Protein 6YLD (pdb70)

B-factor: mean 24.39, std 14.41, range [8.88, 92.52]

Secondary structure (DSSP, 8-state):
-HHHHHHHHHHHHHHHHHHHTT--SS--------HHHHHHHHHHHHHHHHHHHHTHHHHHHHHHHTT--TTTHHHHHHHHHHHHHHT---HHHHHHHHHHHHHHHHHHHHTT-GGGHHHHHHHHHHHIIIIIHHHHHHTTHHHHHHHHT-/--HHHHHHHHHHHHHHHHHHHHH-/----HHHHHHHHHHHHHHHHHHTT--SS--------HHHHHHHHHHHHHHHHHHHHTHHHHHHHHHHT---TTTHHHHHHHHHHHHHHT---HHHHHHHHHHHHHHHHHHHHTT-GGGHHHHHHHHHHHIIIIIHHHHHHTTHHHHHHHHT-/-HHHHHHHHHHHHHHHHHTT-

Solvent-accessible surface area: 15601 Å² total; per-residue (Å²): 122,60,68,103,46,3,72,66,1,0,57,4,5,0,18,19,27,2,106,110,49,68,40,42,133,39,108,62,130,46,68,18,177,84,98,91,20,71,101,2,1,74,66,2,31,100,0,0,102,60,0,5,50,109,45,90,121,39,0,55,78,5,4,109,121,12,106,18,62,74,118,55,1,77,83,15,1,39,23,0,0,57,44,0,16,62,22,0,28,5,4,0,3,1,0,0,0,2,0,0,0,1,20,0,0,3,22,0,58,121,78,63,10,65,110,52,10,162,41,0,17,22,33,0,0,134,14,2,78,75,114,1,18,112,24,0,87,80,35,138,30,21,67,6,0,49,71,32,2,129,140,49,63,34,20,80,8,0,100,76,0,7,33,7,0,1,21,0,2,38,126,32,79,117,213,64,79,51,57,118,42,1,46,62,2,0,60,2,6,0,29,30,37,2,115,115,48,67,41,42,135,41,85,56,171,40,78,16,176,81,126,106,19,91,130,2,1,69,66,1,29,98,1,0,102,76,0,13,47,109,46,140,119,30,1,56,91,2,6,125,103,11,106,18,57,25,20,37,0,14,7,4,1,18,25,0,0,58,45,0,20,77,77,32,47,46,14,0,13,0,0,0,0,1,0,0,0,0,26,0,0,3,20,0,56,125,77,65,8,67,63,0,8,131,7,0,13,16,2,0,0,84,12,1,68,80,110,1,26,114,52,0,97,81,54,148,26,21,53,8,0,27,67,70,2,138,106,48,36,52,88,10,0,95,70,0,0,91,8,0,38,42,0,27,117,109,74

Sequence (347 aa):
SQFLVYKNIIKDYIQSRLFNEGLLDDGPYRCDIKDVKTKKVSERLKEVGNNELEGKFKDSFSNMCERLTITDTTAYPTFVGVVNELFSTGINWGRIVAFIVFSSRLAIHFKRNGMPEYVKSVYGWVARYMHTKLSTWIEANRSWDGFLDHFDSSPTSEIGRHLAQQLGDSYSVRFQNLGSQFLVYKNIIKDYIQSRLFNNEGLLDGPYRCDIKDVKTKKVSERLKEVGNNELEGKFKDSFSNNMCERLTITDTTAYPTFVGVVNELFSTGINWGRIVAFIVFSSRLAIHFKRNGMPEYVKSVYGWVARYMHTKLSTWIEANRSWDGFLDHFDSPTSEIGRHLAQLGDSYSVRF

Structure (mmCIF, N/CA/C/O backbone):
data_6YLD
#
_entry.id   6YLD
#
_cell.length_a   34.297
_cell.length_b   40.859
_cell.length_c   56.721
_cell.angle_alpha   97.300
_cell.angle_beta   90.085
_cell.angle_gamma   101.088
#
_symmetry.space_group_name_H-M   'P 1'
#
loop_
_entity.id
_entity.type
_entity.pdbx_description
1 polymer 'Bcl-2-like protein 1'
2 polymer 'Bcl-2 homologous antagonist/killer'
3 non-polymer 1,2-ETHANEDIOL
4 non-polymer 'D(-)-TARTARIC ACID'
5 water water
#
loop_
_atom_site.group_PDB
_atom_site.id
_atom_site.type_symbol
_atom_site.label_atom_id
_atom_site.label_alt_id
_atom_site.label_comp_id
_atom_site.label_asym_id
_atom_site.label_entity_id
_atom_site.label_seq_id
_atom_site.pdbx_PDB_ins_code
_atom_site.Cartn_x
_atom_site.Cartn_y
_atom_site.Cartn_z
_atom_site.occupancy
_atom_site.B_iso_or_equiv
_atom_site.auth_seq_id
_atom_site.auth_comp_id
_atom_site.auth_asym_id
_atom_site.auth_atom_id
_atom_site.pdbx_PDB_model_num
ATOM 1 N N . SER A 1 5 ? -10.41170 47.54510 21.98548 1.000 75.67036 5 SER A N 1
ATO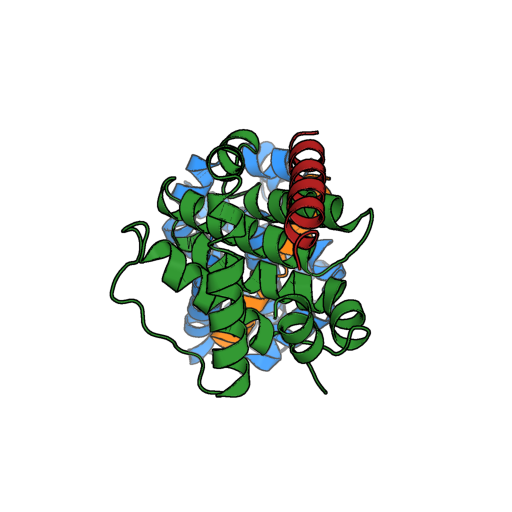M 2 C CA . SER A 1 5 ? -9.05560 47.19743 21.57687 1.000 60.23644 5 SER A CA 1
ATOM 3 C C . SER A 1 5 ? -8.48491 46.12551 22.49994 1.000 51.50604 5 SER A C 1
ATOM 4 O O . SER A 1 5 ? -7.27364 45.97242 22.61383 1.000 43.30374 5 SER A O 1
ATOM 11 N N . GLN A 1 6 ? -9.37396 45.36655 23.13686 1.000 39.29873 6 GLN A N 1
ATOM 12 C CA . GLN A 1 6 ? -8.97174 44.48595 24.22749 1.000 30.62038 6 GLN A CA 1
ATOM 13 C C . GLN A 1 6 ? -8.26628 43.23147 23.72957 1.000 24.84247 6 GLN A C 1
ATOM 14 O O . GLN A 1 6 ? -7.27840 42.79423 24.33109 1.000 24.32451 6 GLN A O 1
ATOM 28 N N . PHE A 1 7 ? -8.77689 42.62009 22.66093 1.000 24.18094 7 PHE A N 1
ATOM 29 C CA . PHE A 1 7 ? -8.09597 41.47961 22.05975 1.000 21.36502 7 PHE A CA 1
ATOM 30 C C . PHE A 1 7 ? -6.65576 41.83199 21.71984 1.000 20.63104 7 PHE A C 1
ATOM 31 O O . PHE A 1 7 ? -5.74032 41.02955 21.93599 1.000 19.05220 7 PHE A O 1
ATOM 48 N N . LEU A 1 8 ? -6.43466 43.04362 21.20922 1.000 22.54741 8 LEU A N 1
ATOM 49 C CA . LEU A 1 8 ? -5.09426 43.43976 20.79403 1.000 22.16221 8 LEU A CA 1
ATOM 50 C C . LEU A 1 8 ? -4.17800 43.67038 21.99065 1.000 22.75898 8 LEU A C 1
ATOM 51 O O . LEU A 1 8 ? -2.98513 43.35383 21.92506 1.000 21.78199 8 LEU A O 1
ATOM 67 N N . VAL A 1 9 ? -4.70494 44.22286 23.08797 1.000 26.71754 9 VAL A N 1
ATOM 68 C CA . VAL A 1 9 ? -3.89407 44.36156 24.29652 1.000 22.41618 9 VAL A CA 1
ATOM 69 C C . VAL A 1 9 ? -3.38190 42.99746 24.73977 1.000 17.65295 9 VAL A C 1
ATOM 70 O O . VAL A 1 9 ? -2.19242 42.81800 25.02342 1.000 18.91052 9 VAL A O 1
ATOM 83 N N . TYR A 1 10 ? -4.28282 42.01804 24.82258 1.000 20.74566 10 TYR A N 1
ATOM 84 C CA . TYR A 1 10 ? -3.87256 40.67502 25.20514 1.000 16.38530 10 TYR A CA 1
ATOM 85 C C . TYR A 1 10 ? -2.85062 40.11285 24.22336 1.000 17.22131 10 TYR A C 1
ATOM 86 O O . TYR A 1 10 ? -1.84339 39.52083 24.63319 1.000 15.51968 10 TYR A O 1
ATOM 104 N N . LYS A 1 11 ? -3.09276 40.28587 22.92287 1.000 15.58120 11 LYS A N 1
ATOM 105 C CA . LYS A 1 11 ? -2.16656 39.76411 21.92615 1.000 15.19543 11 LYS A CA 1
ATOM 106 C C . LYS A 1 11 ? -0.77782 40.37021 22.09255 1.000 15.23649 11 LYS A C 1
ATOM 107 O O . LYS A 1 11 ? 0.23406 39.67466 21.95101 1.000 17.05689 11 LYS A O 1
ATOM 126 N N . ASN A 1 12 ? -0.70284 41.66894 22.38353 1.000 16.16477 12 ASN A N 1
ATOM 127 C CA . ASN A 1 12 ? 0.60740 42.29401 22.52738 1.000 20.97825 12 ASN A CA 1
ATOM 128 C C . ASN A 1 12 ? 1.30696 41.84297 23.80230 1.000 15.88787 12 ASN A C 1
ATOM 129 O O . ASN A 1 12 ? 2.53699 41.73863 23.82753 1.000 16.33411 12 ASN A O 1
ATOM 140 N N . ILE A 1 13 ? 0.54640 41.56328 24.85974 1.000 16.01919 13 ILE A N 1
ATOM 141 C CA . ILE A 1 13 ? 1.13939 41.07479 26.10026 1.000 16.98141 13 ILE A CA 1
ATOM 142 C C . ILE A 1 13 ? 1.73018 39.68412 25.89999 1.000 14.16074 13 ILE A C 1
ATOM 143 O O . ILE A 1 13 ? 2.87720 39.42360 26.27902 1.000 14.46951 13 ILE A O 1
ATOM 159 N N . ILE A 1 14 ? 0.96967 38.77045 25.29319 1.000 13.75258 14 ILE A N 1
ATOM 160 C CA . ILE A 1 14 ? 1.48388 37.41510 25.10827 1.000 12.83744 14 ILE A CA 1
ATOM 161 C C . ILE A 1 14 ? 2.60857 37.40196 24.08125 1.000 13.32747 14 ILE A C 1
ATOM 162 O O . ILE A 1 14 ? 3.58080 36.64380 24.21338 1.000 13.33815 14 ILE A O 1
ATOM 178 N N . LYS A 1 15 ? 2.49958 38.23495 23.04461 1.000 13.50566 15 LYS A N 1
ATOM 179 C CA . LYS A 1 15 ? 3.57197 38.33644 22.06129 1.000 16.37045 15 LYS A CA 1
ATOM 180 C C . LYS A 1 15 ? 4.86488 38.76382 22.73484 1.000 16.00182 15 LYS A C 1
ATOM 181 O O . LYS A 1 15 ? 5.92974 38.18217 22.49630 1.000 15.38567 15 LYS A O 1
ATOM 200 N N . ASP A 1 16 ? 4.78638 39.77503 23.59734 1.000 14.64893 16 ASP A N 1
ATOM 201 C CA . ASP A 1 16 ? 5.98095 40.22653 24.29353 1.000 15.19506 16 ASP A CA 1
ATOM 202 C C . ASP A 1 16 ? 6.52962 39.12748 25.19325 1.000 14.97257 16 ASP A C 1
ATOM 203 O O . ASP A 1 16 ? 7.74293 38.87763 25.21412 1.000 15.07766 16 ASP A O 1
ATOM 212 N N . TYR A 1 17 ? 5.64752 38.45422 25.93737 1.000 15.46685 17 TYR A N 1
ATOM 213 C CA . TYR A 1 17 ? 6.08132 37.38537 26.82931 1.000 15.95217 17 TYR A CA 1
ATOM 214 C C . TYR A 1 17 ? 6.82901 36.30521 26.05723 1.000 13.25337 17 TYR A C 1
ATOM 215 O O . TYR A 1 17 ? 7.93133 35.89026 26.44297 1.000 13.53967 17 TYR A O 1
ATOM 233 N N . ILE A 1 18 ? 6.23276 35.83630 24.95980 1.000 12.87750 18 ILE A N 1
ATOM 234 C CA . ILE A 1 18 ? 6.79602 34.72348 24.20065 1.000 12.80783 18 ILE A CA 1
ATOM 235 C C . ILE A 1 18 ? 8.05935 35.14410 23.46111 1.000 13.38160 18 ILE A C 1
ATOM 236 O O . ILE A 1 18 ? 9.04004 34.39389 23.41966 1.000 16.16876 18 ILE A O 1
ATOM 252 N N . GLN A 1 19 ? 8.07382 36.34164 22.87525 1.000 13.86673 19 GLN A N 1
ATOM 253 C CA . GLN A 1 19 ? 9.29413 36.79861 22.21872 1.000 14.87712 19 GLN A CA 1
ATOM 254 C C . GLN A 1 19 ? 10.45831 36.84390 23.20039 1.000 15.44911 19 GLN A C 1
ATOM 255 O O . GLN A 1 19 ? 11.57504 36.42769 22.87431 1.000 15.74251 19 GLN A O 1
ATOM 269 N N . SER A 1 20 ? 10.21524 37.33718 24.41354 1.000 15.01705 20 SER A N 1
ATOM 270 C CA . SER A 1 20 ? 11.27864 37.38593 25.40823 1.000 15.85654 20 SER A CA 1
ATOM 271 C C . SER A 1 20 ? 11.71035 35.98367 25.81630 1.000 16.08831 20 SER A C 1
ATOM 272 O O . SER A 1 20 ? 12.90709 35.71747 25.97257 1.000 17.36758 20 SER A O 1
ATOM 280 N N . ARG A 1 21 ? 10.74857 35.07268 25.97724 1.000 15.25758 21 ARG A N 1
ATOM 281 C CA . ARG A 1 21 ? 11.06085 33.70579 26.38312 1.000 14.47546 21 ARG A CA 1
ATOM 282 C C . ARG A 1 21 ? 11.82123 32.96454 25.28849 1.000 14.71123 21 ARG A C 1
ATOM 283 O O . ARG A 1 21 ? 12.79584 32.25537 25.57241 1.000 16.11397 21 ARG A O 1
ATOM 304 N N . LEU A 1 22 ? 11.41147 33.13379 24.02884 1.000 14.50955 22 LEU A N 1
ATOM 305 C CA . LEU A 1 22 ? 12.15082 32.52917 22.92609 1.000 15.06271 22 LEU A CA 1
ATOM 306 C C . LEU A 1 22 ? 13.55176 33.11459 22.81721 1.000 18.19586 22 LEU A C 1
ATOM 307 O O . LEU A 1 22 ? 14.51622 32.38847 22.55049 1.000 19.49872 22 LEU A O 1
ATOM 323 N N . PHE A 1 23 ? 13.68476 34.43076 23.00402 1.000 16.64336 23 PHE A N 1
ATOM 324 C CA . PHE A 1 23 ? 15.00992 35.04152 22.97530 1.000 18.55744 23 PHE A CA 1
ATOM 325 C C . PHE A 1 23 ? 15.92761 34.38258 23.99981 1.000 17.72817 23 PHE A C 1
ATOM 326 O O . PHE A 1 23 ? 17.03388 33.94664 23.66806 1.000 18.59570 23 PHE A O 1
ATOM 343 N N . ASN A 1 24 ? 15.46551 34.28237 25.25255 1.000 17.33096 24 ASN A N 1
ATOM 344 C CA . ASN A 1 24 ? 16.27661 33.69682 26.31733 1.000 19.88908 24 ASN A CA 1
ATOM 345 C C . ASN A 1 24 ? 16.63026 32.24282 26.02263 1.000 27.69083 24 ASN A C 1
ATOM 346 O O . ASN A 1 24 ? 17.67135 31.74946 26.47262 1.000 25.54517 24 ASN A O 1
ATOM 357 N N . GLU A 1 25 ? 15.77787 31.54610 25.27835 1.000 19.97155 25 GLU A N 1
ATOM 358 C CA . GLU A 1 25 ? 15.97236 30.13829 24.95989 1.000 20.01914 25 GLU A CA 1
ATOM 359 C C . GLU A 1 25 ? 16.88549 29.92463 23.76166 1.000 20.82683 25 GLU A C 1
ATOM 360 O O . GLU A 1 25 ? 17.19707 28.77239 23.44027 1.000 24.92992 25 GLU A O 1
ATOM 372 N N . GLY A 1 26 ? 17.34706 30.99491 23.12161 1.000 20.66808 26 GLY A N 1
ATOM 373 C CA . GLY A 1 26 ? 18.14968 30.85710 21.92659 1.000 21.09237 26 GLY A CA 1
ATOM 374 C C . GLY A 1 26 ? 17.36005 30.49284 20.69751 1.000 23.48922 26 GLY A C 1
ATOM 375 O O . GLY A 1 26 ? 17.93547 29.99862 19.72187 1.000 23.31728 26 GLY A O 1
ATOM 379 N N . LEU A 1 27 ? 16.05572 30.73226 20.70741 1.000 20.82712 27 LEU A N 1
ATOM 380 C CA . LEU A 1 27 ? 15.18716 30.32557 19.61911 1.000 21.27262 27 LEU A CA 1
ATOM 381 C C . LEU A 1 27 ? 14.61229 31.49591 18.84123 1.000 21.93683 27 LEU A C 1
ATOM 382 O O . LEU A 1 27 ? 13.93277 31.27359 17.83804 1.000 24.69790 27 LEU A O 1
ATOM 398 N N . LEU A 1 28 ? 14.84942 32.73252 19.26375 1.000 21.69099 28 LEU A N 1
ATOM 399 C CA . LEU A 1 28 ? 14.19902 33.85689 18.60636 1.000 27.44122 28 LEU A CA 1
ATOM 400 C C . LEU A 1 28 ? 14.94873 34.21554 17.32705 1.000 29.97580 28 LEU A C 1
ATOM 401 O O . LEU A 1 28 ? 16.15729 34.48008 17.35285 1.000 28.66504 28 LEU A O 1
ATOM 417 N N A ASP A 1 29 ? 14.23676 34.23149 16.20517 0.500 24.90384 29 ASP A N 1
ATOM 418 N N B ASP A 1 29 ? 14.21695 34.20598 16.21378 0.500 26.28808 29 ASP A N 1
ATOM 419 C CA A ASP A 1 29 ? 14.83182 34.63760 14.93541 0.500 26.95347 29 ASP A CA 1
ATOM 420 C CA B ASP A 1 29 ? 14.65702 34.71807 14.92890 0.500 30.30913 29 ASP A CA 1
ATOM 421 C C A ASP A 1 29 ? 14.90070 36.15999 14.91724 0.500 25.62250 29 ASP A C 1
ATOM 422 C C B ASP A 1 29 ? 14.85348 36.22381 14.97266 0.500 25.61743 29 ASP A C 1
ATOM 423 O O A ASP A 1 29 ? 13.90999 36.83878 14.63513 0.500 39.60862 29 ASP A O 1
ATOM 424 O O B ASP A 1 29 ? 13.89107 36.97023 14.76976 0.500 40.08658 29 ASP A O 1
ATOM 441 N N . GLY A 1 30 ? 16.07162 36.69703 15.24233 1.000 37.93132 30 GLY A N 1
ATOM 442 C CA . GLY A 1 30 ? 16.30085 38.11567 15.27350 1.000 55.01388 30 GLY A CA 1
ATOM 443 C C . GLY A 1 30 ? 16.28092 38.62990 16.69662 1.000 43.68224 30 GLY A C 1
ATOM 444 O O . GLY A 1 30 ? 16.17936 37.86143 17.65940 1.000 38.40600 30 GLY A O 1
ATOM 448 N N . PRO A 1 31 ? 16.36551 39.94576 16.85789 1.000 54.72727 31 PRO A N 1
ATOM 449 C CA . PRO A 1 31 ? 16.51605 40.51242 18.19963 1.000 45.70586 31 PRO A CA 1
ATOM 450 C C . PRO A 1 31 ? 15.19033 40.62398 18.92832 1.000 28.19040 31 PRO A C 1
ATOM 451 O O . PRO A 1 31 ? 14.12564 40.78998 18.32579 1.000 26.64280 31 PRO A O 1
ATOM 462 N N . TYR A 1 32 ? 15.27056 40.53237 20.25250 1.000 37.61928 32 TYR A N 1
ATOM 463 C CA . TYR A 1 32 ? 14.12900 40.88080 21.07785 1.000 32.10514 32 TYR A CA 1
ATOM 464 C C . TYR A 1 32 ? 14.03723 42.39985 21.17405 1.000 31.39351 32 TYR A C 1
ATOM 465 O O . TYR A 1 32 ? 15.02687 43.07274 21.47981 1.000 33.06052 32 TYR A O 1
ATOM 483 N N . ARG A 1 33 ? 12.85430 42.94121 20.90637 1.000 29.89911 33 ARG A N 1
ATOM 484 C CA . ARG A 1 33 ? 12.58538 44.34980 21.16073 1.000 36.24190 33 ARG A CA 1
ATOM 485 C C . ARG A 1 33 ? 11.12013 44.48620 21.54073 1.000 32.67602 33 ARG A C 1
ATOM 486 O O . ARG A 1 33 ? 10.24728 43.90918 20.88430 1.000 38.57740 33 ARG A O 1
ATOM 507 N N . CYS A 1 34 ? 10.86300 45.22449 22.61559 1.000 34.70031 34 CYS A N 1
ATOM 508 C CA . CYS A 1 34 ? 9.50125 45.44998 23.07107 1.000 45.18053 34 CYS A CA 1
ATOM 509 C C . CYS A 1 34 ? 8.88240 46.59334 22.27947 1.000 55.90603 34 CYS A C 1
ATOM 510 O O . CYS A 1 34 ? 9.45899 47.68183 22.18754 1.000 57.17310 34 CYS A O 1
ATOM 518 N N . ASP A 1 35 ? 7.70384 46.34527 21.71293 1.000 48.96344 35 ASP A N 1
ATOM 519 C CA . ASP A 1 35 ? 7.01286 47.31701 20.87922 1.000 59.71282 35 ASP A CA 1
ATOM 520 C C . ASP A 1 35 ? 5.82932 47.96525 21.58662 1.000 48.28429 35 ASP A C 1
ATOM 521 O O . ASP A 1 35 ? 5.03198 48.64809 20.93765 1.000 48.15293 35 ASP A O 1
ATOM 530 N N . ILE A 1 36 ? 5.70370 47.78070 22.89549 1.000 38.87814 36 ILE A N 1
ATOM 531 C CA . ILE A 1 36 ? 4.54565 48.25474 23.64524 1.000 36.90205 36 ILE A CA 1
ATOM 532 C C . ILE A 1 36 ? 4.78753 49.70258 24.05238 1.000 33.81734 36 ILE A C 1
ATOM 533 O O . ILE A 1 36 ? 5.71684 49.99711 24.81251 1.000 49.99648 36 ILE A O 1
ATOM 549 N N . LYS A 1 37 ? 3.94137 50.60625 23.55235 1.000 39.55480 37 LYS A N 1
ATOM 550 C CA . LYS A 1 37 ? 4.09527 52.02883 23.82114 1.000 37.39623 37 LYS A CA 1
ATOM 551 C C . LYS A 1 37 ? 3.33646 52.48122 25.05685 1.000 42.69592 37 LYS A C 1
ATOM 552 O O . LYS A 1 37 ? 3.78079 53.41100 25.74241 1.000 34.13073 37 LYS A O 1
ATOM 571 N N . ASP A 1 38 ? 2.20060 51.86148 25.34928 1.000 27.98721 38 ASP A N 1
ATOM 572 C CA . ASP A 1 38 ? 1.46675 52.19578 26.55877 1.000 27.05168 38 ASP A CA 1
ATOM 573 C C . ASP A 1 38 ? 2.33140 51.88111 27.77058 1.000 30.48582 38 ASP A C 1
ATOM 574 O O . ASP A 1 38 ? 2.69974 50.72511 27.99843 1.000 26.09755 38 ASP A O 1
ATOM 583 N N . VAL A 1 39 ? 2.66598 52.91848 28.54042 1.000 25.09312 39 VAL A N 1
ATOM 584 C CA . VAL A 1 39 ? 3.52286 52.73273 29.70898 1.000 24.58606 39 VAL A CA 1
ATOM 585 C C . VAL A 1 39 ? 2.93711 51.67587 30.62805 1.000 32.31035 39 VAL A C 1
ATOM 586 O O . VAL A 1 39 ? 3.65311 50.80542 31.13417 1.000 28.06943 39 VAL A O 1
ATOM 599 N N . LYS A 1 40 ? 1.62217 51.71979 30.84479 1.000 24.31932 40 LYS A N 1
ATOM 600 C CA . LYS A 1 40 ? 1.02567 50.78650 31.79104 1.000 25.27843 40 LYS A CA 1
ATOM 601 C C . LYS A 1 40 ? 1.04731 49.35956 31.25501 1.000 21.59592 40 LYS A C 1
ATOM 602 O O . LYS A 1 40 ? 1.28534 48.41121 32.01130 1.000 24.87392 40 LYS A O 1
ATOM 621 N N . THR A 1 41 ? 0.77229 49.17608 29.96301 1.000 23.66189 41 THR A N 1
ATOM 622 C CA . THR A 1 41 ? 0.83448 47.83067 29.40308 1.000 21.42345 41 THR A CA 1
ATOM 623 C C . THR A 1 41 ? 2.25139 47.27977 29.48643 1.000 21.08253 41 THR A C 1
ATOM 624 O O . THR A 1 41 ? 2.44997 46.08656 29.74255 1.000 22.73584 41 THR A O 1
ATOM 635 N N . LYS A 1 42 ? 3.25055 48.14142 29.29188 1.000 21.96481 42 LYS A N 1
ATOM 636 C CA . LYS A 1 42 ? 4.63569 47.70086 29.41316 1.000 18.97270 42 LYS A CA 1
ATOM 637 C C . LYS A 1 42 ? 4.94024 47.24960 30.83623 1.000 23.34482 42 LYS A C 1
ATOM 638 O O . LYS A 1 42 ? 5.57649 46.20923 31.04014 1.000 20.23919 42 LYS A O 1
ATOM 657 N N . LYS A 1 43 ? 4.47839 48.00932 31.83530 1.000 21.39177 43 LYS A N 1
ATOM 658 C CA . LYS A 1 43 ? 4.67952 47.60336 33.22391 1.000 19.45649 43 LYS A CA 1
ATOM 659 C C . LYS A 1 43 ? 4.00781 46.26478 33.50045 1.000 18.93462 43 LYS A C 1
ATOM 660 O O . LYS A 1 43 ? 4.57914 45.39960 34.17608 1.000 18.37081 43 LYS A O 1
ATOM 679 N N . VAL A 1 44 ? 2.78544 46.08246 32.99147 1.000 16.88712 44 VAL A N 1
ATOM 680 C CA . VAL A 1 44 ? 2.10360 44.79782 33.11774 1.000 18.43861 44 VAL A CA 1
ATOM 681 C C . VAL A 1 44 ? 2.94517 43.69247 32.49709 1.000 16.58641 44 VAL A C 1
ATOM 682 O O . VAL A 1 44 ? 3.17501 42.64069 33.10652 1.000 14.22676 44 VAL A O 1
ATOM 695 N N . SER A 1 45 ? 3.41892 43.91334 31.27091 1.000 17.86582 45 SER A N 1
ATOM 696 C CA . SER A 1 45 ? 4.19296 42.87901 30.59849 1.000 14.76817 45 SER A CA 1
ATOM 697 C C . SER A 1 45 ? 5.46484 42.55603 31.37240 1.000 16.40058 45 SER A C 1
ATOM 698 O O . SER A 1 45 ? 5.81786 41.38369 31.54068 1.000 15.28920 45 SER A O 1
ATOM 706 N N . GLU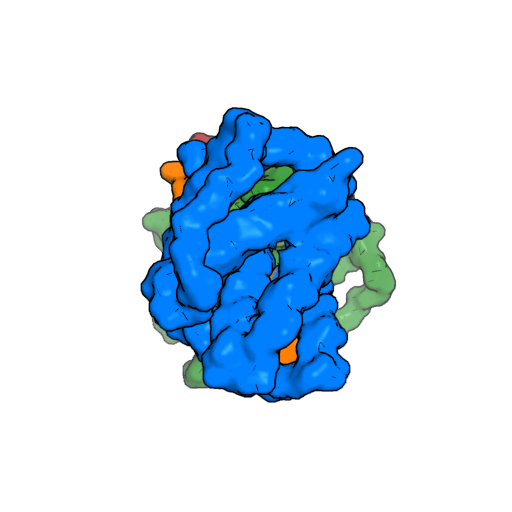 A 1 46 ? 6.16078 43.58128 31.86596 1.000 16.93503 46 GLU A N 1
ATOM 707 C CA . GLU A 1 46 ? 7.40386 43.33095 32.58782 1.000 15.27937 46 GLU A CA 1
ATOM 708 C C . GLU A 1 46 ? 7.15037 42.51939 33.85262 1.000 20.19767 46 GLU A C 1
ATOM 709 O O . GLU A 1 46 ? 7.92002 41.60715 34.17687 1.000 19.15307 46 GLU A O 1
ATOM 721 N N . ARG A 1 47 ? 6.08004 42.83486 34.58634 1.000 14.52093 47 ARG A N 1
ATOM 722 C CA . ARG A 1 47 ? 5.76628 42.05313 35.77711 1.000 14.46421 47 ARG A CA 1
ATOM 723 C C . ARG A 1 47 ? 5.36600 40.62958 35.40443 1.000 14.37434 47 ARG A C 1
ATOM 724 O O . ARG A 1 47 ? 5.74696 39.67049 36.08628 1.000 13.41285 47 ARG A O 1
ATOM 745 N N . LEU A 1 48 ? 4.59804 40.46863 34.32429 1.000 12.98229 48 LEU A N 1
ATOM 746 C CA . LEU A 1 48 ? 4.16944 39.13028 33.92876 1.000 12.28763 48 LEU A CA 1
ATOM 747 C C . LEU A 1 48 ? 5.36742 38.26883 33.54869 1.000 12.06072 48 LEU A C 1
ATOM 748 O O . LEU A 1 48 ? 5.42228 37.07795 33.88489 1.000 14.38388 48 LEU A O 1
ATOM 764 N N . LYS A 1 49 ? 6.34230 38.85564 32.85250 1.000 14.90363 49 LYS A N 1
ATOM 765 C CA . LYS A 1 49 ? 7.56519 38.12228 32.54621 1.000 15.79977 49 LYS A CA 1
ATOM 766 C C . LYS A 1 49 ? 8.28846 37.71201 33.81968 1.000 15.50779 49 LYS A C 1
ATOM 767 O O . LYS A 1 49 ? 8.80600 36.59390 33.91632 1.000 15.96620 49 LYS A O 1
ATOM 786 N N . GLU A 1 50 ? 8.31434 38.59422 34.81735 1.000 12.57340 50 GLU A N 1
ATOM 787 C CA . GLU A 1 50 ? 8.99085 38.27274 36.06569 1.000 12.93971 50 GLU A CA 1
ATOM 788 C C . GLU A 1 50 ? 8.29141 37.13173 36.79130 1.000 12.48434 50 GLU A C 1
ATOM 789 O O . GLU A 1 50 ? 8.93685 36.16524 37.21004 1.000 13.20173 50 GLU A O 1
ATOM 801 N N . VAL A 1 51 ? 6.96948 37.21534 36.94526 1.000 13.15746 51 VAL A N 1
ATOM 802 C CA . VAL A 1 51 ? 6.28643 36.17325 37.70488 1.000 11.96782 51 VAL A CA 1
ATOM 803 C C . VAL A 1 51 ? 6.17698 34.88692 36.89349 1.000 11.24863 51 VAL A C 1
ATOM 804 O O . VAL A 1 51 ? 6.21926 33.78618 37.45712 1.000 11.64134 51 VAL A O 1
ATOM 817 N N . GLY A 1 52 ? 6.03410 34.98666 35.57372 1.000 11.63756 52 GLY A N 1
ATOM 818 C CA . GLY A 1 52 ? 6.02617 33.78156 34.76222 1.000 11.44354 52 GLY A CA 1
ATOM 819 C C . GLY A 1 52 ? 7.35820 33.04713 34.81502 1.000 12.16715 52 GLY A C 1
ATOM 820 O O . GLY A 1 52 ? 7.39700 31.81972 34.93169 1.000 13.94002 52 GLY A O 1
ATOM 824 N N A ASN A 1 53 ? 8.45868 33.79656 34.73759 0.500 11.88110 53 ASN A N 1
ATOM 825 N N B ASN A 1 53 ? 8.45999 33.79533 34.72725 0.500 11.03275 53 ASN A N 1
ATOM 826 C CA A ASN A 1 53 ? 9.77940 33.18766 34.88313 0.500 14.37753 53 ASN A CA 1
ATOM 827 C CA B ASN A 1 53 ? 9.77449 33.17853 34.87842 0.500 14.21458 53 ASN A CA 1
ATOM 828 C C A ASN A 1 53 ? 9.92565 32.51601 36.24334 0.500 12.70207 53 ASN A C 1
ATOM 829 C C B ASN A 1 53 ? 9.90900 32.50493 36.23910 0.500 12.30396 53 ASN A C 1
ATOM 830 O O A ASN A 1 53 ? 10.49974 31.42474 36.35042 0.500 13.20356 53 ASN A O 1
ATOM 831 O O B ASN A 1 53 ? 10.46057 31.40292 36.34373 0.500 14.52414 53 ASN A O 1
ATOM 851 N N . GLU A 1 54 ? 9.39431 33.14335 37.29323 1.000 14.07164 54 GLU A N 1
ATOM 852 C CA . GLU A 1 54 ? 9.50826 32.56747 38.62720 1.000 12.65223 54 GLU A CA 1
ATOM 853 C C . GLU A 1 54 ? 8.68671 31.28913 38.73415 1.000 15.59515 54 GLU A C 1
ATOM 854 O O . GLU A 1 54 ? 9.15864 30.27416 39.25857 1.000 15.40159 54 GLU A O 1
ATOM 866 N N . LEU A 1 55 ? 7.44884 31.32140 38.23634 1.000 11.24719 55 LEU A N 1
ATOM 867 C CA . LEU A 1 55 ? 6.61171 30.12881 38.24390 1.000 11.32961 55 LEU A CA 1
ATOM 868 C C . LEU A 1 55 ? 7.26267 29.00886 37.44724 1.000 11.08646 55 LEU A C 1
ATOM 869 O O . LEU A 1 55 ? 7.33796 27.86240 37.90488 1.000 11.73227 55 LEU A O 1
ATOM 885 N N . GLU A 1 56 ? 7.72653 29.31919 36.23644 1.000 11.69777 56 GLU A N 1
ATOM 886 C CA . GLU A 1 56 ? 8.35343 28.28591 35.42391 1.000 13.59651 56 GLU A CA 1
ATOM 887 C C . GLU A 1 56 ? 9.56315 27.68713 36.13889 1.000 11.89324 56 GLU A C 1
ATOM 888 O O . GLU A 1 56 ? 9.75101 26.46643 36.13485 1.000 12.53025 56 GLU A O 1
ATOM 900 N N . GLY A 1 57 ? 10.39652 28.52758 36.75590 1.000 12.55402 57 GLY A N 1
ATOM 901 C CA . GLY A 1 57 ? 11.57511 28.00832 37.43100 1.000 12.12925 57 GLY A CA 1
ATOM 902 C C . GLY A 1 57 ? 11.22975 27.12377 38.61210 1.000 12.36998 57 GLY A C 1
ATOM 903 O O . GLY A 1 57 ? 11.91279 26.12764 38.87709 1.000 14.28373 57 GLY A O 1
ATOM 907 N N . LYS A 1 58 ? 10.16534 27.47324 39.33637 1.000 12.25844 58 LYS A N 1
ATOM 908 C CA . LYS A 1 58 ? 9.74216 26.68055 40.47997 1.000 17.49993 58 LYS A CA 1
ATOM 909 C C . LYS A 1 58 ? 9.29063 25.28802 40.06461 1.000 16.10415 58 LYS A C 1
ATOM 910 O O . LYS A 1 58 ? 9.39085 24.34240 40.85370 1.000 18.34842 58 LYS A O 1
ATOM 929 N N . PHE A 1 59 ? 8.77319 25.14495 38.84858 1.000 12.78015 59 PHE A N 1
ATOM 930 C CA . PHE A 1 59 ? 8.25189 23.88552 38.32479 1.000 12.18630 59 PHE A CA 1
ATOM 931 C C . PHE A 1 59 ? 8.89442 23.57539 36.98360 1.000 13.68590 59 PHE A C 1
ATOM 932 O O . PHE A 1 59 ? 8.23409 23.14505 36.03574 1.000 12.95536 59 PHE A O 1
ATOM 949 N N . LYS A 1 60 ? 10.21219 23.77369 36.90540 1.000 14.78137 60 LYS A N 1
ATOM 950 C CA . LYS A 1 60 ? 10.91019 23.70557 35.62636 1.000 14.70381 60 LYS A CA 1
ATOM 951 C C . LYS A 1 60 ? 10.68632 22.36579 34.94048 1.000 16.79182 60 LYS A C 1
ATOM 952 O O . LYS A 1 60 ? 10.32813 22.31414 33.75775 1.000 18.66726 60 LYS A O 1
ATOM 971 N N . ASP A 1 61 ? 10.89719 21.26674 35.66713 1.000 15.90199 61 ASP A N 1
ATOM 972 C CA . ASP A 1 61 ? 10.77859 19.95009 35.05134 1.000 19.31264 61 ASP A CA 1
ATOM 973 C C . ASP A 1 61 ? 9.37378 19.70477 34.51762 1.000 21.20220 61 ASP A C 1
ATOM 974 O O . ASP A 1 61 ? 9.20919 19.18076 33.41004 1.000 21.12899 61 ASP A O 1
ATOM 983 N N . SER A 1 62 ? 8.34849 20.05402 35.29528 1.000 16.64688 62 SER A N 1
ATOM 984 C CA . SER A 1 62 ? 6.98084 19.86679 34.82422 1.000 17.77393 62 SER A CA 1
ATOM 985 C C . SER A 1 62 ? 6.73573 20.64603 33.53865 1.000 17.80956 62 SER A C 1
ATOM 986 O O . SER A 1 62 ? 6.18585 20.11296 32.56831 1.000 19.59759 62 SER A O 1
ATOM 994 N N . PHE A 1 63 ? 7.14586 21.91339 33.50871 1.000 17.49930 63 PHE A N 1
ATOM 995 C CA . PHE A 1 63 ? 6.90357 22.72341 32.32094 1.000 15.16390 63 PHE A CA 1
ATOM 996 C C . PHE A 1 63 ? 7.76177 22.28583 31.14275 1.000 30.96704 63 PHE A C 1
ATOM 997 O O . PHE A 1 63 ? 7.35864 22.46754 29.98931 1.000 21.53129 63 PHE A O 1
ATOM 1014 N N . SER A 1 64 ? 8.94433 21.72336 31.40365 1.000 21.94750 64 SER A N 1
ATOM 1015 C CA . SER A 1 64 ? 9.82943 21.33621 30.31102 1.000 18.88585 64 SER A CA 1
ATOM 1016 C C . SER A 1 64 ? 9.22499 20.22151 29.46490 1.000 22.54367 64 SER A C 1
ATOM 1017 O O . SER A 1 64 ? 9.28685 20.26772 28.23099 1.000 24.59928 64 SER A O 1
ATOM 1025 N N . ASN A 1 65 ? 8.64937 19.20685 30.10324 1.000 19.75360 65 ASN A N 1
ATOM 1026 C CA . ASN A 1 65 ? 8.18059 18.01203 29.40999 1.000 19.94302 65 ASN A CA 1
ATOM 1027 C C . ASN A 1 65 ? 6.68656 18.03683 29.11979 1.000 19.82626 65 ASN A C 1
ATOM 1028 O O . ASN A 1 65 ? 6.16692 17.08519 28.53025 1.000 19.53225 65 ASN A O 1
ATOM 1039 N N . MET A 1 66 ? 5.99508 19.11064 29.49746 1.000 19.85093 66 MET A N 1
ATOM 1040 C CA . MET A 1 66 ? 4.54179 19.15241 29.39108 1.000 18.39979 66 MET A CA 1
ATOM 1041 C C . MET A 1 66 ? 4.07392 18.91153 27.96561 1.000 18.30437 66 MET A C 1
ATOM 1042 O O . MET A 1 66 ? 3.17501 18.09674 27.72296 1.000 17.41514 66 MET A O 1
ATOM 1056 N N . CYS A 1 67 ? 4.66352 19.61676 27.00531 1.000 18.56432 67 CYS A N 1
ATOM 1057 C CA . CYS A 1 67 ? 4.18812 19.49949 25.63415 1.000 17.25859 67 CYS A CA 1
ATOM 1058 C C . CYS A 1 67 ? 4.53487 18.14848 25.02646 1.000 17.39860 67 CYS A C 1
ATOM 1059 O O . CYS A 1 67 ? 3.77142 17.63358 24.20554 1.000 17.20304 67 CYS A O 1
ATOM 1067 N N . GLU A 1 68 ? 5.66395 17.55309 25.41444 1.000 16.99979 68 GLU A N 1
ATOM 1068 C CA . GLU A 1 68 ? 5.98446 16.21252 24.93109 1.000 19.43193 68 GLU A CA 1
ATOM 1069 C C . GLU A 1 68 ? 4.91525 15.20986 25.35675 1.000 22.40692 68 GLU A C 1
ATOM 1070 O O . GLU A 1 68 ? 4.55606 14.31184 24.58546 1.000 25.33965 68 GLU A O 1
ATOM 1082 N N . ARG A 1 69 ? 4.37173 15.36432 26.57017 1.000 20.27432 69 ARG A N 1
ATOM 1083 C CA . ARG A 1 69 ? 3.33572 14.45254 27.03822 1.000 20.13272 69 ARG A CA 1
ATOM 1084 C C . ARG A 1 69 ? 2.06367 14.54769 26.20285 1.000 22.00178 69 ARG A C 1
ATOM 1085 O O . ARG A 1 69 ? 1.24394 13.62171 26.21729 1.000 24.19285 69 ARG A O 1
ATOM 1106 N N . LEU A 1 70 ? 1.86593 15.65116 25.49737 1.000 17.43658 70 LEU A N 1
ATOM 1107 C CA . LEU A 1 70 ? 0.61616 15.90018 24.80138 1.000 17.96187 70 LEU A CA 1
ATOM 1108 C C . LEU A 1 70 ? 0.61810 15.43431 23.35359 1.000 18.66856 70 LEU A C 1
ATOM 1109 O O . LEU A 1 70 ? -0.41772 15.53762 22.69414 1.000 20.89000 70 LEU A O 1
ATOM 1125 N N . THR A 1 71 ? 1.73428 14.93496 22.83542 1.000 21.33893 71 THR A N 1
ATOM 1126 C CA . THR A 1 71 ? 1.76290 14.34821 21.49850 1.000 22.51795 71 THR A CA 1
ATOM 1127 C C . THR A 1 71 ? 1.16720 15.31774 20.47757 1.000 26.42905 71 THR A C 1
ATOM 1128 O O . THR A 1 71 ? 0.20902 15.01826 19.76691 1.000 27.84085 71 THR A O 1
ATOM 1139 N N . ILE A 1 72 ? 1.75901 16.49562 20.41608 1.000 20.51821 72 ILE A N 1
ATOM 1140 C CA . ILE A 1 72 ? 1.21605 17.57576 19.60445 1.000 15.28029 72 ILE A CA 1
ATOM 1141 C C . ILE A 1 72 ? 1.58631 17.36296 18.14573 1.000 17.79508 72 ILE A C 1
ATOM 1142 O O . ILE A 1 72 ? 2.71559 16.97957 17.81379 1.000 18.56331 72 ILE A O 1
ATOM 1158 N N . THR A 1 73 ? 0.61910 17.59584 17.26830 1.000 16.60235 73 THR A N 1
ATOM 1159 C CA . THR A 1 73 ? 0.83064 17.62691 15.83032 1.000 15.89346 73 THR A CA 1
ATOM 1160 C C . THR A 1 73 ? 0.12123 18.86494 15.30866 1.000 12.78608 73 THR A C 1
ATOM 1161 O O . THR A 1 73 ? -0.57660 19.56449 16.05334 1.000 13.12711 73 THR A O 1
ATOM 1172 N N . ASP A 1 74 ? 0.28160 19.13183 14.01378 1.000 14.18090 74 ASP A N 1
ATOM 1173 C CA . ASP A 1 74 ? -0.33434 20.32268 13.44662 1.000 13.80674 74 ASP A CA 1
ATOM 1174 C C . ASP A 1 74 ? -1.84278 20.29797 13.64630 1.000 13.09918 74 ASP A C 1
ATOM 1175 O O . ASP A 1 74 ? -2.46456 21.33732 13.89909 1.000 15.66112 74 ASP A O 1
ATOM 1184 N N . THR A 1 75 ? -2.44907 19.11625 13.52253 1.000 14.52521 75 THR A N 1
ATOM 1185 C CA . THR A 1 75 ? -3.89765 19.00009 13.56454 1.000 13.39567 75 THR A CA 1
ATOM 1186 C C . THR A 1 75 ? -4.45139 18.95948 14.98159 1.000 17.58104 75 THR A C 1
ATOM 1187 O O . THR A 1 75 ? -5.61994 19.31351 15.17729 1.000 16.91450 75 THR A O 1
ATOM 1198 N N . THR A 1 76 ? -3.66168 18.54490 15.97335 1.000 14.43787 76 THR A N 1
ATOM 1199 C CA . THR A 1 76 ? -4.16116 18.49609 17.34074 1.000 13.21223 76 THR A CA 1
ATOM 1200 C C . THR A 1 76 ? -3.72622 19.69147 18.17953 1.000 15.95839 76 THR A C 1
ATOM 1201 O O . THR A 1 76 ? -4.13452 19.79372 19.33785 1.000 12.35114 76 THR A O 1
ATOM 1212 N N . ALA A 1 77 ? -2.91101 20.59419 17.63124 1.000 12.50779 77 ALA A N 1
ATOM 1213 C CA . ALA A 1 77 ? -2.31129 21.64470 18.44864 1.000 14.40552 77 ALA A CA 1
ATOM 1214 C C . ALA A 1 77 ? -3.37055 22.55025 19.07142 1.000 14.51983 77 ALA A C 1
ATOM 1215 O O . ALA A 1 77 ? -3.39475 22.75092 20.29193 1.000 14.28056 77 ALA A O 1
ATOM 1222 N N . TYR A 1 78 ? -4.23109 23.14272 18.25355 1.000 10.65913 78 TYR A N 1
ATOM 1223 C CA . TYR A 1 78 ? -5.24442 24.01373 18.83661 1.000 10.41102 78 TYR A CA 1
ATOM 1224 C C . TYR A 1 78 ? -6.22250 23.25216 19.71851 1.000 11.15534 78 TYR A C 1
ATOM 1225 O O . TYR A 1 78 ? -6.50263 23.71969 20.83688 1.000 11.04035 78 TYR A O 1
ATOM 1243 N N . PRO A 1 79 ? -6.78249 22.11006 19.29887 1.000 12.63616 79 PRO A N 1
ATOM 1244 C CA . PRO A 1 79 ? -7.69109 21.38799 20.21149 1.000 15.12531 79 PRO A CA 1
ATOM 1245 C C . PRO A 1 79 ? -7.03291 21.02241 21.52946 1.000 12.03688 79 PRO A C 1
ATOM 1246 O O . PRO A 1 79 ? -7.69314 21.05536 22.57652 1.000 12.27442 79 PRO A O 1
ATOM 1257 N N . THR A 1 80 ? -5.73879 20.68761 21.50902 1.000 11.70570 80 THR A N 1
ATOM 1258 C CA . THR A 1 80 ? -5.03013 20.39470 22.75396 1.000 11.67601 80 THR A CA 1
ATOM 1259 C C . THR A 1 80 ? -4.88436 21.64178 23.61284 1.000 12.67217 80 THR A C 1
ATOM 1260 O O . THR A 1 80 ? -5.09940 21.59456 24.82785 1.000 12.87699 80 THR A O 1
ATOM 1271 N N . PHE A 1 81 ? -4.52087 22.76604 22.99953 1.000 10.64263 81 PHE A N 1
ATOM 1272 C CA . PHE A 1 81 ? -4.48202 24.03460 23.71650 1.000 11.23256 81 PHE A CA 1
ATOM 1273 C C . PHE A 1 81 ? -5.80686 24.30941 24.41757 1.000 12.74142 81 PHE A C 1
ATOM 1274 O O . PHE A 1 81 ? -5.83927 24.55481 25.62854 1.000 12.75271 81 PHE A O 1
ATOM 1291 N N . VAL A 1 82 ? -6.91622 24.26906 23.67049 1.000 10.38942 82 VAL A N 1
ATOM 1292 C CA . VAL A 1 82 ? -8.21747 24.55359 24.26958 1.000 10.79654 82 VAL A CA 1
ATOM 1293 C C . VAL A 1 82 ? -8.53418 23.54461 25.36539 1.000 11.62043 82 VAL A C 1
ATOM 1294 O O . VAL A 1 82 ? -9.04501 23.90651 26.43459 1.000 13.27637 82 VAL A O 1
ATOM 1307 N N . GLY A 1 83 ? -8.24805 22.26632 25.11953 1.000 11.36189 83 GLY A N 1
ATOM 1308 C CA . GLY A 1 83 ? -8.58518 21.24601 26.09860 1.000 15.94461 83 GLY A CA 1
ATOM 1309 C C . GLY A 1 83 ? -7.82889 21.42427 27.39817 1.000 10.68775 83 GLY A C 1
ATOM 1310 O O . GLY A 1 83 ? -8.40503 21.32520 28.48282 1.000 11.48095 83 GLY A O 1
ATOM 1314 N N . VAL A 1 84 ? -6.52182 21.67631 27.30115 1.000 11.71618 84 VAL A N 1
ATOM 1315 C CA . VAL A 1 84 ? -5.70652 21.88043 28.49780 1.000 10.14512 84 VAL A CA 1
ATOM 1316 C C . VAL A 1 84 ? -6.17436 23.11435 29.25182 1.000 10.69140 84 VAL A C 1
ATOM 1317 O O . VAL A 1 84 ? -6.33387 23.09400 30.47910 1.000 12.48841 84 VAL A O 1
ATOM 1330 N N . VAL A 1 85 ? -6.39217 24.21252 28.52716 1.000 11.68553 85 VAL A N 1
ATOM 1331 C CA . VAL A 1 85 ? -6.68641 25.47824 29.18605 1.000 10.58604 85 VAL A CA 1
ATOM 1332 C C . VAL A 1 85 ? -8.10260 25.47846 29.74705 1.000 10.07917 85 VAL A C 1
ATOM 1333 O O . VAL A 1 85 ? -8.34549 25.99961 30.84412 1.000 11.32307 85 VAL A O 1
ATOM 1346 N N . ASN A 1 86 ? -9.05725 24.88580 29.02106 1.000 9.89216 86 ASN A N 1
ATOM 1347 C CA . ASN A 1 86 ? -10.38524 24.70605 29.59921 1.000 11.13415 86 ASN A CA 1
ATOM 1348 C C . ASN A 1 86 ? -10.32026 23.91576 30.90355 1.000 11.78592 86 ASN A C 1
ATOM 1349 O O . ASN A 1 86 ? -11.00493 24.25441 31.87631 1.000 12.14821 86 ASN A O 1
ATOM 1360 N N . GLU A 1 87 ? -9.54193 22.83244 30.93665 1.000 12.18221 87 GLU A N 1
ATOM 1361 C CA . GLU A 1 87 ? -9.44547 22.05015 32.16567 1.000 14.58203 87 GLU A CA 1
ATOM 1362 C C . GLU A 1 87 ? -8.86680 22.89192 33.29428 1.000 14.35414 87 GLU A C 1
ATOM 1363 O O . GLU A 1 87 ? -9.38513 22.89171 34.41684 1.000 13.16854 87 GLU A O 1
ATOM 1375 N N . LEU A 1 88 ? -7.79542 23.62952 33.00175 1.000 11.60635 88 LEU A N 1
ATOM 1376 C CA . LEU A 1 88 ? -7.16068 24.49758 33.98612 1.000 9.88811 88 LEU A CA 1
ATOM 1377 C C . LEU A 1 88 ? -8.16317 25.41268 34.67383 1.000 10.41551 88 LEU A C 1
ATOM 1378 O O . LEU A 1 88 ? -8.19090 25.50326 35.90784 1.000 11.76444 88 LEU A O 1
ATOM 1394 N N . PHE A 1 89 ? -8.99724 26.10237 33.89897 1.000 10.47894 89 PHE A N 1
ATOM 1395 C CA . PHE A 1 89 ? -9.90625 27.08302 34.47765 1.000 13.61661 89 PHE A CA 1
ATOM 1396 C C . PHE A 1 89 ? -11.25204 26.49785 34.87852 1.000 10.56664 89 PHE A C 1
ATOM 1397 O O . PHE A 1 89 ? -12.07209 27.21653 35.45589 1.000 11.71891 89 PHE A O 1
ATOM 1414 N N . SER A 1 90 ? -11.48278 25.20909 34.61694 1.000 11.12647 90 SER A N 1
ATOM 1415 C CA . SER A 1 90 ? -12.78247 24.61458 34.90135 1.000 11.57271 90 SER A CA 1
ATOM 1416 C C . SER A 1 90 ? -13.10954 24.61794 36.38924 1.000 12.09347 90 SER A C 1
ATOM 1417 O O . SER A 1 90 ? -14.28861 24.66294 36.75879 1.000 12.92258 90 SER A O 1
ATOM 1425 N N . THR A 1 91 ? -12.09857 24.54298 37.25677 1.000 11.36753 91 THR A N 1
ATOM 1426 C CA . THR A 1 91 ? -12.31021 24.57474 38.69646 1.000 11.67006 91 THR A CA 1
ATOM 1427 C C . THR A 1 91 ? -11.97719 25.93554 39.29462 1.000 11.50394 91 THR A C 1
ATOM 1428 O O . THR A 1 91 ? -11.80847 26.05029 40.51480 1.000 12.31842 91 THR A O 1
ATOM 1439 N N . GLY A 1 92 ? -11.86667 26.95594 38.46495 1.000 11.22324 92 GLY A N 1
ATOM 1440 C CA . GLY A 1 92 ? -11.70948 28.31689 38.93503 1.000 11.18100 92 GLY A CA 1
ATOM 1441 C C . GLY A 1 92 ? -10.67109 29.09819 38.15972 1.000 13.25013 92 GLY A C 1
ATOM 1442 O O . GLY A 1 92 ? -9.74343 28.54955 37.56375 1.000 11.32845 92 GLY A O 1
ATOM 1446 N N . ILE A 1 93 ? -10.82629 30.41608 38.18612 1.000 11.84129 93 ILE A N 1
ATOM 1447 C CA . ILE A 1 93 ? -9.84858 31.34963 37.65593 1.000 12.03062 93 ILE A CA 1
ATOM 1448 C C . ILE A 1 93 ? -9.23734 32.10676 38.82495 1.000 13.33990 93 ILE A C 1
ATOM 1449 O O . ILE A 1 93 ? -9.94112 32.50470 39.75920 1.000 11.79030 93 ILE A O 1
ATOM 1465 N N . ASN A 1 94 ? -7.92540 32.29231 38.78233 1.000 10.32944 94 ASN A N 1
ATOM 1466 C CA . ASN A 1 94 ? -7.24993 33.22931 39.67031 1.000 11.56716 94 ASN A CA 1
ATOM 1467 C C . ASN A 1 94 ? -5.98283 33.67126 38.95491 1.000 10.30167 94 ASN A C 1
ATOM 1468 O O . ASN A 1 94 ? -5.68036 33.20815 37.84931 1.000 10.48425 94 ASN A O 1
ATOM 1479 N N . TRP A 1 95 ? -5.24876 34.59470 39.57161 1.000 12.89518 95 TRP A N 1
ATOM 1480 C CA . TRP A 1 95 ? -4.09777 35.15673 38.87361 1.000 12.09601 95 TRP A CA 1
ATOM 1481 C C . TRP A 1 95 ? -2.97043 34.14395 38.74853 1.000 10.38070 95 TRP A C 1
ATOM 1482 O O . TRP A 1 95 ? -2.26092 34.13350 37.74064 1.000 11.41661 95 TRP A O 1
ATOM 1503 N N . GLY A 1 96 ? -2.76129 33.30504 39.76309 1.000 10.74986 96 GLY A N 1
ATOM 1504 C CA . GLY A 1 96 ? -1.74194 32.27409 39.63745 1.000 11.14286 96 GLY A CA 1
ATOM 1505 C C . GLY A 1 96 ? -2.00362 31.35344 38.46166 1.000 9.51706 96 GLY A C 1
ATOM 1506 O O . GLY A 1 96 ? -1.08681 31.01681 37.70190 1.000 9.39943 96 GLY A O 1
ATOM 1510 N N . ARG A 1 97 ? -3.26368 30.94457 38.29417 1.000 9.53155 97 ARG A N 1
ATOM 1511 C CA . ARG A 1 97 ? -3.64287 30.07813 37.18437 1.000 11.06136 97 ARG A CA 1
ATOM 1512 C C . ARG A 1 97 ? -3.49192 30.79128 35.84857 1.000 9.61572 97 ARG A C 1
ATOM 1513 O O . ARG A 1 97 ? -3.09601 30.17513 34.85145 1.000 10.28977 97 ARG A O 1
ATOM 1534 N N . ILE A 1 98 ? -3.78371 32.09164 35.80987 1.000 9.93082 98 ILE A N 1
ATOM 1535 C CA . ILE A 1 98 ? -3.56286 32.85440 34.58633 1.000 12.52955 98 ILE A CA 1
ATOM 1536 C C . ILE A 1 98 ? -2.08612 32.87416 34.23679 1.000 9.10745 98 ILE A C 1
ATOM 1537 O O . ILE A 1 98 ? -1.70804 32.73229 33.06900 1.000 9.37860 98 ILE A O 1
ATOM 1553 N N . VAL A 1 99 ? -1.22477 33.03402 35.23729 1.000 9.20060 99 VAL A N 1
ATOM 1554 C CA . VAL A 1 99 ? 0.20628 32.97832 34.95895 1.000 9.21287 99 VAL A CA 1
ATOM 1555 C C . VAL A 1 99 ? 0.59703 31.59830 34.44930 1.000 10.77858 99 VAL A C 1
ATOM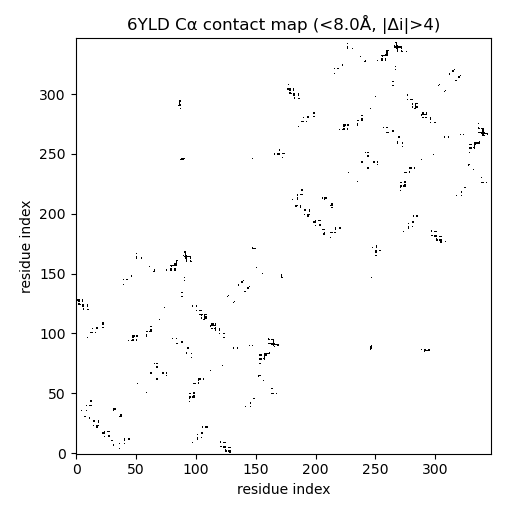 1556 O O . VAL A 1 99 ? 1.37588 31.47301 33.49642 1.000 11.89734 99 VAL A O 1
ATOM 1569 N N . ALA A 1 100 ? 0.07816 30.53995 35.07744 1.000 10.29563 100 ALA A N 1
ATOM 1570 C CA . ALA A 1 100 ? 0.39165 29.18902 34.61550 1.000 9.93156 100 ALA A CA 1
ATOM 1571 C C . ALA A 1 100 ? -0.06790 28.98308 33.17487 1.000 9.84451 100 ALA A C 1
ATOM 1572 O O . ALA A 1 100 ? 0.62742 28.34731 32.37148 1.000 9.09725 100 ALA A O 1
ATOM 1579 N N . PHE A 1 101 ? -1.24101 29.51999 32.83476 1.000 11.84314 101 PHE A N 1
ATOM 1580 C CA . PHE A 1 101 ? -1.73596 29.51725 31.45752 1.000 9.73945 101 PHE A CA 1
ATOM 1581 C C . PHE A 1 101 ? -0.74719 30.19202 30.51759 1.000 8.87850 101 PHE A C 1
ATOM 1582 O O . PHE A 1 101 ? -0.41865 29.64871 29.45384 1.000 9.70585 101 PHE A O 1
ATOM 1599 N N . ILE A 1 102 ? -0.23087 31.36252 30.90731 1.000 9.55216 102 ILE A N 1
ATOM 1600 C CA . ILE A 1 102 ? 0.74081 32.07147 30.07210 1.000 11.14174 102 ILE A CA 1
ATOM 1601 C C . ILE A 1 102 ? 2.02691 31.25705 29.93172 1.000 9.10243 102 ILE A C 1
ATOM 1602 O O . ILE A 1 102 ? 2.59011 31.13192 28.83641 1.000 10.33245 102 ILE A O 1
ATOM 1618 N N . VAL A 1 103 ? 2.52490 30.70885 31.04065 1.000 9.17250 103 VAL A N 1
ATOM 1619 C CA . VAL A 1 103 ? 3.74534 29.90285 30.97357 1.000 9.38155 103 VAL A CA 1
ATOM 1620 C C . VAL A 1 103 ? 3.53871 28.70253 30.05639 1.000 9.91774 103 VAL A C 1
ATOM 1621 O O . VAL A 1 103 ? 4.38511 28.40282 29.20456 1.000 10.89356 103 VAL A O 1
ATOM 1634 N N . PHE A 1 104 ? 2.42479 27.98103 30.23455 1.000 10.88549 104 PHE A N 1
ATOM 1635 C CA . PHE A 1 104 ? 2.12302 26.85127 29.35905 1.000 10.05916 104 PHE A CA 1
ATOM 1636 C C . PHE A 1 104 ? 2.13183 27.28641 27.90092 1.000 12.03157 104 PHE A C 1
ATOM 1637 O O . PHE A 1 104 ? 2.72685 26.62483 27.04315 1.000 11.17056 104 PHE A O 1
ATOM 1654 N N . SER A 1 105 ? 1.48823 28.41365 27.60800 1.000 11.19659 105 SER A N 1
ATOM 1655 C CA . SER A 1 105 ? 1.43189 28.89988 26.23499 1.000 10.88406 105 SER A CA 1
ATOM 1656 C C . SER A 1 105 ? 2.82857 29.18232 25.69928 1.000 9.67693 105 SER A C 1
ATOM 1657 O O . SER A 1 105 ? 3.12314 28.88934 24.53286 1.000 10.58381 105 SER A O 1
ATOM 1665 N N . SER A 1 106 ? 3.71351 29.72947 26.54030 1.000 10.78170 106 SER A N 1
ATOM 1666 C CA . SER A 1 106 ? 5.08588 29.96778 26.10058 1.000 11.32684 106 SER A CA 1
ATOM 1667 C C . SER A 1 106 ? 5.82233 28.65435 25.85854 1.000 12.12399 106 SER A C 1
ATOM 1668 O O . SER A 1 106 ? 6.62832 28.55201 24.92303 1.000 12.82513 106 SER A O 1
ATOM 1676 N N . ARG A 1 107 ? 5.56113 27.63456 26.68554 1.000 13.79026 107 ARG A N 1
ATOM 1677 C CA . ARG A 1 107 ? 6.18080 26.33407 26.45127 1.000 16.15544 107 ARG A CA 1
ATOM 1678 C C . ARG A 1 107 ? 5.68990 25.71991 25.14415 1.000 11.41567 107 ARG A C 1
ATOM 1679 O O . ARG A 1 107 ? 6.45666 25.05285 24.43473 1.000 13.25529 107 ARG A O 1
ATOM 1700 N N . LEU A 1 108 ? 4.40806 25.91377 24.82658 1.000 11.94186 108 LEU A N 1
ATOM 1701 C CA . LEU A 1 108 ? 3.894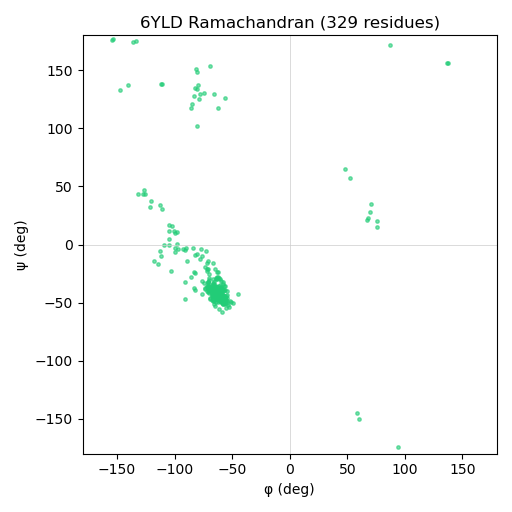72 25.48766 23.53098 1.000 10.77919 108 LEU A CA 1
ATOM 1702 C C . LEU A 1 108 ? 4.68912 26.12632 22.40416 1.000 11.12915 108 LEU A C 1
ATOM 1703 O O . LEU A 1 108 ? 5.10131 25.45043 21.45328 1.000 14.03641 108 LEU A O 1
ATOM 1719 N N . ALA A 1 109 ? 4.91405 27.43977 22.49935 1.000 11.69220 109 ALA A N 1
ATOM 1720 C CA . ALA A 1 109 ? 5.66876 28.14466 21.47269 1.000 13.54428 109 ALA A CA 1
ATOM 1721 C C . ALA A 1 109 ? 7.09121 27.60932 21.37011 1.000 12.18015 109 ALA A C 1
ATOM 1722 O O . ALA A 1 109 ? 7.61074 27.42437 20.26338 1.000 15.78970 109 ALA A O 1
ATOM 1729 N N . ILE A 1 110 ? 7.73035 27.33762 22.51063 1.000 12.15966 110 ILE A N 1
ATOM 1730 C CA . ILE A 1 110 ? 9.06064 26.73243 22.48337 1.000 13.99356 110 ILE A CA 1
ATOM 1731 C C . ILE A 1 110 ? 9.01042 25.37481 21.79956 1.000 12.40093 110 ILE A C 1
ATOM 1732 O O . ILE A 1 110 ? 9.86542 25.04117 20.96998 1.000 15.61895 110 ILE A O 1
ATOM 1748 N N . HIS A 1 111 ? 8.02921 24.55348 22.17041 1.000 15.09924 111 HIS A N 1
ATOM 1749 C CA . HIS A 1 111 ? 7.88370 23.24879 21.53989 1.000 15.94121 111 HIS A CA 1
ATOM 1750 C C . HIS A 1 111 ? 7.76475 23.39316 20.03089 1.000 15.55931 111 HIS A C 1
ATOM 1751 O O . HIS A 1 111 ? 8.43067 22.67363 19.27538 1.000 16.70847 111 HIS A O 1
ATOM 1765 N N . PHE A 1 112 ? 6.95778 24.35256 19.58394 1.000 14.85709 112 PHE A N 1
ATOM 1766 C CA . PHE A 1 112 ? 6.73250 24.55186 18.16134 1.000 15.86681 112 PHE A CA 1
ATOM 1767 C C . PHE A 1 112 ? 8.01625 24.94913 17.44561 1.000 14.25922 112 PHE A C 1
ATOM 1768 O O . PHE A 1 112 ? 8.29893 24.45852 16.34498 1.000 17.54113 112 PHE A O 1
ATOM 1785 N N . LYS A 1 113 ? 8.79408 25.85547 18.04264 1.000 15.23218 113 LYS A N 1
ATOM 1786 C CA . LYS A 1 113 ? 10.04566 26.27772 17.42883 1.000 19.95633 113 LYS A CA 1
ATOM 1787 C C . LYS A 1 113 ? 11.03405 25.12405 17.35452 1.000 22.16912 113 LYS A C 1
ATOM 1788 O O . LYS A 1 113 ? 11.79493 25.00797 16.38773 1.000 20.81879 113 LYS A O 1
ATOM 1807 N N . ARG A 1 114 ? 11.05416 24.27059 18.38049 1.000 18.77526 114 ARG A N 1
ATOM 1808 C CA . ARG A 1 114 ? 12.09187 23.25715 18.47215 1.000 20.63119 114 ARG A CA 1
ATOM 1809 C C . ARG A 1 114 ? 11.75016 21.98920 17.70790 1.000 24.07361 114 ARG A C 1
ATOM 1810 O O . ARG A 1 114 ? 12.65632 21.27171 17.27258 1.000 31.67738 114 ARG A O 1
ATOM 1831 N N . ASN A 1 115 ? 10.46277 21.68845 17.55425 1.000 20.48251 115 ASN A N 1
ATOM 1832 C CA . ASN A 1 115 ? 10.00043 20.40747 17.03898 1.000 22.59784 115 ASN A CA 1
ATOM 1833 C C . ASN A 1 115 ? 9.33339 20.55412 15.67938 1.000 19.61942 115 ASN A C 1
ATOM 1834 O O . ASN A 1 115 ? 8.37884 19.83777 15.35883 1.000 22.64730 115 ASN A O 1
ATOM 1845 N N . GLY A 1 116 ? 9.82779 21.49657 14.88702 1.000 19.88670 116 GLY A N 1
ATOM 1846 C CA . GLY A 1 116 ? 9.44019 21.60905 13.50391 1.000 17.11121 116 GLY A CA 1
ATOM 1847 C C . GLY A 1 116 ? 8.03300 22.08404 13.25669 1.000 17.53774 116 GLY A C 1
ATOM 1848 O O . GLY A 1 116 ? 7.40685 21.61166 12.31947 1.000 19.95031 116 GLY A O 1
ATOM 1852 N N . MET A 1 117 ? 7.50658 22.98120 14.09539 1.000 17.61865 117 MET A N 1
ATOM 1853 C CA . MET A 1 117 ? 6.22802 23.63173 13.84046 1.000 14.97250 117 MET A CA 1
ATOM 1854 C C . MET A 1 117 ? 6.39860 25.13434 14.04929 1.000 15.22151 117 MET A C 1
ATOM 1855 O O . MET A 1 117 ? 5.54646 25.77628 14.67658 1.000 13.22506 117 MET A O 1
ATOM 1869 N N . PRO A 1 118 ? 7.48519 25.73302 13.55802 1.000 15.45418 118 PRO A N 1
ATOM 1870 C CA . PRO A 1 118 ? 7.77419 27.12302 13.95235 1.000 15.79031 118 PRO A CA 1
ATOM 1871 C C . PRO A 1 118 ? 6.71941 28.11442 13.50470 1.000 15.09731 118 PRO A C 1
ATOM 1872 O O . PRO A 1 118 ? 6.54678 29.15940 14.14738 1.000 14.33782 118 PRO A O 1
ATOM 1883 N N . GLU A 1 119 ? 6.02426 27.82643 12.40485 1.000 14.95566 119 GLU A N 1
ATOM 1884 C CA . GLU A 1 119 ? 4.98849 28.72295 11.91349 1.000 14.71756 119 GLU A CA 1
ATOM 1885 C C . GLU A 1 119 ? 3.84356 28.85610 12.90659 1.000 16.63459 119 GLU A C 1
ATOM 1886 O O . GLU A 1 119 ? 3.14263 29.87275 12.89703 1.000 16.12241 119 GLU A O 1
ATOM 1898 N N . TYR A 1 120 ? 3.65674 27.86914 13.78109 1.000 13.69807 120 TYR A N 1
ATOM 1899 C CA . TYR A 1 120 ? 2.57615 27.91624 14.75781 1.000 11.32060 120 TYR A CA 1
ATOM 1900 C C . TYR A 1 120 ? 2.85188 28.84833 15.93105 1.000 12.82260 120 TYR A C 1
ATOM 1901 O O . TYR A 1 120 ? 1.92260 29.13963 16.69314 1.000 14.12560 120 TYR A O 1
ATOM 1919 N N . VAL A 1 121 ? 4.07751 29.35545 16.07844 1.000 12.68572 121 VAL A N 1
ATOM 1920 C CA . VAL A 1 121 ? 4.35313 30.29447 17.16412 1.000 14.20427 121 VAL A CA 1
ATOM 1921 C C . VAL A 1 121 ? 3.40940 31.49010 17.09010 1.000 12.42340 121 VAL A C 1
ATOM 1922 O O . VAL A 1 121 ? 2.79095 31.87355 18.09089 1.000 13.46422 121 VAL A O 1
ATOM 1935 N N . LYS A 1 122 ? 3.27910 32.10042 15.90536 1.000 12.64460 122 LYS A N 1
ATOM 1936 C CA . LYS A 1 122 ? 2.37733 33.24089 15.77882 1.000 13.42481 122 LYS A CA 1
ATOM 1937 C C . LYS A 1 122 ? 0.93625 32.84435 16.06438 1.000 13.16993 122 LYS A C 1
ATOM 1938 O O . LYS A 1 122 ? 0.13519 33.68107 16.49061 1.000 17.17032 122 LYS A O 1
ATOM 1957 N N . SER A 1 123 ? 0.57975 31.58034 15.82642 1.000 11.78856 123 SER A N 1
ATOM 1958 C CA . SER A 1 123 ? -0.77886 31.15656 16.15017 1.000 10.42549 123 SER A CA 1
ATOM 1959 C C . SER A 1 123 ? -1.02535 31.19679 17.64800 1.000 10.81283 123 SER A C 1
ATOM 1960 O O . SER A 1 123 ? -2.14157 31.49771 18.08386 1.000 11.14903 123 SER A O 1
ATOM 1968 N N . VAL A 1 124 ? -0.00422 30.90313 18.45299 1.000 10.94313 124 VAL A N 1
ATOM 1969 C CA . VAL A 1 124 ? -0.19145 30.93819 19.89808 1.000 9.72753 124 VAL A CA 1
ATOM 1970 C C . VAL A 1 124 ? -0.66287 32.31476 20.33982 1.000 9.66343 124 VAL A C 1
ATOM 1971 O O . VAL A 1 124 ? -1.50518 32.43611 21.23876 1.000 11.15206 124 VAL A O 1
ATOM 1984 N N . TYR A 1 125 ? -0.12357 33.37626 19.73120 1.000 12.03392 125 TYR A N 1
ATOM 1985 C CA . TYR A 1 125 ? -0.51354 34.71753 20.14831 1.000 11.26374 125 TYR A CA 1
ATOM 1986 C C . TYR A 1 125 ? -2.01693 34.90255 19.98674 1.000 12.09930 125 TYR A C 1
ATOM 1987 O O . TYR A 1 125 ? -2.70117 35.41909 20.87932 1.000 13.63286 125 TYR A O 1
ATOM 2005 N N . GLY A 1 126 ? -2.54580 34.49470 18.83435 1.000 11.17120 126 GLY A N 1
ATOM 2006 C CA . GLY A 1 126 ? -3.97084 34.64227 18.60329 1.000 12.02339 126 GLY A CA 1
ATOM 2007 C C . GLY A 1 126 ? -4.80705 33.71364 19.46246 1.000 10.77524 126 GLY A C 1
ATOM 2008 O O . GLY A 1 126 ? -5.91615 34.06584 19.87359 1.000 13.11987 126 GLY A O 1
ATOM 2012 N N . TRP A 1 127 ? -4.31545 32.49811 19.70363 1.000 10.97914 127 TRP A N 1
ATOM 2013 C CA . TRP A 1 127 ? -5.06570 31.57054 20.53522 1.000 11.41018 127 TRP A CA 1
ATOM 2014 C C . TRP A 1 127 ? -5.20928 32.11264 21.94527 1.000 9.90232 127 TRP A C 1
ATOM 2015 O O . TRP A 1 127 ? -6.29040 32.04526 22.54553 1.000 9.48689 127 TRP A O 1
ATOM 2036 N N . VAL A 1 128 ? -4.12018 32.64485 22.49173 1.000 10.95027 128 VAL A N 1
ATOM 2037 C CA . VAL A 1 128 ? -4.15044 33.16726 23.84923 1.000 11.40883 128 VAL A CA 1
ATOM 2038 C C . VAL A 1 128 ? -5.00006 34.42625 23.91793 1.000 13.07683 128 VAL A C 1
ATOM 2039 O O . VAL A 1 128 ? -5.83684 34.58006 24.81443 1.000 12.03088 128 VAL A O 1
ATOM 2052 N N . ALA A 1 129 ? -4.80640 35.34490 22.97290 1.000 12.48295 129 ALA A N 1
ATOM 2053 C CA . ALA A 1 129 ? -5.60418 36.56458 22.97587 1.000 13.13076 129 ALA A CA 1
ATOM 2054 C C . ALA A 1 129 ? -7.09287 36.24281 22.88639 1.000 14.00336 129 ALA A C 1
ATOM 2055 O O . ALA A 1 129 ? -7.90498 36.82407 23.61475 1.000 13.71358 129 ALA A O 1
ATOM 2062 N N . ARG A 1 130 ? -7.46810 35.30268 22.01019 1.000 11.01542 130 ARG A N 1
ATOM 2063 C CA . ARG A 1 130 ? -8.87199 34.92083 21.88544 1.000 12.73348 130 ARG A CA 1
ATOM 2064 C C . ARG A 1 130 ? -9.38752 34.27411 23.16576 1.000 12.35381 130 ARG A C 1
ATOM 2065 O O . ARG A 1 130 ? -10.52147 34.53401 23.58648 1.000 12.49477 130 ARG A O 1
ATOM 2086 N N . TYR A 1 131 ? -8.58719 33.40128 23.77580 1.000 12.73249 131 TYR A N 1
ATOM 2087 C CA . TYR A 1 131 ? -9.01119 32.76453 25.01436 1.000 15.40300 131 TYR A CA 1
ATOM 2088 C C . TYR A 1 131 ? -9.22412 33.81040 26.10113 1.000 12.93991 131 TYR A C 1
ATOM 2089 O O . TYR A 1 131 ? -10.22255 33.78440 26.83074 1.000 12.34023 131 TYR A O 1
ATOM 2107 N N . MET A 1 132 ? -8.28028 34.73910 26.23538 1.000 12.84971 132 MET A N 1
ATOM 2108 C CA . MET A 1 132 ? -8.42862 35.77808 27.24822 1.000 11.96593 132 MET A CA 1
ATOM 2109 C C . MET A 1 132 ? -9.63740 36.65442 26.95275 1.000 14.12753 132 MET A C 1
ATOM 2110 O O . MET A 1 132 ? -10.39145 37.02066 27.85971 1.000 12.80518 132 MET A O 1
ATOM 2124 N N . HIS A 1 133 ? -9.86052 36.96299 25.67970 1.000 12.00376 133 HIS A N 1
ATOM 2125 C CA . HIS A 1 133 ? -10.92273 37.88349 25.28689 1.000 16.56651 133 HIS A CA 1
ATOM 2126 C C . HIS A 1 133 ? -12.29709 37.26728 25.48793 1.000 14.73907 133 HIS A C 1
ATOM 2127 O O . HIS A 1 133 ? -13.23775 37.96019 25.89903 1.000 20.21897 133 HIS A O 1
ATOM 2141 N N . THR A 1 134 ? -12.43278 35.97176 25.21372 1.000 13.21916 134 THR A N 1
ATOM 2142 C CA . THR A 1 134 ? -13.73181 35.32373 25.29601 1.000 14.44906 134 THR A CA 1
ATOM 2143 C C . THR A 1 134 ? -14.00545 34.73931 26.67788 1.000 15.94028 134 THR A C 1
ATOM 2144 O O . THR A 1 134 ? -15.09048 34.93376 27.23044 1.000 16.99127 134 THR A O 1
ATOM 2155 N N . LYS A 1 135 ? -13.04099 34.02510 27.25462 1.000 17.05088 135 LYS A N 1
ATOM 2156 C CA . LYS A 1 135 ? -13.31769 33.25522 28.45913 1.000 16.06520 135 LYS A CA 1
ATOM 2157 C C . LYS A 1 135 ? -12.81378 33.88557 29.74893 1.000 22.42059 135 LYS A C 1
ATOM 2158 O O . LYS A 1 135 ? -13.34972 33.56733 30.81144 1.000 22.41975 135 LYS A O 1
ATOM 2177 N N . LEU A 1 136 ? -11.82379 34.77005 29.69486 1.000 15.56866 136 LEU A N 1
ATOM 2178 C CA . LEU A 1 136 ? -11.26320 35.34053 30.91268 1.000 15.10954 136 LEU A CA 1
ATOM 2179 C C . LEU A 1 136 ? -11.55347 36.82397 31.07755 1.000 16.86128 136 LEU A C 1
ATOM 2180 O O . LEU A 1 136 ? -11.29383 37.37053 32.15526 1.000 18.69672 136 LEU A O 1
ATOM 2196 N N . SER A 1 137 ? -12.09387 37.47837 30.04852 1.000 21.46692 137 SER A N 1
ATOM 2197 C CA . SER A 1 137 ? -12.26281 38.92676 30.07817 1.000 27.91371 137 SER A CA 1
ATOM 2198 C C . SER A 1 137 ? -13.20128 39.35745 31.19924 1.000 22.58100 137 SER A C 1
ATOM 2199 O O . SER A 1 137 ? -12.92267 40.32268 31.91917 1.000 23.64866 137 SER A O 1
ATOM 2207 N N . THR A 1 138 ? -14.33538 38.67225 31.34569 1.000 18.06778 138 THR A N 1
ATOM 2208 C CA . THR A 1 138 ? -15.28021 39.03726 32.39693 1.000 20.66426 138 THR A CA 1
ATOM 2209 C C . THR A 1 138 ? -14.62514 38.91510 33.76222 1.000 18.66864 138 THR A C 1
ATOM 2210 O O . THR A 1 138 ? -14.69921 39.83339 34.58820 1.000 19.87666 138 THR A O 1
ATOM 2221 N N . TRP A 1 139 ? -13.95794 37.78441 34.00333 1.000 16.72554 139 TRP A N 1
ATOM 2222 C CA . TRP A 1 139 ? -13.24411 37.59438 35.25925 1.000 15.99032 139 TRP A CA 1
ATOM 2223 C C . TRP A 1 139 ? -12.19698 38.68392 35.46370 1.000 16.75664 139 TRP A C 1
ATOM 2224 O O . TRP A 1 139 ? -12.09027 39.26422 36.55208 1.000 16.68837 139 TRP A O 1
ATOM 2245 N N . ILE A 1 140 ? -11.39379 38.95955 34.43252 1.000 16.36059 140 ILE A N 1
ATOM 2246 C CA . ILE A 1 140 ? -10.30157 39.92039 34.57989 1.000 18.34540 140 ILE A CA 1
ATOM 2247 C C . ILE A 1 140 ? -10.84372 41.27944 34.99319 1.000 18.29928 140 ILE A C 1
ATOM 2248 O O . ILE A 1 140 ? -10.33455 41.91704 35.92323 1.000 22.07801 140 ILE A O 1
ATOM 2264 N N . GLU A 1 141 ? -11.88931 41.74227 34.30735 1.000 21.29597 141 GLU A N 1
ATOM 2265 C CA . GLU A 1 141 ? -12.45872 43.04657 34.62392 1.000 20.47217 141 GLU A CA 1
ATOM 2266 C C . GLU A 1 141 ? -13.18240 43.03771 35.96220 1.000 21.47386 141 GLU A C 1
ATOM 2267 O O . GLU A 1 141 ? -13.23338 44.06971 36.64038 1.000 26.05867 141 GLU A O 1
ATOM 2279 N N . ALA A 1 142 ? -13.75455 41.89720 36.35786 1.000 21.45705 142 ALA A N 1
ATOM 2280 C CA . ALA A 1 142 ? -14.38970 41.81773 37.66638 1.000 24.26999 142 ALA A CA 1
ATOM 2281 C C . ALA A 1 142 ? -13.36708 41.80170 38.79306 1.000 20.59286 142 ALA A C 1
ATOM 2282 O O . ALA A 1 142 ? -13.73047 42.02539 39.95285 1.000 22.34481 142 ALA A O 1
ATOM 2289 N N . ASN A 1 143 ? -12.10313 41.53180 38.47789 1.000 21.09140 143 ASN A N 1
ATOM 2290 C CA . ASN A 1 143 ? -11.02917 41.48269 39.45935 1.000 22.96496 143 ASN A CA 1
ATOM 2291 C C . ASN A 1 143 ? -10.06094 42.64400 39.29338 1.000 27.71193 143 ASN A C 1
ATOM 2292 O O . ASN A 1 143 ? -8.87226 42.52995 39.60863 1.000 23.22361 143 ASN A O 1
ATOM 2303 N N . ARG A 1 144 ? -10.58645 43.77572 38.81716 1.000 33.89962 144 ARG A N 1
ATOM 2304 C CA . ARG A 1 144 ? -9.87852 45.04657 38.69647 1.000 26.14062 144 ARG A CA 1
ATOM 2305 C C . ARG A 1 144 ? -8.78117 45.01434 37.65123 1.000 32.58137 144 ARG A C 1
ATOM 2306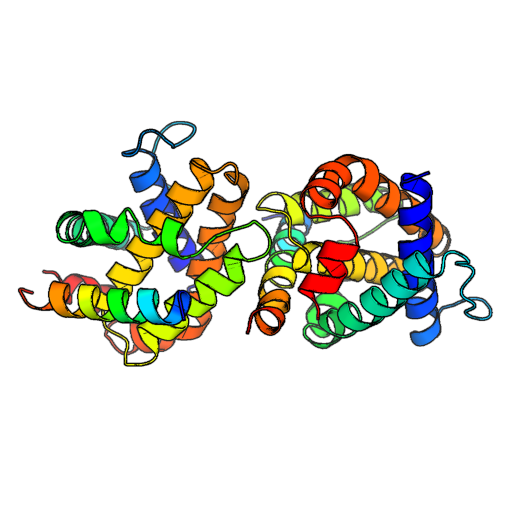 O O . ARG A 1 144 ? -7.84968 45.82324 37.69848 1.000 28.04625 144 ARG A O 1
ATOM 2327 N N . SER A 1 145 ? -8.89212 44.09158 36.70701 1.000 23.72618 145 SER A N 1
ATOM 2328 C CA . SER A 1 145 ? -8.07948 44.09145 35.48948 1.000 21.89195 145 SER A CA 1
ATOM 2329 C C . SER A 1 145 ? -6.60795 44.03402 35.89538 1.000 22.31867 145 SER A C 1
ATOM 2330 O O . SER A 1 145 ? -6.26547 43.37991 36.89074 1.000 23.16595 145 SER A O 1
ATOM 2338 N N . TRP A 1 146 ? -5.72362 44.69178 35.14942 1.000 20.64484 146 TRP A N 1
ATOM 2339 C CA . TRP A 1 146 ? -4.29316 44.53222 35.38072 1.000 19.14829 146 TRP A CA 1
ATOM 2340 C C . TRP A 1 146 ? -3.83937 45.20236 36.66533 1.000 20.09494 146 TRP A C 1
ATOM 2341 O O . TRP A 1 146 ? -2.82084 44.79566 37.22798 1.000 19.07283 146 TRP A O 1
ATOM 2362 N N . ASP A 1 147 ? -4.57641 46.19365 37.16092 1.000 24.43489 147 ASP A N 1
ATOM 2363 C CA . ASP A 1 147 ? -4.24962 46.74058 38.47417 1.000 23.23240 147 ASP A CA 1
ATOM 2364 C C . ASP A 1 147 ? -4.44139 45.68910 39.55789 1.000 20.57500 147 ASP A C 1
ATOM 2365 O O . ASP A 1 147 ? -3.65529 45.61905 40.51108 1.000 24.71933 147 ASP A O 1
ATOM 2374 N N . GLY A 1 148 ? -5.46488 44.84615 39.41309 1.000 19.51379 148 GLY A N 1
ATOM 2375 C CA . GLY A 1 148 ? -5.63099 43.73738 40.33523 1.000 22.90433 148 GLY A CA 1
ATOM 2376 C C . GLY A 1 148 ? -4.51921 42.71275 40.21567 1.000 24.34098 148 GLY A C 1
ATOM 2377 O O . GLY A 1 148 ? -4.05795 42.16972 41.22091 1.000 17.51882 148 GLY A O 1
ATOM 2381 N N . PHE A 1 149 ? -4.07968 42.43169 38.98648 1.000 18.66303 149 PHE A N 1
ATOM 2382 C CA . PHE A 1 149 ? -2.93304 41.54862 38.77274 1.000 17.29374 149 PHE A CA 1
ATOM 2383 C C . PHE A 1 149 ? -1.69248 42.09104 39.47224 1.000 16.61709 149 PHE A C 1
ATOM 2384 O O . PHE A 1 149 ? -1.02118 41.36856 40.21953 1.000 17.02662 149 PHE A O 1
ATOM 2401 N N . LEU A 1 150 ? -1.38275 43.37237 39.25463 1.000 17.80919 150 LEU A N 1
ATOM 2402 C CA . LEU A 1 150 ? -0.18188 43.95054 39.84869 1.000 20.03283 150 LEU A CA 1
ATOM 2403 C C . LEU A 1 150 ? -0.27685 43.97166 41.36833 1.000 24.76802 150 LEU A C 1
ATOM 2404 O O . LEU A 1 150 ? 0.70373 43.66963 42.05772 1.000 18.44659 150 LEU A O 1
ATOM 2420 N N . ASP A 1 151 ? -1.44936 44.32164 41.90452 1.000 21.81414 151 ASP A N 1
ATOM 2421 C CA . ASP A 1 151 ? -1.65374 44.24843 43.34586 1.000 20.55618 151 ASP A CA 1
ATOM 2422 C C . ASP A 1 151 ? -1.40378 42.83939 43.86389 1.000 18.43361 151 ASP A C 1
ATOM 2423 O O . ASP A 1 151 ? -0.75032 42.65468 44.89538 1.000 20.95207 151 ASP A O 1
ATOM 2432 N N . HIS A 1 152 ? -1.92146 41.83269 43.16579 1.000 18.81664 152 HIS A N 1
ATOM 2433 C CA . HIS A 1 152 ? -1.83606 40.46892 43.67126 1.000 16.56515 152 HIS A CA 1
ATOM 2434 C C . HIS A 1 152 ? -0.39081 40.03900 43.86509 1.000 17.77557 152 HIS A C 1
ATOM 2435 O O . HIS A 1 152 ? -0.06435 39.34925 44.83911 1.000 18.32933 152 HIS A O 1
ATOM 2449 N N . PHE A 1 153 ? 0.49199 40.45630 42.96618 1.000 18.16860 153 PHE A N 1
ATOM 2450 C CA . PHE A 1 153 ? 1.87560 40.01049 42.96794 1.000 16.28624 153 PHE A CA 1
ATOM 2451 C C . PHE A 1 153 ? 2.82545 41.01304 43.60825 1.000 17.72687 153 PHE A C 1
ATOM 2452 O O . PHE A 1 153 ? 4.04304 40.82824 43.53223 1.000 18.75385 153 PHE A O 1
ATOM 2469 N N . ASP A 1 154 ? 2.30060 42.05017 44.25672 1.000 19.39533 154 ASP A N 1
ATOM 2470 C CA . ASP A 1 154 ? 3.14302 42.99785 44.97966 1.000 22.03430 154 ASP A CA 1
ATOM 2471 C C . ASP A 1 154 ? 3.74534 42.31564 46.20459 1.000 31.10821 154 ASP A C 1
ATOM 2472 O O . ASP A 1 154 ? 3.32883 41.21945 46.58021 1.000 26.71679 154 ASP A O 1
ATOM 2481 N N . SER B 2 2 ? -8.66381 11.83535 33.14468 1.000 64.56007 2 SER B N 1
ATOM 2482 C CA . SER B 2 2 ? -7.80265 10.69093 32.86639 1.000 63.28237 2 SER B CA 1
ATOM 2483 C C . SER B 2 2 ? -6.94389 10.94465 31.62868 1.000 62.67402 2 SER B C 1
ATOM 2484 O O . SER B 2 2 ? -5.89258 10.32927 31.45505 1.000 67.27038 2 SER B O 1
ATOM 2491 N N . SER B 2 3 ? -7.40289 11.85757 30.77726 1.000 58.67707 3 SER B N 1
ATOM 2492 C CA . SER B 2 3 ? -6.66052 12.19808 29.57574 1.000 38.48344 3 SER B CA 1
ATOM 2493 C C . SER B 2 3 ? -5.37812 12.94403 29.94057 1.000 33.88443 3 SER B C 1
ATOM 2494 O O . SER B 2 3 ? -5.31066 13.60193 30.98125 1.000 33.60594 3 SER B O 1
ATOM 2502 N N . PRO B 2 4 ? -4.34739 12.87003 29.09432 1.000 32.00384 4 PRO B N 1
ATOM 2503 C CA . PRO B 2 4 ? -3.18344 13.74902 29.30990 1.000 30.83646 4 PRO B CA 1
ATOM 2504 C C . PRO B 2 4 ? -3.55320 15.22349 29.25122 1.000 23.77416 4 PRO B C 1
ATOM 2505 O O . PRO B 2 4 ? -2.98662 16.02856 30.00117 1.000 25.75382 4 PRO B O 1
ATOM 2516 N N . THR B 2 5 ? -4.51457 15.59245 28.40053 1.000 22.68313 5 THR B N 1
ATOM 2517 C CA . THR B 2 5 ? -5.00219 16.96776 28.37036 1.000 22.27137 5 THR B CA 1
ATOM 2518 C C . THR B 2 5 ? -5.60691 17.36936 29.71043 1.000 21.12260 5 THR B C 1
ATOM 2519 O O . THR B 2 5 ? -5.31249 18.44624 30.24095 1.000 21.62917 5 THR B O 1
ATOM 2530 N N . SER B 2 6 ? -6.48640 16.52840 30.25914 1.000 19.78385 6 SER B N 1
ATOM 2531 C CA . SER B 2 6 ? -7.09727 16.85191 31.54326 1.000 22.93808 6 SER B CA 1
ATOM 2532 C C . SER B 2 6 ? -6.09078 16.73012 32.67489 1.000 18.19879 6 SER B C 1
ATOM 2533 O O . SER B 2 6 ? -6.14324 17.51146 33.63091 1.000 18.77834 6 SER B O 1
ATOM 2541 N N . GLU B 2 7 ? -5.16095 15.78066 32.56563 1.000 22.77118 7 GLU B N 1
ATOM 2542 C CA . GLU B 2 7 ? -4.11081 15.63705 33.56635 1.000 20.35534 7 GLU B CA 1
ATOM 2543 C C . GLU B 2 7 ? -3.26520 16.90121 33.63949 1.000 19.20410 7 GLU B C 1
ATOM 2544 O O . GLU B 2 7 ? -2.97031 17.40759 34.72941 1.000 17.91605 7 GLU B O 1
ATOM 2556 N N . ILE B 2 8 ? -2.87437 17.43194 32.47458 1.000 17.28014 8 ILE B N 1
ATOM 2557 C CA . ILE B 2 8 ? -1.97881 18.58601 32.42994 1.000 13.09408 8 ILE B CA 1
ATOM 2558 C C . ILE B 2 8 ? -2.70863 19.85945 32.84299 1.000 12.88966 8 ILE B C 1
ATOM 2559 O O . ILE B 2 8 ? -2.14419 20.71230 33.53982 1.000 12.95703 8 ILE B O 1
ATOM 2575 N N . GLY B 2 9 ? -3.97412 20.00187 32.45313 1.000 15.92979 9 GLY B N 1
ATOM 2576 C CA . GLY B 2 9 ? -4.73560 21.15624 32.90590 1.000 12.82582 9 GLY B CA 1
ATOM 2577 C C . GLY B 2 9 ? -4.91200 21.18970 34.41418 1.000 13.82152 9 GLY B C 1
ATOM 2578 O O . GLY B 2 9 ? -4.78598 22.24404 35.04437 1.000 12.78389 9 GLY B O 1
ATOM 2582 N N . ARG B 2 10 ? -5.24297 20.04184 35.00886 1.000 11.80240 10 ARG B N 1
ATOM 2583 C CA . ARG B 2 10 ? -5.37713 19.96260 36.45838 1.000 13.11932 10 ARG B CA 1
ATOM 2584 C C . ARG B 2 10 ? -4.04924 20.26998 37.13635 1.000 15.72246 10 ARG B C 1
ATOM 2585 O O . ARG B 2 10 ? -4.00547 20.97120 38.15363 1.000 12.51431 10 ARG B O 1
ATOM 2606 N N . HIS B 2 11 ? -2.95380 19.76565 36.56937 1.000 14.02613 11 HIS B N 1
ATOM 2607 C CA . HIS B 2 11 ? -1.62325 20.05204 37.08813 1.000 12.19010 11 HIS B CA 1
ATOM 2608 C C . HIS B 2 11 ? -1.33677 21.54532 37.05998 1.000 13.33950 11 HIS B C 1
ATOM 2609 O O . HIS B 2 11 ? -0.86816 22.11500 38.05046 1.000 11.76410 11 HIS B O 1
ATOM 2623 N N . LEU B 2 12 ? -1.61774 22.19620 35.93084 1.000 12.48939 12 LEU B N 1
ATOM 2624 C CA . LEU B 2 12 ? -1.39241 23.63268 35.82182 1.000 8.97038 12 LEU B CA 1
ATOM 2625 C C . LEU B 2 12 ? -2.20726 24.40638 36.84908 1.000 11.02766 12 LEU B C 1
ATOM 2626 O O . LEU B 2 12 ? -1.74148 25.41893 37.38504 1.000 11.16854 12 LEU B O 1
ATOM 2642 N N . ALA B 2 13 ? -3.43949 23.96612 37.11358 1.000 11.47998 13 ALA B N 1
ATOM 2643 C CA . ALA B 2 13 ? -4.25591 24.63128 38.12245 1.000 11.30232 13 ALA B CA 1
ATOM 2644 C C . ALA B 2 13 ? -3.57186 24.57708 39.48150 1.000 12.43526 13 ALA B C 1
ATOM 2645 O O . ALA B 2 13 ? -3.52195 25.57468 40.20598 1.000 11.17663 13 ALA B O 1
ATOM 2652 N N . GLN B 2 14 ? -3.03052 23.41177 39.84902 1.000 8.98633 14 GLN B N 1
ATOM 2653 C CA A GLN B 2 14 ? -2.35390 23.32312 41.13921 0.500 11.82204 14 GLN B CA 1
ATOM 2654 C CA B GLN B 2 14 ? -2.34925 23.31068 41.13483 0.500 9.30312 14 GLN B CA 1
ATOM 2655 C C . GLN B 2 14 ? -1.06728 24.13981 41.13451 1.000 13.92940 14 GLN B C 1
ATOM 2656 O O . GLN B 2 14 ? -0.74287 24.79463 42.12833 1.000 10.34250 14 GLN B O 1
ATOM 2681 N N . LEU B 2 15 ? -0.33055 24.14754 40.01983 1.000 13.08929 15 LEU B N 1
ATOM 2682 C CA . LEU B 2 15 ? 0.86775 24.98185 39.97117 1.000 11.02513 15 LEU B CA 1
ATOM 2683 C C . LEU B 2 15 ? 0.52538 26.44829 40.19750 1.000 10.30194 15 LEU B C 1
ATOM 2684 O O . LEU B 2 15 ? 1.24560 27.16687 40.89958 1.000 11.82976 15 LEU B O 1
ATOM 2700 N N . GLY B 2 16 ? -0.55529 26.92319 39.57980 1.000 9.96384 16 GLY B N 1
ATOM 2701 C CA . GLY B 2 16 ? -0.90555 28.32252 39.72470 1.000 9.26067 16 GLY B CA 1
ATOM 2702 C C . GLY B 2 16 ? -1.39406 28.64528 41.12085 1.000 11.06000 16 GLY B C 1
ATOM 2703 O O . GLY B 2 16 ? -1.04200 29.68599 41.68681 1.000 11.25531 16 GLY B O 1
ATOM 2707 N N . ASP B 2 17 ? -2.21898 27.75969 41.68720 1.000 10.90832 17 ASP B N 1
ATOM 2708 C CA . ASP B 2 17 ? -2.64868 27.91472 43.07118 1.000 10.98436 17 ASP B CA 1
ATOM 2709 C C . ASP B 2 17 ? -1.44281 27.96100 43.99864 1.000 10.98116 17 ASP B C 1
ATOM 2710 O O . ASP B 2 17 ? -1.31061 28.86935 44.82641 1.000 13.31247 17 ASP B O 1
ATOM 2719 N N . SER B 2 18 ? -0.55227 26.97580 43.86999 1.000 11.30408 18 SER B N 1
ATOM 2720 C CA . SER B 2 18 ? 0.61807 26.90992 44.73432 1.000 10.86087 18 SER B CA 1
ATOM 2721 C C . SER B 2 18 ? 1.44339 28.18126 44.62054 1.000 11.25096 18 SER B C 1
ATOM 2722 O O . SER B 2 18 ? 1.84842 28.77003 45.63023 1.000 13.32906 18 SER B O 1
ATOM 2730 N N . TYR B 2 19 ? 1.68992 28.62615 43.38757 1.000 12.98536 19 TYR B N 1
ATOM 2731 C CA . TYR B 2 19 ? 2.48849 29.82503 43.17277 1.000 13.81647 19 TYR B CA 1
ATOM 2732 C C . TYR B 2 19 ? 1.88197 31.03895 43.87051 1.000 14.16284 19 TYR B C 1
ATOM 2733 O O . TYR B 2 19 ? 2.61832 31.91497 44.34081 1.000 15.92814 19 TYR B O 1
ATOM 2751 N N . SER B 2 20 ? 0.55130 31.09480 43.97726 1.000 13.21427 20 SER B N 1
ATOM 2752 C CA . SER B 2 20 ? -0.10268 32.28422 44.51053 1.000 13.58797 20 SER B CA 1
ATOM 2753 C C . SER B 2 20 ? 0.09091 32.44005 46.01308 1.000 15.52724 20 SER B C 1
ATOM 2754 O O . SER B 2 20 ? -0.02433 33.55798 46.52670 1.000 14.47626 20 SER B O 1
ATOM 2762 N N . VAL B 2 21 ? 0.41004 31.35999 46.72473 1.000 14.93742 21 VAL B N 1
ATOM 2763 C CA . VAL B 2 21 ? 0.41801 31.40508 48.18492 1.000 14.11497 21 VAL B CA 1
ATOM 2764 C C . VAL B 2 21 ? 1.41263 32.44580 48.69664 1.000 19.11764 21 VAL B C 1
ATOM 2765 O O . VAL B 2 21 ? 1.08052 33.26596 49.55894 1.000 22.21521 21 VAL B O 1
ATOM 2778 N N . ARG B 2 22 ? 2.63824 32.43509 48.17095 1.000 18.23318 22 ARG B N 1
ATOM 2779 C CA . ARG B 2 22 ? 3.68690 33.35426 48.59011 1.000 32.33804 22 ARG B CA 1
ATOM 2780 C C . ARG B 2 22 ? 3.19969 34.79566 48.72855 1.000 22.47698 22 ARG B C 1
ATOM 2781 O O . ARG B 2 22 ? 3.56415 35.50526 49.67624 1.000 28.31390 22 ARG B O 1
ATOM 2802 N N . PHE B 2 23 ? 2.38787 35.22624 47.76489 1.000 22.26552 23 PHE B N 1
ATOM 2803 C CA . PHE B 2 23 ? 2.05413 36.63386 47.59341 1.000 23.67435 23 PHE B CA 1
ATOM 2804 C C . PHE B 2 23 ? 0.93666 37.10612 48.50460 1.000 41.71360 23 PHE B C 1
ATOM 2805 O O . PHE B 2 23 ? 0.69082 38.31278 48.57336 1.000 40.55096 23 PHE B O 1
ATOM 2822 N N . GLN B 2 24 ? 0.26474 36.19844 49.19954 1.000 26.19768 24 GLN B N 1
ATOM 2823 C CA . GLN B 2 24 ? -0.62335 36.54938 50.29626 1.000 30.84074 24 GLN B CA 1
ATOM 2824 C C . GLN B 2 24 ? 0.00329 36.23599 51.64682 1.000 44.74240 24 GLN B C 1
ATOM 2825 O O . GLN B 2 24 ? -0.61479 36.49500 52.68298 1.000 53.73488 24 GLN B O 1
ATOM 2839 N N . ASN B 2 25 ? 1.21696 35.69206 51.65352 1.000 44.93560 25 ASN B N 1
ATOM 2840 C CA . ASN B 2 25 ? 1.94883 35.41365 52.88239 1.000 57.09604 25 ASN B CA 1
ATOM 2841 C C . ASN B 2 25 ? 2.71202 36.66005 53.32247 1.000 60.62445 25 ASN B C 1
ATOM 2842 O O . ASN B 2 25 ? 3.58017 36.59320 54.19118 1.000 65.73663 25 ASN B O 1
ATOM 2848 N N . LEU C 1 3 ? 1.75791 2.73866 51.17163 1.000 47.05633 3 LEU C N 1
ATOM 2849 C CA . LEU C 1 3 ? 1.95408 1.89523 49.99255 1.000 60.65563 3 LEU C CA 1
ATOM 2850 C C . LEU C 1 3 ? 1.54540 2.65048 48.73540 1.000 61.63659 3 LEU C C 1
ATOM 2851 O O . LEU C 1 3 ? 0.48838 2.40306 48.15096 1.000 50.81399 3 LEU C O 1
ATOM 2866 N N . GLY C 1 4 ? 2.41038 3.57490 48.32966 1.000 52.59855 4 GLY C N 1
ATOM 2867 C CA . GLY C 1 4 ? 2.17188 4.39359 47.16404 1.000 38.92497 4 GLY C CA 1
ATOM 2868 C C . GLY C 1 4 ? 1.37011 5.63782 47.48951 1.000 33.85895 4 GLY C C 1
ATOM 2869 O O . GLY C 1 4 ? 0.84398 5.81832 48.58927 1.000 37.96400 4 GLY C O 1
ATOM 2873 N N . SER C 1 5 ? 1.26671 6.51010 46.49376 1.000 41.31136 5 SER C N 1
ATOM 2874 C CA . SER C 1 5 ? 0.54140 7.75673 46.67836 1.000 51.31393 5 SER C CA 1
ATOM 2875 C C . SER C 1 5 ? -0.88774 7.48314 47.12658 1.000 43.02291 5 SER C C 1
ATOM 2876 O O . SER C 1 5 ? -1.61969 6.72070 46.49019 1.000 27.82257 5 SER C O 1
ATOM 2884 N N . GLN C 1 6 ? -1.27309 8.10726 48.23736 1.000 25.83594 6 GLN C N 1
ATOM 2885 C CA . GLN C 1 6 ? -2.63828 8.08443 48.74196 1.000 23.54103 6 GLN C CA 1
ATOM 2886 C C . GLN C 1 6 ? -3.41304 9.32943 48.34133 1.000 17.79582 6 GLN C C 1
ATOM 2887 O O . GLN C 1 6 ? -4.51137 9.56017 48.85568 1.000 16.72781 6 GLN C O 1
ATOM 2901 N N . PHE C 1 7 ? -2.85201 10.13914 47.44166 1.000 18.41836 7 PHE C N 1
ATOM 2902 C CA . PHE C 1 7 ? -3.51597 11.35592 46.99206 1.000 16.42343 7 PHE C CA 1
ATOM 2903 C C . PHE C 1 7 ? -4.93775 11.07388 46.52067 1.000 18.86478 7 PHE C C 1
ATOM 2904 O O . PHE C 1 7 ? -5.88216 11.75826 46.92734 1.000 15.86528 7 PHE C O 1
ATOM 2921 N N . LEU C 1 8 ? -5.11803 10.06410 45.66342 1.000 16.29786 8 LEU C N 1
ATOM 2922 C CA . LEU C 1 8 ? -6.45947 9.81877 45.13553 1.000 17.29468 8 LEU C CA 1
ATOM 2923 C C . LEU C 1 8 ? -7.39628 9.25242 46.19782 1.000 15.61998 8 LEU C C 1
ATOM 2924 O O . LEU C 1 8 ? -8.60302 9.52393 46.16212 1.000 17.11872 8 LEU C O 1
ATOM 2940 N N . VAL C 1 9 ? -6.87402 8.46526 47.14228 1.000 16.99862 9 VAL C N 1
ATOM 2941 C CA . VAL C 1 9 ? -7.69817 7.99838 48.25657 1.000 26.78019 9 VAL C CA 1
ATOM 2942 C C . VAL C 1 9 ? -8.22546 9.18679 49.05026 1.000 19.42453 9 VAL C C 1
ATOM 2943 O O . VAL C 1 9 ? -9.41839 9.27476 49.36557 1.000 16.31842 9 VAL C O 1
ATOM 2956 N N . TYR C 1 10 ? -7.33377 10.11215 49.39922 1.000 16.58051 10 TYR C N 1
ATOM 2957 C CA . TYR C 1 10 ? -7.75135 11.31780 50.10098 1.000 13.89597 10 TYR C CA 1
ATOM 2958 C C . TYR C 1 10 ? -8.77073 12.10201 49.28159 1.000 13.94945 10 TYR C C 1
ATOM 2959 O O . TYR C 1 10 ? -9.77012 12.59213 49.82137 1.000 12.84719 10 TYR C O 1
ATOM 2977 N N . LYS C 1 11 ? -8.53039 12.23738 47.97413 1.000 13.60814 11 LYS C N 1
ATOM 2978 C CA . LYS C 1 11 ? -9.45678 12.97693 47.12399 1.000 13.95698 11 LYS C CA 1
ATOM 2979 C C . LYS C 1 11 ? -10.83385 12.32782 47.12523 1.000 13.00089 11 LYS C C 1
ATOM 2980 O O . LYS C 1 11 ? -11.85612 13.01857 47.19702 1.000 12.54965 11 LYS C O 1
ATOM 2999 N N . ASN C 1 12 ? -10.87934 10.99828 47.04925 1.000 13.38854 12 ASN C N 1
ATOM 3000 C CA . ASN C 1 12 ? -12.16127 10.30530 47.06894 1.000 16.63993 12 ASN C CA 1
ATOM 3001 C C . ASN C 1 12 ? -12.88890 10.53392 48.38537 1.000 15.32887 12 ASN C C 1
ATOM 3002 O O . ASN C 1 12 ? -14.11508 10.68790 48.40998 1.000 13.83680 12 ASN C O 1
ATOM 3013 N N . ILE C 1 13 ? -12.14995 10.54630 49.49211 1.000 12.84285 13 ILE C N 1
ATOM 3014 C CA . ILE C 1 13 ? -12.76961 10.71299 50.80093 1.000 12.68376 13 ILE C CA 1
ATOM 3015 C C . ILE C 1 13 ? -13.35561 12.11357 50.94046 1.000 12.26604 13 ILE C C 1
ATOM 3016 O O . ILE C 1 13 ? -14.50515 12.28200 51.36406 1.000 12.55912 13 ILE C O 1
ATOM 3032 N N . ILE C 1 14 ? -12.58364 13.14400 50.58966 1.000 11.92537 14 ILE C N 1
ATOM 3033 C CA . ILE C 1 14 ? -13.08969 14.50371 50.75620 1.000 11.53834 14 ILE C CA 1
ATOM 3034 C C . ILE C 1 14 ? -14.21623 14.78729 49.76618 1.000 11.36066 14 ILE C C 1
ATOM 3035 O O . ILE C 1 14 ? -15.18768 15.47244 50.10020 1.000 11.17707 14 ILE C O 1
ATOM 3051 N N . LYS C 1 15 ? -14.10848 14.27391 48.53773 1.000 11.74431 15 LYS C N 1
ATOM 3052 C CA . LYS C 1 15 ? -15.19733 14.43429 47.57710 1.000 12.22900 15 LYS C CA 1
ATOM 3053 C C . LYS C 1 15 ? -16.48929 13.84440 48.13013 1.000 12.82916 15 LYS C C 1
ATOM 3054 O O . LYS C 1 15 ? -17.55212 14.47825 48.08286 1.000 11.36607 15 LYS C O 1
ATOM 3073 N N . ASP C 1 16 ? -16.41502 12.63230 48.67763 1.000 11.73618 16 ASP C N 1
ATOM 3074 C CA . ASP C 1 16 ? -17.61647 12.01583 49.22077 1.000 12.76864 16 ASP C CA 1
ATOM 3075 C C . ASP C 1 16 ? -18.16789 12.83014 50.38297 1.000 11.51018 16 ASP C C 1
ATOM 3076 O O . ASP C 1 16 ? -19.38148 13.05416 50.47955 1.000 11.67771 16 ASP C O 1
ATOM 3085 N N . TYR C 1 17 ? -17.28885 13.28780 51.27208 1.000 11.36438 17 TYR C N 1
ATOM 3086 C CA . TYR C 1 17 ? -17.73398 14.09449 52.40132 1.000 12.23882 17 TYR C CA 1
ATOM 3087 C C . TYR C 1 17 ? -18.45836 15.34869 51.92496 1.000 10.96433 17 TYR C C 1
ATOM 3088 O O . TYR C 1 17 ? -19.56092 15.66320 52.39184 1.000 11.15163 17 TYR C O 1
ATOM 3106 N N . ILE C 1 18 ? -17.85073 16.07604 50.98671 1.000 10.84595 18 ILE C N 1
ATOM 3107 C CA . ILE C 1 18 ? -18.39865 17.35869 50.55900 1.000 10.73477 18 ILE C CA 1
ATOM 3108 C C . ILE C 1 18 ? -19.66369 17.15902 49.72821 1.000 11.56343 18 ILE C C 1
ATOM 3109 O O . ILE C 1 18 ? -20.62998 17.92286 49.85850 1.000 12.24205 18 ILE C O 1
ATOM 3125 N N . GLN C 1 19 ? -19.68460 16.14941 48.85429 1.000 11.05748 19 GLN C N 1
ATOM 3126 C CA . GLN C 1 19 ? -20.91279 15.88403 48.10892 1.000 11.31935 19 GLN C CA 1
ATOM 3127 C C . GLN C 1 19 ? -22.07644 15.62675 49.05579 1.000 14.33146 19 GLN C C 1
ATOM 3128 O O . GLN C 1 19 ? -23.18152 16.14868 48.85844 1.000 12.59286 19 GLN C O 1
ATOM 3142 N N . SER C 1 20 ? -21.84684 14.82325 50.09198 1.000 11.42393 20 SER C N 1
ATOM 3143 C CA . SER C 1 20 ? -22.91659 14.52047 51.03336 1.000 11.65928 20 SER C CA 1
ATOM 3144 C C . SER C 1 20 ? -23.35224 15.77146 51.78659 1.000 12.58164 20 SER C C 1
ATOM 3145 O O . SER C 1 20 ? -24.55368 15.99639 51.99493 1.000 11.80774 20 SER C O 1
ATOM 3153 N N . ARG C 1 21 ? -22.38980 16.60868 52.18517 1.000 13.77170 21 ARG C N 1
ATOM 3154 C CA . ARG C 1 21 ? -22.71257 17.82648 52.91956 1.000 13.12919 21 ARG C CA 1
ATOM 3155 C C . ARG C 1 21 ? -23.46024 18.81428 52.03691 1.000 12.89767 21 ARG C C 1
ATOM 3156 O O . ARG C 1 21 ? -24.43411 19.43826 52.47967 1.000 14.99938 21 ARG C O 1
ATOM 3177 N N . LEU C 1 22 ? -23.02172 18.96908 50.78453 1.000 11.22208 22 LEU C N 1
ATOM 3178 C CA . LEU C 1 22 ? -23.72414 19.85882 49.87087 1.000 11.59379 22 LEU C CA 1
ATOM 3179 C C . LEU C 1 22 ? -25.13629 19.36343 49.61602 1.000 12.19919 22 LEU C C 1
ATOM 3180 O O . LEU C 1 22 ? -26.07606 20.16099 49.51802 1.000 14.81585 22 LEU C O 1
ATOM 3196 N N . PHE C 1 23 ? -25.30263 18.04643 49.48244 1.000 11.85440 23 PHE C N 1
ATOM 3197 C CA . PHE C 1 23 ? -26.63737 17.49837 49.28782 1.000 12.77746 23 PHE C CA 1
ATOM 3198 C C . PHE C 1 23 ? -27.54659 17.89288 50.44543 1.000 12.58592 23 PHE C C 1
ATOM 3199 O O . PHE C 1 23 ? -28.64487 18.42388 50.24136 1.000 13.01066 23 PHE C O 1
ATOM 3216 N N . ASN C 1 24 ? -27.08250 17.67456 51.67841 1.000 12.42022 24 ASN C N 1
ATOM 3217 C CA A ASN C 1 24 ? -27.90946 17.98653 52.83995 0.500 12.78142 24 ASN C CA 1
ATOM 3218 C CA B ASN C 1 24 ? -27.91209 17.98247 52.83850 0.500 12.78272 24 ASN C CA 1
ATOM 3219 C C . ASN C 1 24 ? -28.24215 19.46911 52.91526 1.000 15.94042 24 ASN C C 1
ATOM 3220 O O . ASN C 1 24 ? -29.32428 19.84334 53.39075 1.000 18.16550 24 ASN C O 1
ATOM 3239 N N . GLU C 1 25 ? -27.33978 20.32360 52.45608 1.000 12.45488 25 GLU C N 1
ATOM 3240 C CA . GLU C 1 25 ? -27.55051 21.76493 52.45292 1.000 14.99980 25 GLU C CA 1
ATOM 3241 C C . GLU C 1 25 ? -28.48046 22.23014 51.34022 1.000 16.52127 25 GLU C C 1
ATOM 3242 O O . GLU C 1 25 ? -28.81070 23.42007 51.28981 1.000 18.08278 25 GLU C O 1
ATOM 3254 N N . GLY C 1 26 ? -28.92128 21.32727 50.46729 1.000 14.41459 26 GLY C N 1
ATOM 3255 C CA . GLY C 1 26 ? -29.73200 21.71199 49.33067 1.000 15.55270 26 GLY C CA 1
ATOM 3256 C C . GLY C 1 26 ? -28.95854 22.36097 48.20784 1.000 15.81519 26 GLY C C 1
ATOM 3257 O O . GLY C 1 26 ? -29.56299 22.96369 47.31316 1.000 15.84670 26 GLY C O 1
ATOM 3261 N N . LEU C 1 27 ? -27.63024 22.24549 48.21925 1.000 12.86327 27 LEU C N 1
ATOM 3262 C CA . LEU C 1 27 ? -26.78775 22.93695 47.25624 1.000 14.22626 27 LEU C CA 1
ATOM 3263 C C . LEU C 1 27 ? -26.14741 22.02234 46.22362 1.000 20.93437 27 LEU C C 1
ATOM 3264 O O . LEU C 1 27 ? -25.39590 22.50662 45.37074 1.000 23.87958 27 LEU C O 1
ATOM 3280 N N . LEU C 1 28 ? -26.38697 20.72054 46.28275 1.000 14.39524 28 LEU C N 1
ATOM 3281 C CA . LEU C 1 28 ? -25.76515 19.83056 45.31644 1.000 14.26544 28 LEU C CA 1
ATOM 3282 C C . LEU C 1 28 ? -26.55362 19.86618 44.01717 1.000 19.25399 28 LEU C C 1
ATOM 3283 O O . LEU C 1 28 ? -27.78698 19.79901 44.02584 1.000 20.39302 28 LEU C O 1
ATOM 3299 N N . ASP C 1 29 ? -25.84521 19.98014 42.90347 1.000 20.82924 29 ASP C N 1
ATOM 3300 C CA . ASP C 1 29 ? -26.46852 19.85443 41.59257 1.000 21.95338 29 ASP C CA 1
ATOM 3301 C C . ASP C 1 29 ? -26.62183 18.36698 41.31450 1.000 19.63062 29 ASP C C 1
ATOM 3302 O O . ASP C 1 29 ? -25.65963 17.68930 40.94938 1.000 35.42523 29 ASP C O 1
ATOM 3311 N N . GLY C 1 30 ? -27.82975 17.84783 41.48730 1.000 25.60171 30 GLY C N 1
ATOM 3312 C CA . GLY C 1 30 ? -28.07950 16.45688 41.21595 1.000 54.56406 30 GLY C CA 1
ATOM 3313 C C . GLY C 1 30 ? -27.94868 15.59175 42.44896 1.000 42.61990 30 GLY C C 1
ATOM 3314 O O . GLY C 1 30 ? -27.73450 16.07856 43.56561 1.000 26.96773 30 GLY C O 1
ATOM 3318 N N . PRO C 1 31 ? -28.04940 14.28060 42.26358 1.000 46.03750 31 PRO C N 1
ATOM 3319 C CA . PRO C 1 31 ? -28.19710 13.38713 43.41331 1.000 35.91717 31 PRO C CA 1
ATOM 3320 C C . PRO C 1 31 ? -26.87079 13.10261 44.09165 1.000 18.76539 31 PRO C C 1
ATOM 3321 O O . PRO C 1 31 ? -25.80881 13.07462 43.46201 1.000 22.62172 31 PRO C O 1
ATOM 3332 N N . TYR C 1 32 ? -26.94845 12.90048 45.40443 1.000 22.11002 32 TYR C N 1
ATOM 3333 C CA . TYR C 1 32 ? -25.79922 12.39020 46.12653 1.000 18.77759 32 TYR C CA 1
ATOM 3334 C C . TYR C 1 32 ? -25.70775 10.88232 45.91469 1.000 21.80475 32 TYR C C 1
ATOM 3335 O O . TYR C 1 32 ? -26.66629 10.14737 46.17815 1.000 24.76736 32 TYR C O 1
ATOM 3353 N N . ARG C 1 33 ? -24.55546 10.42267 45.44591 1.000 18.94829 33 ARG C N 1
ATOM 3354 C CA . ARG C 1 33 ? -24.27502 9.00338 45.33033 1.000 19.70855 33 ARG C CA 1
ATOM 3355 C C . ARG C 1 33 ? -22.82839 8.80678 45.74258 1.000 21.12829 33 ARG C C 1
ATOM 3356 O O . ARG C 1 33 ? -21.95935 9.59904 45.36458 1.000 24.27984 33 ARG C O 1
ATOM 3377 N N . CYS C 1 34 ? -22.57365 7.76975 46.52783 1.000 20.03081 34 CYS C N 1
ATOM 3378 C CA . CYS C 1 34 ? -21.19911 7.42091 46.84250 1.000 20.35578 34 CYS C CA 1
ATOM 3379 C C . CYS C 1 34 ? -20.50258 6.95726 45.56944 1.000 21.15529 34 CYS C C 1
ATOM 3380 O O . CYS C 1 34 ? -21.02011 6.10251 44.84420 1.000 28.42035 34 CYS C O 1
ATOM 3388 N N . ASP C 1 35 ? -19.33207 7.52782 45.29610 1.000 19.72262 35 ASP C N 1
ATOM 3389 C CA . ASP C 1 35 ? -18.51186 7.16270 44.15236 1.000 19.52863 35 ASP C CA 1
ATOM 3390 C C . ASP C 1 35 ? -17.30581 6.32742 44.56322 1.000 20.95741 35 ASP C C 1
ATOM 3391 O O . ASP C 1 35 ? -16.46455 6.00826 43.71832 1.000 25.57780 35 ASP C O 1
ATOM 3400 N N . ILE C 1 36 ? -17.20462 5.96441 45.83705 1.000 16.46993 36 ILE C N 1
ATOM 3401 C CA . ILE C 1 36 ? -16.05841 5.22457 46.35136 1.000 18.36347 36 ILE C CA 1
ATOM 3402 C C . ILE C 1 36 ? -16.30065 3.74238 46.10246 1.000 21.20877 36 ILE C C 1
ATOM 3403 O O . ILE C 1 36 ? -17.27283 3.17148 46.60867 1.000 22.47688 36 ILE C O 1
ATOM 3419 N N . LYS C 1 37 ? -15.39805 3.11341 45.34738 1.000 22.13192 37 LYS C N 1
ATOM 3420 C CA . LYS C 1 37 ? -15.57200 1.71123 44.98918 1.000 21.87395 37 LYS C CA 1
ATOM 3421 C C . LYS C 1 37 ? -15.07660 0.78355 46.09260 1.000 22.20650 37 LYS C C 1
ATOM 3422 O O . LYS C 1 37 ? -15.66876 -0.27649 46.32932 1.000 26.72184 37 LYS C O 1
ATOM 3441 N N . ASP C 1 38 ? -13.98536 1.15954 46.75899 1.000 21.75454 38 ASP C N 1
ATOM 3442 C CA . ASP C 1 38 ? -13.33888 0.28335 47.72909 1.000 21.04556 38 ASP C CA 1
ATOM 3443 C C . ASP C 1 38 ? -14.15825 0.21852 49.01042 1.000 21.50537 38 ASP C C 1
ATOM 3444 O O . ASP C 1 38 ? -14.54341 1.24890 49.57067 1.000 22.06267 38 ASP C O 1
ATOM 3453 N N . VAL C 1 39 ? -14.41737 -1.00562 49.47389 1.000 19.28702 39 VAL C N 1
ATOM 3454 C CA . VAL C 1 39 ? -15.24584 -1.20522 50.66020 1.000 19.74914 39 VAL C CA 1
ATOM 3455 C C . VAL C 1 39 ? -14.62912 -0.52141 51.87586 1.000 25.02779 39 VAL C C 1
ATOM 3456 O O . VAL C 1 39 ? -15.32289 0.16645 52.63375 1.000 19.51542 39 VAL C O 1
ATOM 3469 N N . LYS C 1 40 ? -13.32129 -0.70476 52.08979 1.000 19.69493 40 LYS C N 1
ATOM 3470 C CA . LYS C 1 40 ? -12.68527 -0.10252 53.25997 1.000 17.41571 40 LYS C CA 1
ATOM 3471 C C . LYS C 1 40 ? -12.75467 1.41820 53.19348 1.000 17.51443 40 LYS C C 1
ATOM 3472 O O . LYS C 1 40 ? -13.09467 2.08192 54.18211 1.000 18.15256 40 LYS C O 1
ATOM 3491 N N . THR C 1 41 ? -12.42715 1.99121 52.03091 1.000 16.70920 41 THR C N 1
ATOM 3492 C CA . THR C 1 41 ? -12.45638 3.44345 51.90622 1.000 15.83430 41 THR C CA 1
ATOM 3493 C C . THR C 1 41 ? -13.86783 3.98174 52.10671 1.000 16.37725 41 THR C C 1
ATOM 3494 O O . THR C 1 41 ? -14.05142 5.05922 52.68501 1.000 15.43331 41 THR C O 1
ATOM 3505 N N . LYS C 1 42 ? -14.87949 3.25429 51.62680 1.000 18.05105 42 LYS C N 1
ATOM 3506 C CA . LYS C 1 42 ? -16.25322 3.68057 51.86805 1.000 16.22278 42 LYS C CA 1
ATOM 3507 C C . LYS C 1 42 ? -16.56688 3.67239 53.35795 1.000 16.98007 42 LYS C C 1
ATOM 3508 O O . LYS C 1 42 ? -17.17305 4.61622 53.87770 1.000 15.70146 42 LYS C O 1
ATOM 3527 N N . LYS C 1 43 ? -16.14908 2.61704 54.06200 1.000 17.65805 43 LYS C N 1
ATOM 3528 C CA . LYS C 1 43 ? -16.35672 2.54524 55.50382 1.000 15.45214 43 LYS C CA 1
ATOM 3529 C C . LYS C 1 43 ? -15.69182 3.71410 56.21833 1.000 16.45124 43 LYS C C 1
ATOM 3530 O O . LYS C 1 43 ? -16.28257 4.30910 57.12886 1.000 16.14431 43 LYS C O 1
ATOM 3548 N N . VAL C 1 44 ? -14.46184 4.05361 55.82712 1.000 16.37332 44 VAL C N 1
ATOM 3549 C CA . VAL C 1 44 ? -13.77871 5.19793 56.42485 1.000 14.86551 44 VAL C CA 1
ATOM 3550 C C . VAL C 1 44 ? -14.57343 6.47080 56.16855 1.000 16.09228 44 VAL C C 1
ATOM 3551 O O . VAL C 1 44 ? -14.81399 7.27449 57.07765 1.000 13.18917 44 VAL C O 1
ATOM 3564 N N . SER C 1 45 ? -15.00915 6.66243 54.92336 1.000 13.65547 45 SER C N 1
ATOM 3565 C CA . SER C 1 45 ? -15.74994 7.86664 54.57189 1.000 13.35318 45 SER C CA 1
ATOM 3566 C C . SER C 1 45 ? -17.04606 7.96980 55.36374 1.000 15.16921 45 SER C C 1
ATOM 3567 O O . SER C 1 45 ? -17.41264 9.05621 55.82826 1.000 13.68266 45 SER C O 1
ATOM 3575 N N . GLU C 1 46 ? -17.75255 6.84897 55.53143 1.000 13.71061 46 GLU C N 1
ATOM 3576 C CA . GLU C 1 46 ? -19.01174 6.88075 56.26630 1.000 16.63564 46 GLU C CA 1
ATOM 3577 C C . GLU C 1 46 ? -18.77946 7.25999 57.72300 1.000 15.27203 46 GLU C C 1
ATOM 3578 O O . GLU C 1 46 ? -19.57241 8.00069 58.31762 1.000 17.36583 46 GLU C O 1
ATOM 3590 N N . ARG C 1 47 ? -17.69289 6.77577 58.31777 1.000 14.29859 47 ARG C N 1
ATOM 3591 C CA . ARG C 1 47 ? -17.40929 7.17838 59.69003 1.000 14.71383 47 ARG C CA 1
ATOM 3592 C C . ARG C 1 47 ? -17.00086 8.64715 59.74829 1.000 14.65846 47 ARG C C 1
ATOM 3593 O O . ARG C 1 47 ? -17.41471 9.37711 60.65633 1.000 15.80360 47 ARG C O 1
ATOM 3614 N N . LEU C 1 48 ? -16.22340 9.11069 58.76729 1.000 14.95310 48 LEU C N 1
ATOM 3615 C CA . LEU C 1 48 ? -15.81512 10.51142 58.76112 1.000 12.33108 48 LEU C CA 1
ATOM 3616 C C . LEU C 1 48 ? -17.01352 11.43558 58.61051 1.000 12.26465 48 LEU C C 1
ATOM 3617 O O . LEU C 1 48 ? -17.07361 12.49348 59.24668 1.000 14.18544 48 LEU C O 1
ATOM 3633 N N . LYS C 1 49 ? -17.97586 11.06159 57.76488 1.000 13.16602 49 LYS C N 1
ATOM 3634 C CA . LYS C 1 49 ? -19.19234 11.85780 57.64296 1.000 14.47223 49 LYS C CA 1
ATOM 3635 C C . LYS C 1 49 ? -19.94263 11.91843 58.96358 1.000 14.70094 49 LYS C C 1
ATOM 3636 O O . LYS C 1 49 ? -20.47892 12.96800 59.33078 1.000 15.04788 49 LYS C O 1
ATOM 3655 N N . GLU C 1 50 ? -19.97823 10.80486 59.69817 1.000 14.07078 50 GLU C N 1
ATOM 3656 C CA . GLU C 1 50 ? -20.66271 10.78562 60.98551 1.000 13.21936 50 GLU C CA 1
ATOM 3657 C C . GLU C 1 50 ? -19.96347 11.68705 61.99462 1.000 13.01914 50 GLU C C 1
ATOM 3658 O O . GLU C 1 50 ? -20.60308 12.52160 62.64302 1.000 13.40342 50 GLU C O 1
ATOM 3670 N N . VAL C 1 51 ? -18.65082 11.52871 62.15888 1.000 12.78482 51 VAL C N 1
ATOM 3671 C CA . VAL C 1 51 ? -17.96719 12.30415 63.18788 1.000 12.75821 51 VAL C CA 1
ATOM 3672 C C . VAL C 1 51 ? -17.86579 13.76579 62.77629 1.000 12.52503 51 VAL C C 1
ATOM 3673 O O . VAL C 1 51 ? -17.95340 14.66551 63.61903 1.000 12.68149 51 VAL C O 1
ATOM 3686 N N . GLY C 1 52 ? -17.66974 14.02906 61.48138 1.000 12.27554 52 GLY C N 1
ATOM 3687 C CA . GLY C 1 52 ? -17.65699 15.40575 61.01579 1.000 12.60518 52 GLY C CA 1
ATOM 3688 C C . GLY C 1 52 ? -18.98271 16.09952 61.24080 1.000 12.46196 52 GLY C C 1
ATOM 3689 O O . GLY C 1 52 ? -19.02680 17.26641 61.64274 1.000 12.60450 52 GLY C O 1
ATOM 3693 N N . ASN C 1 53 ? -20.08693 15.39896 60.96916 1.000 14.08965 53 ASN C N 1
ATOM 3694 C CA A ASN C 1 53 ? -21.40178 15.94925 61.26402 0.500 14.23382 53 ASN C CA 1
ATOM 3695 C CA B ASN C 1 53 ? -21.40092 15.95619 61.26269 0.500 14.19508 53 ASN C CA 1
ATOM 3696 C C . ASN C 1 53 ? -21.56752 16.20780 62.75835 1.000 14.38451 53 ASN C C 1
ATOM 3697 O O . ASN C 1 53 ? -22.14631 17.22275 63.16181 1.000 14.97906 53 ASN C O 1
ATOM 3716 N N . GLU C 1 54 ? -21.05479 15.30026 63.59544 1.000 13.35698 54 GLU C N 1
ATOM 3717 C CA . GLU C 1 54 ? -21.16155 15.50203 65.03877 1.000 13.77709 54 GLU C CA 1
ATOM 3718 C C . GLU C 1 54 ? -20.34351 16.71113 65.47203 1.000 13.72043 54 GLU C C 1
ATOM 3719 O O . GLU C 1 54 ? -20.82017 17.54486 66.25125 1.000 14.17711 54 GLU C O 1
ATOM 3731 N N . LEU C 1 55 ? -19.11535 16.83459 64.95824 1.000 13.28799 55 LEU C N 1
ATOM 3732 C CA . LEU C 1 55 ? -18.28335 17.98229 65.29911 1.000 13.35100 55 LEU C CA 1
ATOM 3733 C C . LEU C 1 55 ? -18.93151 19.28017 64.83824 1.000 13.52331 55 LEU C C 1
ATOM 3734 O O . LEU C 1 55 ? -19.01949 20.25032 65.60165 1.000 13.96074 55 LEU C O 1
ATOM 3750 N N . GLU C 1 56 ? -19.40502 19.31721 63.59121 1.000 13.31051 56 GLU C N 1
ATOM 3751 C CA . GLU C 1 56 ? -20.01272 20.54667 63.09508 1.000 13.59934 56 GLU C CA 1
ATOM 3752 C C . GLU C 1 56 ? -21.23425 20.93526 63.92131 1.000 14.19010 56 GLU C C 1
ATOM 3753 O O . GLU C 1 56 ? -21.43034 22.11469 64.23887 1.000 14.64950 56 GLU C O 1
ATOM 3765 N N . GLY C 1 57 ? -22.08671 19.96322 64.24841 1.000 14.31633 57 GLY C N 1
ATOM 3766 C CA . GLY C 1 57 ? -23.27206 20.27805 65.02857 1.000 15.02690 57 GLY C CA 1
ATOM 3767 C C . GLY C 1 57 ? -22.92774 20.79276 66.41365 1.000 15.46059 57 GLY C C 1
ATOM 3768 O O . GLY C 1 57 ? -23.61308 21.66450 66.95886 1.000 16.15049 57 GLY C O 1
ATOM 3772 N N . LYS C 1 58 ? -21.85947 20.25618 67.00400 1.000 15.18544 58 LYS C N 1
ATOM 3773 C CA . LYS C 1 58 ? -21.46148 20.68862 68.33694 1.000 19.23406 58 LYS C CA 1
ATOM 3774 C C . LYS C 1 58 ? -20.99580 22.13759 68.34605 1.000 18.02361 58 LYS C C 1
ATOM 3775 O O . LYS C 1 58 ? -21.15669 22.83023 69.35718 1.000 20.55430 58 LYS C O 1
ATOM 3794 N N . PHE C 1 59 ? -20.42835 22.61642 67.24294 1.000 15.48638 59 PHE C N 1
ATOM 3795 C CA . PHE C 1 59 ? -19.93469 23.98871 67.13005 1.000 15.80500 59 PHE C CA 1
ATOM 3796 C C . PHE C 1 59 ? -20.53981 24.65978 65.90911 1.000 15.78816 59 PHE C C 1
ATOM 3797 O O . PHE C 1 59 ? -19.85995 25.32311 65.12308 1.000 15.67938 59 PHE C O 1
ATOM 3814 N N . LYS C 1 60 ? -21.86062 24.50789 65.77092 1.000 16.05552 60 LYS C N 1
ATOM 3815 C CA . LYS C 1 60 ? -22.56280 24.92245 64.55846 1.000 16.11074 60 LYS C CA 1
ATOM 3816 C C . LYS C 1 60 ? -22.31184 26.38957 64.24566 1.000 20.50921 60 LYS C C 1
ATOM 3817 O O . LYS C 1 60 ? -21.97903 26.74401 63.10971 1.000 19.90972 60 LYS C O 1
ATOM 3836 N N . ASP C 1 61 ? -22.44559 27.25748 65.24796 1.000 19.07218 61 ASP C N 1
ATOM 3837 C CA . ASP C 1 61 ? -22.30642 28.68858 65.00285 1.000 23.26167 61 ASP C CA 1
ATOM 3838 C C . ASP C 1 61 ? -20.90035 29.05155 64.54705 1.000 28.83220 61 ASP C C 1
ATOM 3839 O O . ASP C 1 61 ? -20.73083 29.83966 63.61098 1.000 22.44998 61 ASP C O 1
ATOM 3848 N N . SER C 1 62 ? -19.87805 28.50263 65.20241 1.000 24.14624 62 SER C N 1
ATOM 3849 C CA . SER C 1 62 ? -18.50769 28.80167 64.79923 1.000 19.83895 62 SER C CA 1
ATOM 3850 C C . SER C 1 62 ? -18.27458 28.41311 63.34683 1.000 21.24769 62 SER C C 1
ATOM 3851 O O . SER C 1 62 ? -17.73001 29.19455 62.55853 1.000 23.56643 62 SER C O 1
ATOM 3859 N N . PHE C 1 63 ? -18.68920 27.20370 62.97257 1.000 21.19020 63 PHE C N 1
ATOM 3860 C CA . PHE C 1 63 ? -18.43129 26.73645 61.61826 1.000 19.51430 63 PHE C CA 1
ATOM 3861 C C . PHE C 1 63 ? -19.26057 27.48386 60.58558 1.000 29.13034 63 PHE C C 1
ATOM 3862 O O . PHE C 1 63 ? -18.86697 27.55819 59.41823 1.000 27.34943 63 PHE C O 1
ATOM 3879 N N . SER C 1 64 ? -20.40996 28.02462 60.97800 1.000 25.42532 64 SER C N 1
ATOM 3880 C CA . SER C 1 64 ? -21.26309 28.69593 60.00819 1.000 24.3089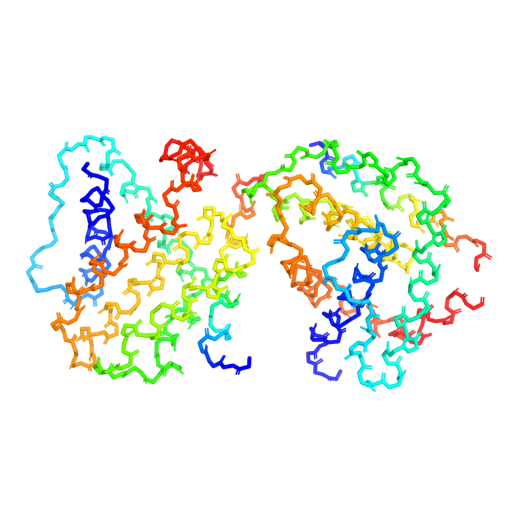9 64 SER C CA 1
ATOM 3881 C C . SER C 1 64 ? -20.74142 30.07198 59.62152 1.000 24.98642 64 SER C C 1
ATOM 3882 O O . SER C 1 64 ? -20.94033 30.50426 58.48089 1.000 44.72699 64 SER C O 1
ATOM 3890 N N . ASN C 1 65 ? -20.06824 30.76462 60.53138 1.000 25.24355 65 ASN C N 1
ATOM 3891 C CA A ASN C 1 65 ? -19.58828 32.11547 60.27178 0.500 22.15590 65 ASN C CA 1
ATOM 3892 C CA B ASN C 1 65 ? -19.58751 32.11396 60.27581 0.500 22.14097 65 ASN C CA 1
ATOM 3893 C C . ASN C 1 65 ? -18.09780 32.16517 59.96517 1.000 21.47617 65 ASN C C 1
ATOM 3894 O O . ASN C 1 65 ? -17.57676 33.24377 59.66171 1.000 25.37674 65 ASN C O 1
ATOM 3913 N N . MET C 1 66 ? -17.41278 31.02382 60.01246 1.000 22.72671 66 MET C N 1
ATOM 3914 C CA . MET C 1 66 ? -15.97393 30.98601 59.78490 1.000 23.34235 66 MET C CA 1
ATOM 3915 C C . MET C 1 66 ? -15.58727 31.61038 58.45253 1.000 20.37044 66 MET C C 1
ATOM 3916 O O . MET C 1 66 ? -14.73720 32.50705 58.40302 1.000 20.23261 66 MET C O 1
ATOM 3930 N N . CYS C 1 67 ? -16.18401 31.14448 57.35675 1.000 20.55959 67 CYS C N 1
ATOM 3931 C CA . CYS C 1 67 ? -15.73187 31.59799 56.04498 1.000 18.77064 67 CYS C CA 1
ATOM 3932 C C . CYS C 1 67 ? -16.02079 33.07602 55.81657 1.000 19.84552 67 CYS C C 1
ATOM 3933 O O . CYS C 1 67 ? -15.23665 33.75725 55.14578 1.000 21.61473 67 CYS C O 1
ATOM 3941 N N . GLU C 1 68 ? -17.11763 33.59748 56.36580 1.000 20.18361 68 GLU C N 1
ATOM 3942 C CA . GLU C 1 68 ? -17.37456 35.02942 56.25540 1.000 24.39883 68 GLU C CA 1
ATOM 3943 C C . GLU C 1 68 ? -16.22334 35.84157 56.83342 1.000 26.15746 68 GLU C C 1
ATOM 3944 O O . GLU C 1 68 ? -15.84449 36.87876 56.27849 1.000 29.80578 68 GLU C O 1
ATOM 3956 N N . ARG C 1 69 ? -15.65046 35.38099 57.94622 1.000 28.98905 69 ARG C N 1
ATOM 3957 C CA . ARG C 1 69 ? -14.56844 36.10393 58.60144 1.000 22.21735 69 ARG C CA 1
ATOM 3958 C C . ARG C 1 69 ? -13.30034 36.15133 57.76057 1.000 22.48307 69 ARG C C 1
ATOM 3959 O O . ARG C 1 69 ? -12.42580 36.98000 58.03251 1.000 23.41348 69 ARG C O 1
ATOM 3980 N N . LEU C 1 70 ? -13.18960 35.30808 56.73765 1.000 21.84132 70 LEU C N 1
ATOM 3981 C CA . LEU C 1 70 ? -11.95792 35.16830 55.97488 1.000 22.06901 70 LEU C CA 1
ATOM 3982 C C . LEU C 1 70 ? -11.92605 35.98160 54.68630 1.000 24.36349 70 LEU C C 1
ATOM 3983 O O . LEU C 1 70 ? -10.89261 35.98777 54.01122 1.000 23.86944 70 LEU C O 1
ATOM 3999 N N . THR C 1 71 ? -13.01416 36.65724 54.32836 1.000 22.51335 71 THR C N 1
ATOM 4000 C CA . THR C 1 71 ? -13.07385 37.52969 53.15232 1.000 22.69219 71 THR C CA 1
ATOM 4001 C C . THR C 1 71 ? -12.49632 36.84202 51.91034 1.000 22.92814 71 THR C C 1
ATOM 4002 O O . THR C 1 71 ? -11.49908 37.25677 51.32043 1.000 39.70442 71 THR C O 1
ATOM 4013 N N . ILE C 1 72 ? -13.19436 35.79179 51.52093 1.000 21.20874 72 ILE C N 1
ATOM 4014 C CA . ILE C 1 72 ? -12.75170 34.90966 50.45257 1.000 19.26911 72 ILE C CA 1
ATOM 4015 C C . ILE C 1 72 ? -13.11031 35.51003 49.10402 1.000 18.94167 72 ILE C C 1
ATOM 4016 O O . ILE C 1 72 ? -14.22380 36.00405 48.89280 1.000 17.48553 72 ILE C O 1
ATOM 4032 N N . THR C 1 73 ? -12.15445 35.47142 48.18555 1.000 14.11213 73 THR C N 1
ATOM 4033 C CA . THR C 1 73 ? -12.38459 35.82536 46.79657 1.000 17.61627 73 THR C CA 1
ATOM 4034 C C . THR C 1 73 ? -11.68599 34.77576 45.94865 1.000 15.38276 73 THR C C 1
ATOM 4035 O O . THR C 1 73 ? -10.96498 33.91228 46.46335 1.000 13.36638 73 THR C O 1
ATOM 4046 N N . ASP C 1 74 ? -11.88966 34.86505 44.63136 1.000 14.13374 74 ASP C N 1
ATOM 4047 C CA . ASP C 1 74 ? -11.28131 33.88347 43.74033 1.000 12.85280 74 ASP C CA 1
ATOM 4048 C C . ASP C 1 74 ? -9.77127 33.84105 43.93096 1.000 11.89253 74 ASP C C 1
ATOM 4049 O O . ASP C 1 74 ? -9.15597 32.76822 43.89170 1.000 13.53095 74 ASP C O 1
ATOM 4058 N N . THR C 1 75 ? -9.15717 35.00782 44.12076 1.000 12.88669 75 THR C N 1
ATOM 4059 C CA . THR C 1 75 ? -7.70728 35.09266 44.19459 1.000 14.35451 75 THR C CA 1
ATOM 4060 C C . THR C 1 75 ? -7.15906 34.77841 45.57416 1.000 15.90142 75 THR C C 1
ATOM 4061 O O . THR C 1 75 ? -5.99804 34.37330 45.67773 1.000 15.63087 75 THR C O 1
ATOM 4072 N N . THR C 1 76 ? -7.94983 34.94110 46.63194 1.000 13.95536 76 THR C N 1
ATOM 4073 C CA . THR C 1 76 ? -7.45778 34.68132 47.97895 1.000 14.15897 76 THR C CA 1
ATOM 4074 C C . THR C 1 76 ? -7.87764 33.31954 48.51369 1.000 14.21344 76 THR C C 1
ATOM 4075 O O . THR C 1 76 ? -7.40896 32.92657 49.58578 1.000 13.76618 76 THR C O 1
ATOM 4086 N N . ALA C 1 77 ? -8.72485 32.58629 47.78863 1.000 13.18828 77 ALA C N 1
ATOM 4087 C CA . ALA C 1 77 ? -9.30442 31.35665 48.32383 1.000 14.55532 77 ALA C CA 1
ATOM 4088 C C . ALA C 1 77 ? -8.22755 30.34752 48.71799 1.000 11.20506 77 ALA C C 1
ATOM 4089 O O . ALA C 1 77 ? -8.16084 29.90709 49.87365 1.000 11.94153 77 ALA C O 1
ATOM 4096 N N . TYR C 1 78 ? -7.37403 29.95667 47.77119 1.000 10.48135 78 TYR C N 1
ATOM 4097 C CA . TYR C 1 78 ? -6.39497 28.92737 48.11308 1.000 11.78205 78 TYR C CA 1
ATOM 4098 C C . TYR C 1 78 ? -5.38752 29.41200 49.14194 1.000 10.56500 78 TYR C C 1
ATOM 4099 O O . TYR C 1 78 ? -5.09739 28.66364 50.09475 1.000 12.61124 78 TYR C O 1
ATOM 4117 N N . PRO C 1 79 ? -4.78170 30.59448 49.01071 1.000 10.98060 79 PRO C N 1
ATOM 4118 C CA . PRO C 1 79 ? -3.86285 31.04168 50.06887 1.000 12.72042 79 PRO C CA 1
ATOM 4119 C C . PRO C 1 79 ? -4.52739 31.07675 51.43381 1.000 14.12262 79 PRO C C 1
ATOM 4120 O O . PRO C 1 79 ? -3.88160 30.74449 52.43759 1.000 14.50655 79 PRO C O 1
ATOM 4131 N N . THR C 1 80 ? -5.81261 31.44006 51.49168 1.000 11.29746 80 THR C N 1
ATOM 4132 C CA . THR C 1 80 ? -6.53031 31.44277 52.76323 1.000 11.69829 80 THR C CA 1
ATOM 4133 C C . THR C 1 80 ? -6.70049 30.02854 53.29900 1.000 15.11898 80 THR C C 1
ATOM 4134 O O . THR C 1 80 ? -6.50878 29.78474 54.49370 1.000 13.38978 80 THR C O 1
ATOM 4145 N N . PHE C 1 81 ? -7.06951 29.08600 52.43479 1.000 9.98806 81 PHE C N 1
ATOM 4146 C CA . PHE C 1 81 ? -7.12084 27.68583 52.84170 1.000 12.24837 81 PHE C CA 1
ATOM 4147 C C . PHE C 1 81 ? -5.79517 27.24510 53.44253 1.000 11.03126 81 PHE C C 1
ATOM 4148 O O . PHE C 1 81 ? -5.75957 26.71149 54.55700 1.000 11.76631 81 PHE C O 1
ATOM 4165 N N . VAL C 1 82 ? -4.68987 27.47075 52.72608 1.000 11.37550 82 VAL C N 1
ATOM 4166 C CA . VAL C 1 82 ? -3.38998 27.04930 53.24633 1.000 11.56894 82 VAL C CA 1
ATOM 4167 C C . VAL C 1 82 ? -3.08898 27.73829 54.57175 1.000 11.80046 82 VAL C C 1
ATOM 4168 O O . VAL C 1 82 ? -2.60982 27.10487 55.51894 1.000 13.31677 82 VAL C O 1
ATOM 4181 N N . GLY C 1 83 ? -3.34553 29.04472 54.65740 1.000 12.37950 83 GLY C N 1
ATOM 4182 C CA . GLY C 1 83 ? -3.04306 29.76662 55.88166 1.000 15.17244 83 GLY C CA 1
ATOM 4183 C C . GLY C 1 83 ? -3.80870 29.24314 57.08228 1.000 14.58454 83 GLY C C 1
ATOM 4184 O O . GLY C 1 83 ? -3.23874 29.06609 58.16108 1.000 13.00093 83 GLY C O 1
ATOM 4188 N N . VAL C 1 84 ? -5.10780 28.99610 56.91341 1.000 10.76781 84 VAL C N 1
ATOM 4189 C CA . VAL C 1 84 ? -5.92227 28.48494 58.01441 1.000 10.67283 84 VAL C CA 1
ATOM 4190 C C . VAL C 1 84 ? -5.43469 27.10629 58.43472 1.000 11.08735 84 VAL C C 1
ATOM 4191 O O . VAL C 1 84 ? -5.23398 26.82832 59.62459 1.000 11.47221 84 VAL C O 1
ATOM 4204 N N . VAL C 1 85 ? -5.25497 26.21317 57.46138 1.000 10.69148 85 VAL C N 1
ATOM 4205 C CA . VAL C 1 85 ? -4.94700 24.82546 57.78012 1.000 11.56504 85 VAL C CA 1
ATOM 4206 C C . VAL C 1 85 ? -3.53386 24.70257 58.32468 1.000 11.47612 85 VAL C C 1
ATOM 4207 O O . VAL C 1 85 ? -3.28224 23.91541 59.24523 1.000 11.58162 85 VAL C O 1
ATOM 4220 N N . ASN C 1 86 ? -2.59104 25.47920 57.78020 1.000 10.42952 86 ASN C N 1
ATOM 4221 C CA . ASN C 1 86 ? -1.25754 25.49795 58.36652 1.000 11.02315 86 ASN C CA 1
ATOM 4222 C C . ASN C 1 86 ? -1.31593 25.92057 59.83353 1.000 11.34311 86 ASN C C 1
ATOM 4223 O O . ASN C 1 86 ? -0.62166 25.34619 60.67975 1.000 12.09766 86 ASN C O 1
ATOM 4234 N N . GLU C 1 87 ? -2.10643 26.94846 60.15244 1.000 11.31208 87 GLU C N 1
ATOM 4235 C CA . GLU C 1 87 ? -2.20840 27.38507 61.54267 1.000 12.65722 87 GLU C CA 1
ATOM 4236 C C . GLU C 1 87 ? -2.79914 26.28059 62.41051 1.000 13.21237 87 GLU C C 1
ATOM 4237 O O . GLU C 1 87 ? -2.29094 25.98558 63.49899 1.000 13.68085 87 GLU C O 1
ATOM 4249 N N . LEU C 1 88 ? -3.87557 25.65705 61.93176 1.000 10.97387 88 LEU C N 1
ATOM 4250 C CA . LEU C 1 88 ? -4.50431 24.54068 62.63234 1.000 12.32368 88 LEU C CA 1
ATOM 4251 C C . LEU C 1 88 ? -3.48695 23.48500 63.05430 1.000 14.08202 88 LEU C C 1
ATOM 4252 O O . LEU C 1 88 ? -3.45795 23.06853 64.21617 1.000 14.43415 88 LEU C O 1
ATOM 4268 N N . PHE C 1 89 ? -2.64227 23.03586 62.13358 1.000 10.79190 89 PHE C N 1
ATOM 4269 C CA . PHE C 1 89 ? -1.74119 21.93254 62.43798 1.000 11.07665 89 PHE C CA 1
ATOM 4270 C C . PHE C 1 89 ? -0.39117 22.38514 62.97398 1.000 11.61786 89 PHE C C 1
ATOM 4271 O O . PHE C 1 89 ? 0.40899 21.53750 63.38555 1.000 13.44195 89 PHE C O 1
ATOM 4288 N N . SER C 1 90 ? -0.14775 23.69819 63.01957 1.000 13.04851 90 SER C N 1
ATOM 4289 C CA . SER C 1 90 ? 1.14041 24.21419 63.46493 1.000 12.36575 90 SER C CA 1
ATOM 4290 C C . SER C 1 90 ? 1.46737 23.79209 64.89125 1.000 14.53614 90 SER C C 1
ATOM 4291 O O . SER C 1 90 ? 2.64529 23.64456 65.23982 1.000 14.02383 90 SER C O 1
ATOM 4299 N N . THR C 1 91 ? 0.45056 23.62534 65.73604 1.000 12.91267 91 THR C N 1
ATOM 4300 C CA . THR C 1 91 ? 0.64667 23.24210 67.12803 1.000 13.34400 91 THR C CA 1
ATOM 4301 C C . THR C 1 91 ? 0.29011 21.78021 67.37595 1.000 12.83068 91 THR C C 1
ATOM 4302 O O . THR C 1 91 ? 0.08384 21.37940 68.52839 1.000 13.77695 91 THR C O 1
ATOM 4313 N N . GLY C 1 92 ? 0.19482 20.98499 66.32466 1.000 13.37002 92 GLY C N 1
ATOM 4314 C CA . GLY C 1 92 ? 0.02790 19.55099 66.45348 1.000 12.56772 92 GLY C CA 1
ATOM 4315 C C . GLY C 1 92 ? -1.01299 18.99546 65.50227 1.000 12.01990 92 GLY C C 1
ATOM 4316 O O . GLY C 1 92 ? -1.92849 19.69151 65.05321 1.000 11.72477 92 GLY C O 1
ATOM 4320 N N . ILE C 1 93 ? -0.86786 17.70168 65.20331 1.000 12.16553 93 ILE C N 1
ATOM 4321 C CA . ILE C 1 93 ? -1.84740 16.92707 64.45318 1.000 14.27696 93 ILE C CA 1
ATOM 4322 C C .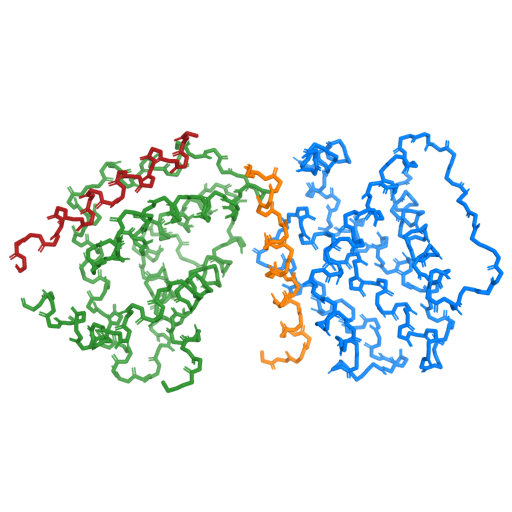 ILE C 1 93 ? -2.48134 15.91206 65.39612 1.000 11.93580 93 ILE C C 1
ATOM 4323 O O . ILE C 1 93 ? -1.78640 15.28486 66.20201 1.000 12.44678 93 ILE C O 1
ATOM 4339 N N . ASN C 1 94 ? -3.79589 15.74641 65.29833 1.000 11.83129 94 ASN C N 1
ATOM 4340 C CA . ASN C 1 94 ? -4.47036 14.59837 65.89801 1.000 11.75447 94 ASN C CA 1
ATOM 4341 C C . ASN C 1 94 ? -5.74337 14.36294 65.09498 1.000 11.67943 94 ASN C C 1
ATOM 4342 O O . ASN C 1 94 ? -6.06273 15.12249 64.17542 1.000 11.48311 94 ASN C O 1
ATOM 4353 N N . TRP C 1 95 ? -6.45922 13.28873 65.43586 1.000 12.96289 95 TRP C N 1
ATOM 4354 C CA . TRP C 1 95 ? -7.62210 12.93540 64.62557 1.000 11.41478 95 TRP C CA 1
ATOM 4355 C C . TRP C 1 95 ? -8.72921 13.97574 64.75927 1.000 11.77488 95 TRP C C 1
ATOM 4356 O O . TRP C 1 95 ? -9.43498 14.26687 63.78597 1.000 11.19435 95 TRP C O 1
ATOM 4377 N N . GLY C 1 96 ? -8.91809 14.53520 65.95598 1.000 13.77003 96 GLY C N 1
ATOM 4378 C CA . GLY C 1 96 ? -9.93866 15.55800 66.11203 1.000 11.21854 96 GLY C CA 1
ATOM 4379 C C . GLY C 1 96 ? -9.66335 16.77806 65.25691 1.000 10.40963 96 GLY C C 1
ATOM 4380 O O . GLY C 1 96 ? -10.57375 17.33437 64.63158 1.000 10.17292 96 GLY C O 1
ATOM 4384 N N . ARG C 1 97 ? -8.39757 17.20043 65.20513 1.000 10.46319 97 ARG C N 1
ATOM 4385 C CA . ARG C 1 97 ? -8.00860 18.31325 64.34797 1.000 10.23681 97 ARG C CA 1
ATOM 4386 C C . ARG C 1 97 ? -8.15613 17.97262 62.87157 1.000 10.00153 97 ARG C C 1
ATOM 4387 O O . ARG C 1 97 ? -8.50262 18.84741 62.07431 1.000 10.28329 97 ARG C O 1
ATOM 4408 N N . ILE C 1 98 ? -7.92217 16.71671 62.49269 1.000 10.28111 98 ILE C N 1
ATOM 4409 C CA . ILE C 1 98 ? -8.14625 16.31556 61.10855 1.000 9.99233 98 ILE C CA 1
ATOM 4410 C C . ILE C 1 98 ? -9.62712 16.38900 60.76624 1.000 9.80745 98 ILE C C 1
ATOM 4411 O O . ILE C 1 98 ? -10.00033 16.83327 59.67329 1.000 9.87503 98 ILE C O 1
ATOM 4427 N N . VAL C 1 99 ? -10.49709 15.97208 61.68864 1.000 9.93435 99 VAL C N 1
ATOM 4428 C CA . VAL C 1 99 ? -11.92743 16.09723 61.42916 1.000 10.00064 99 VAL C CA 1
ATOM 4429 C C . VAL C 1 99 ? -12.30789 17.56720 61.28216 1.000 11.49557 99 VAL C C 1
ATOM 4430 O O . VAL C 1 99 ? -13.08122 17.93987 60.38913 1.000 10.65285 99 VAL C O 1
ATOM 4443 N N . ALA C 1 100 ? -11.77857 18.42538 62.16357 1.000 9.84829 100 ALA C N 1
ATOM 4444 C CA . ALA C 1 100 ? -12.06173 19.85735 62.07406 1.000 9.56406 100 ALA C CA 1
ATOM 4445 C C . ALA C 1 100 ? -11.59945 20.43552 60.73979 1.000 10.16971 100 ALA C C 1
ATOM 4446 O O . ALA C 1 100 ? -12.27452 21.28563 60.15485 1.000 10.38090 100 ALA C O 1
ATOM 4453 N N . PHE C 1 101 ? -10.44421 19.98993 60.24708 1.000 10.73579 101 PHE C N 1
ATOM 4454 C CA . PHE C 1 101 ? -9.95608 20.37894 58.92333 1.000 9.39677 101 PHE C CA 1
ATOM 4455 C C . PHE C 1 101 ? -10.93433 19.97999 57.83062 1.000 9.13339 101 PHE C C 1
ATOM 4456 O O . PHE C 1 101 ? -11.22742 20.77571 56.93333 1.000 10.13594 101 PHE C O 1
ATOM 4473 N N . ILE C 1 102 ? -11.45331 18.75036 57.89493 1.000 9.21751 102 ILE C N 1
ATOM 4474 C CA . ILE C 1 102 ? -12.43445 18.28933 56.91094 1.000 9.23100 102 ILE C CA 1
ATOM 4475 C C . ILE C 1 102 ? -13.71179 19.12018 56.99851 1.000 9.23619 102 ILE C C 1
ATOM 4476 O O . ILE C 1 102 ? -14.28247 19.52656 55.97694 1.000 9.22873 102 ILE C O 1
ATOM 4492 N N . VAL C 1 103 ? -14.20635 19.35431 58.21962 1.000 10.17226 103 VAL C N 1
ATOM 4493 C CA . VAL C 1 103 ? -15.42162 20.15487 58.36966 1.000 9.43778 103 VAL C CA 1
ATOM 4494 C C . VAL C 1 103 ? -15.20638 21.54950 57.78675 1.000 10.53392 103 VAL C C 1
ATOM 4495 O O . VAL C 1 103 ? -16.04193 22.06211 57.03157 1.000 10.50370 103 VAL C O 1
ATOM 4508 N N . PHE C 1 104 ? -14.07480 22.17913 58.12072 1.000 11.16891 104 PHE C N 1
ATOM 4509 C CA . PHE C 1 104 ? -13.75814 23.49610 57.57172 1.000 9.46848 104 PHE C CA 1
ATOM 4510 C C . PHE C 1 104 ? -13.76914 23.46450 56.04752 1.000 9.89291 104 PHE C C 1
ATOM 4511 O O . PHE C 1 104 ? -14.33145 24.35192 55.39596 1.000 10.80862 104 PHE C O 1
ATOM 4528 N N . SER C 1 105 ? -13.13652 22.44759 55.46343 1.000 9.49375 105 SER C N 1
ATOM 4529 C CA . SER C 1 105 ? -13.07296 22.36037 54.01246 1.000 9.52307 105 SER C CA 1
ATOM 4530 C C . SER C 1 105 ? -14.46984 22.25235 53.41568 1.000 12.08067 105 SER C C 1
ATOM 4531 O O . SER C 1 105 ? -14.74880 22.85273 52.37401 1.000 11.39811 105 SER C O 1
ATOM 4539 N N . SER C 1 106 ? -15.36828 21.50486 54.06930 1.000 10.43183 106 SER C N 1
ATOM 4540 C CA . SER C 1 106 ? -16.74254 21.41538 53.57737 1.000 9.89179 106 SER C CA 1
ATOM 4541 C C . SER C 1 106 ? -17.45932 22.75852 53.69045 1.000 13.95754 106 SER C C 1
ATOM 4542 O O . SER C 1 106 ? -18.28410 23.10792 52.83259 1.000 11.11597 106 SER C O 1
ATOM 4550 N N . ARG C 1 107 ? -17.16481 23.52473 54.75076 1.000 11.83638 107 ARG C N 1
ATOM 4551 C CA . ARG C 1 107 ? -17.75849 24.84716 54.88403 1.000 12.00508 107 ARG C CA 1
ATOM 4552 C C . ARG C 1 107 ? -17.24828 25.79319 53.80643 1.000 9.96971 107 ARG C C 1
ATOM 4553 O O . ARG C 1 107 ? -18.00028 26.66015 53.34142 1.000 10.46158 107 ARG C O 1
ATOM 4574 N N . LEU C 1 108 ? -15.98103 25.64970 53.40862 1.000 10.75118 108 LEU C N 1
ATOM 4575 C CA . LEU C 1 108 ? -15.46836 26.42648 52.28833 1.000 11.57522 108 LEU C CA 1
ATOM 4576 C C . LEU C 1 108 ? -16.23882 26.08912 51.02333 1.000 11.31433 108 LEU C C 1
ATOM 4577 O O . LEU C 1 108 ? -16.63000 26.98332 50.26598 1.000 12.52998 108 LEU C O 1
ATOM 4593 N N . ALA C 1 109 ? -16.50729 24.80051 50.80632 1.000 10.49025 109 ALA C N 1
ATOM 4594 C CA . ALA C 1 109 ? -17.25671 24.39220 49.62517 1.000 9.97925 109 ALA C CA 1
ATOM 4595 C C . ALA C 1 109 ? -18.67223 24.96074 49.65013 1.000 15.31438 109 ALA C C 1
ATOM 4596 O O . ALA C 1 109 ? -19.18512 25.41804 48.62056 1.000 13.59873 109 ALA C O 1
ATOM 4603 N N . ILE C 1 110 ? -19.32404 24.93541 50.81720 1.000 12.25802 110 ILE C N 1
ATOM 4604 C CA . ILE C 1 110 ? -20.65175 25.52763 50.93644 1.000 12.12867 110 ILE C CA 1
ATOM 4605 C C . ILE C 1 110 ? -20.59083 27.01202 50.62438 1.000 13.26204 110 ILE C C 1
ATOM 4606 O O . ILE C 1 110 ? -21.44603 27.55174 49.90925 1.000 13.43670 110 ILE C O 1
ATOM 4622 N N . HIS C 1 111 ? -19.59019 27.69915 51.17554 1.000 13.79978 111 HIS C N 1
ATOM 4623 C CA . HIS C 1 111 ? -19.41269 29.11538 50.88661 1.000 11.64590 111 HIS C CA 1
ATOM 4624 C C . HIS C 1 111 ? -19.28968 29.35416 49.38766 1.000 14.03279 111 HIS C C 1
ATOM 4625 O O . HIS C 1 111 ? -19.93016 30.25852 48.83297 1.000 15.50801 111 HIS C O 1
ATOM 4639 N N . PHE C 1 112 ? -18.47865 28.53899 48.71077 1.000 13.03767 112 PHE C N 1
ATOM 4640 C CA . PHE C 1 112 ? -18.27655 28.71201 47.27712 1.000 12.80674 112 PHE C CA 1
ATOM 4641 C C . PHE C 1 112 ? -19.59361 28.57957 46.51530 1.000 15.23289 112 PHE C C 1
ATOM 4642 O O . PHE C 1 112 ? -19.89499 29.38043 45.62084 1.000 14.86213 112 PHE C O 1
ATOM 4659 N N . LYS C 1 113 ? -20.38891 27.56100 46.84530 1.000 15.10683 113 LYS C N 1
ATOM 4660 C CA . LYS C 1 113 ? -21.67059 27.39148 46.16538 1.000 17.72298 113 LYS C CA 1
ATOM 4661 C C . LYS C 1 113 ? -22.58567 28.58961 46.39607 1.000 19.64434 113 LYS C C 1
ATOM 4662 O O . LYS C 1 113 ? -23.34603 28.98150 45.50162 1.000 20.07934 113 LYS C O 1
ATOM 4681 N N . ARG C 1 114 ? -22.53237 29.18524 47.58622 1.000 20.66547 114 ARG C N 1
ATOM 4682 C CA . ARG C 1 114 ? -23.48331 30.21863 47.96439 1.000 24.24516 114 ARG C CA 1
ATOM 4683 C C . ARG C 1 114 ? -23.04079 31.62194 47.59015 1.000 22.02321 114 ARG C C 1
ATOM 4684 O O . ARG C 1 114 ? -23.85713 32.54775 47.64299 1.000 26.10964 114 ARG C O 1
ATOM 4705 N N . ASN C 1 115 ? -21.77638 31.80713 47.24590 1.000 20.45449 115 ASN C N 1
ATOM 4706 C CA . ASN C 1 115 ? -21.21494 33.12991 47.02868 1.000 21.58037 115 ASN C CA 1
ATOM 4707 C C . ASN C 1 115 ? -20.65833 33.26779 45.62287 1.000 19.44582 115 ASN C C 1
ATOM 4708 O O . ASN C 1 115 ? -19.68245 33.98250 45.39490 1.000 21.82625 115 ASN C O 1
ATOM 4719 N N . GLY C 1 116 ? -21.27833 32.58298 44.67219 1.000 19.33440 116 GLY C N 1
ATOM 4720 C CA . GLY C 1 116 ? -20.91276 32.76655 43.28464 1.000 19.17967 116 GLY C CA 1
ATOM 4721 C C . GLY C 1 116 ? -19.55494 32.22838 42.91249 1.000 15.79354 116 GLY C C 1
ATOM 4722 O O . GLY C 1 116 ? -18.93358 32.74184 41.97440 1.000 20.10936 116 GLY C O 1
ATOM 4726 N N . MET C 1 117 ? -19.07639 31.19472 43.61648 1.000 14.82020 117 MET C N 1
ATOM 4727 C CA . MET C 1 117 ? -17.83633 30.52386 43.25224 1.000 12.21080 117 MET C CA 1
ATOM 4728 C C . MET C 1 117 ? -18.03592 29.01918 43.09045 1.000 12.54762 117 MET C C 1
ATOM 4729 O O . MET C 1 117 ? -17.19272 28.23589 43.53830 1.000 12.45218 117 MET C O 1
ATOM 4743 N N . PRO C 1 118 ? -19.10649 28.56500 42.43920 1.000 12.96692 118 PRO C N 1
ATOM 4744 C CA . PRO C 1 118 ? -19.38046 27.11658 42.46124 1.000 12.44133 118 PRO C CA 1
ATOM 4745 C C . PRO C 1 118 ? -18.30824 26.27730 41.79820 1.000 14.13480 118 PRO C C 1
ATOM 4746 O O . PRO C 1 118 ? -18.12692 25.10871 42.17264 1.000 14.14629 118 PRO C O 1
ATOM 4757 N N . GLU C 1 119 ? -17.61408 26.83103 40.79833 1.000 16.83549 119 GLU C N 1
ATOM 4758 C CA . GLU C 1 119 ? -16.55250 26.10130 40.11705 1.000 14.19882 119 GLU C CA 1
ATOM 4759 C C . GLU C 1 119 ? -15.41721 25.73670 41.06352 1.000 13.54309 119 GLU C C 1
ATOM 4760 O O . GLU C 1 119 ? -14.69638 24.76419 40.80980 1.000 15.04439 119 GLU C O 1
ATOM 4772 N N . TYR C 1 120 ? -15.26044 26.46666 42.16397 1.000 12.86923 120 TYR C N 1
ATOM 4773 C CA . TYR C 1 120 ? -14.17197 26.18817 43.09229 1.000 11.20356 120 TYR C CA 1
ATOM 4774 C C . TYR C 1 120 ? -14.43502 24.99663 44.00662 1.000 14.22712 120 TYR C C 1
ATOM 4775 O O . TYR C 1 120 ? -13.49245 24.52299 44.65349 1.000 12.10985 120 TYR C O 1
ATOM 4793 N N . VAL C 1 121 ? -15.66851 24.48455 44.06981 1.000 12.28140 121 VAL C N 1
ATOM 4794 C CA . VAL C 1 121 ? -15.92953 23.29189 44.87791 1.000 12.60547 121 VAL C CA 1
ATOM 4795 C C . VAL C 1 121 ? -14.98962 22.15529 44.48519 1.000 12.75871 121 VAL C C 1
ATOM 4796 O O . VAL C 1 121 ? -14.36817 21.51415 45.34191 1.000 12.05163 121 VAL C O 1
ATOM 4809 N N . LYS C 1 122 ? -14.87444 21.87808 43.18133 1.000 13.19364 122 LYS C N 1
ATOM 4810 C CA . LYS C 1 122 ? -13.96812 20.81666 42.74923 1.000 14.68257 122 LYS C CA 1
ATOM 4811 C C . LYS C 1 122 ? -12.52623 21.11199 43.14301 1.000 13.22775 122 LYS C C 1
ATOM 4812 O O . LYS C 1 122 ? -11.75042 20.18170 43.38202 1.000 15.16657 122 LYS C O 1
ATOM 4831 N N . SER C 1 123 ? -12.14784 22.39152 43.22532 1.000 11.52067 123 SER C N 1
ATOM 4832 C CA . SER C 1 123 ? -10.78900 22.71226 43.64634 1.000 9.88130 123 SER C CA 1
ATOM 4833 C C . SER C 1 123 ? -10.53692 22.31637 45.09187 1.000 11.93898 123 SER C C 1
ATOM 4834 O O . SER C 1 123 ? -9.40377 21.95933 45.44793 1.000 11.86157 123 SER C O 1
ATOM 4842 N N . VAL C 1 124 ? -11.56367 22.38663 45.94275 1.000 9.74472 124 VAL C N 1
ATOM 4843 C CA . VAL C 1 124 ? -11.37125 21.99807 47.33273 1.000 9.35855 124 VAL C CA 1
ATOM 4844 C C . VAL C 1 124 ? -10.91727 20.54959 47.41929 1.000 9.38510 124 VAL C C 1
ATOM 4845 O O . VAL C 1 124 ? -10.07371 20.20113 48.25338 1.000 10.76933 124 VAL C O 1
ATOM 4858 N N . TYR C 1 125 ? -11.46986 19.67750 46.57521 1.000 9.71826 125 TYR C N 1
ATOM 4859 C CA . TYR C 1 125 ? -11.05156 18.28272 46.62092 1.000 10.20520 125 TYR C CA 1
ATOM 4860 C C . TYR C 1 125 ? -9.54488 18.16661 46.42770 1.000 9.76356 125 TYR C C 1
ATOM 4861 O O . TYR C 1 125 ? -8.86231 17.45536 47.17277 1.000 11.57727 125 TYR C O 1
ATOM 4879 N N . GLY C 1 126 ? -9.01391 18.85949 45.42105 1.000 10.40122 126 GLY C N 1
ATOM 4880 C CA . GLY C 1 126 ? -7.59135 18.77183 45.14462 1.000 11.35963 126 GLY C CA 1
ATOM 4881 C C . GLY C 1 126 ? -6.75252 19.45153 46.20646 1.000 12.67372 126 GLY C C 1
ATOM 4882 O O . GLY C 1 126 ? -5.65632 18.98748 46.53454 1.000 12.73390 126 GLY C O 1
ATOM 4886 N N . TRP C 1 127 ? -7.24823 20.56227 46.75171 1.000 11.29580 127 TRP C N 1
ATOM 4887 C CA . TRP C 1 127 ? -6.50810 21.26070 47.79098 1.000 11.36287 127 TRP C CA 1
ATOM 4888 C C . TRP C 1 127 ? -6.38151 20.39444 49.03393 1.000 10.76764 127 TRP C C 1
ATOM 4889 O O . TRP C 1 127 ? -5.32458 20.35210 49.67717 1.000 9.77985 127 TRP C O 1
ATOM 4910 N N . VAL C 1 128 ? -7.46749 19.71773 49.39957 1.000 11.05251 128 VAL C N 1
ATOM 4911 C CA . VAL C 1 128 ? -7.46729 18.86276 50.58147 1.000 9.41055 128 VAL C CA 1
ATOM 4912 C C . VAL C 1 128 ? -6.59392 17.64033 50.34883 1.000 11.69653 128 VAL C C 1
ATOM 4913 O O . VAL C 1 128 ? -5.75863 17.28395 51.19013 1.000 11.32318 128 VAL C O 1
ATOM 4926 N N . ALA C 1 129 ? -6.75251 16.99244 49.19454 1.000 10.47114 129 ALA C N 1
ATOM 4927 C CA . ALA C 1 129 ? -5.94427 15.81539 48.90353 1.000 12.94947 129 ALA C CA 1
ATOM 4928 C C . ALA C 1 129 ? -4.46597 16.16697 48.90070 1.000 11.31371 129 ALA C C 1
ATOM 4929 O O . ALA C 1 129 ? -3.64074 15.42198 49.44059 1.000 12.20358 129 ALA C O 1
ATOM 4936 N N . ARG C 1 130 ? -4.11858 17.31459 48.31418 1.000 10.82300 130 ARG C N 1
ATOM 4937 C CA . ARG C 1 130 ? -2.72510 17.74293 48.29685 1.000 11.45039 130 ARG C CA 1
ATOM 4938 C C . ARG C 1 130 ? -2.22944 18.03668 49.70360 1.000 10.87434 130 ARG C C 1
ATOM 4939 O O . ARG C 1 130 ? -1.10472 17.66537 50.06278 1.000 11.77263 130 ARG C O 1
ATOM 4960 N N . TYR C 1 131 ? -3.03972 18.73409 50.49639 1.000 10.44724 131 TYR C N 1
ATOM 4961 C CA . TYR C 1 131 ? -2.62770 19.05293 51.85383 1.000 11.28036 131 TYR C CA 1
ATOM 4962 C C . TYR C 1 131 ? -2.39308 17.77837 52.65241 1.000 11.72971 131 TYR C C 1
ATOM 4963 O O . TYR C 1 131 ? -1.39024 17.64407 53.36752 1.000 10.77136 131 TYR C O 1
ATOM 4981 N N . MET C 1 132 ? -3.31568 16.82241 52.53642 1.000 10.46266 132 MET C N 1
ATOM 4982 C CA . MET C 1 132 ? -3.16261 15.55411 53.24297 1.000 12.45992 132 MET C CA 1
ATOM 4983 C C . MET C 1 132 ? -1.94744 14.79105 52.73649 1.000 12.93220 132 MET C C 1
ATOM 4984 O O . MET C 1 132 ? -1.18281 14.22186 53.52602 1.000 12.43678 132 MET C O 1
ATOM 4998 N N . HIS C 1 133 ? -1.74924 14.77938 51.41763 1.000 12.57359 133 HIS C N 1
ATOM 4999 C CA . HIS C 1 133 ? -0.64933 14.03524 50.81268 1.000 12.99298 133 HIS C CA 1
ATOM 5000 C C . HIS C 1 133 ? 0.69306 14.59261 51.25370 1.000 12.19165 133 HIS C C 1
ATOM 5001 O O . HIS C 1 133 ? 1.58987 13.83731 51.65129 1.000 16.22734 133 HIS C O 1
ATOM 5015 N N . THR C 1 134 ? 0.83333 15.92081 51.22797 1.000 14.52404 134 THR C N 1
ATOM 5016 C CA . THR C 1 134 ? 2.12488 16.52778 51.51134 1.000 14.85459 134 THR C CA 1
ATOM 5017 C C . THR C 1 134 ? 2.38033 16.65260 53.00704 1.000 12.34065 134 THR C C 1
ATOM 5018 O O . THR C 1 134 ? 3.50970 16.44187 53.45858 1.000 14.35055 134 THR C O 1
ATOM 5029 N N . LYS C 1 135 ? 1.35995 16.99729 53.79672 1.000 14.61869 135 LYS C N 1
ATOM 5030 C CA . LYS C 1 135 ? 1.60235 17.39220 55.17718 1.000 15.62952 135 LYS C CA 1
ATOM 5031 C C . LYS C 1 135 ? 1.04222 16.45949 56.23774 1.000 16.46895 135 LYS C C 1
ATOM 5032 O O . LYS C 1 135 ? 1.48825 16.53313 57.38520 1.000 16.76113 135 LYS C O 1
ATOM 5051 N N . LEU C 1 136 ? 0.11149 15.57701 55.89801 1.000 12.21557 136 LEU C N 1
ATOM 5052 C CA . LEU C 1 136 ? -0.50791 14.72762 56.90433 1.000 14.46982 136 LEU C CA 1
ATOM 5053 C C . LEU C 1 136 ? -0.27664 13.23568 56.70943 1.000 15.30598 136 LEU C C 1
ATOM 5054 O O . LEU C 1 136 ? -0.53704 12.46321 57.63905 1.000 16.29557 136 LEU C O 1
ATOM 5070 N N . SER C 1 137 ? 0.19909 12.80113 55.54211 1.000 16.33802 137 SER C N 1
ATOM 5071 C CA . SER C 1 137 ? 0.25466 11.37073 55.26468 1.000 15.03343 137 SER C CA 1
ATOM 5072 C C . SER C 1 137 ? 1.25736 10.65794 56.16844 1.000 16.05111 137 SER C C 1
ATOM 5073 O O . SER C 1 137 ? 0.99986 9.53881 56.62651 1.000 17.99671 137 SER C O 1
ATOM 5081 N N . THR C 1 138 ? 2.41273 11.26414 56.42661 1.000 15.32334 138 THR C N 1
ATOM 5082 C CA . THR C 1 138 ? 3.35452 10.62643 57.33969 1.000 18.44725 138 THR C CA 1
ATOM 5083 C C . THR C 1 138 ? 2.72361 10.43965 58.71159 1.000 18.58630 138 THR C C 1
ATOM 5084 O O . THR C 1 138 ? 2.80675 9.35750 59.31027 1.000 19.96299 138 THR C O 1
ATOM 5095 N N . TRP C 1 139 ? 2.08203 11.49190 59.22079 1.000 16.02045 139 TRP C N 1
ATOM 5096 C CA . TRP C 1 139 ? 1.40363 11.39372 60.50544 1.000 15.83159 139 TRP C CA 1
ATOM 5097 C C .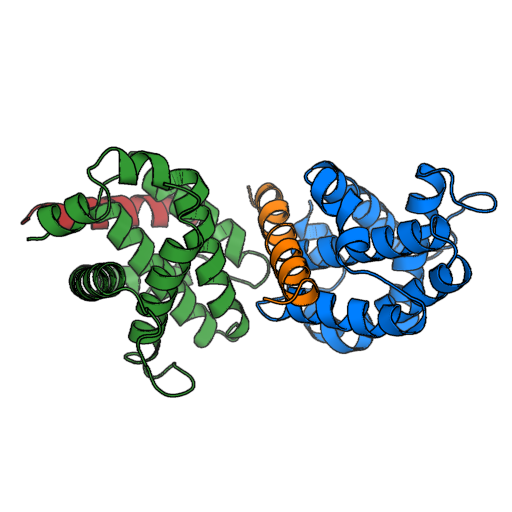 TRP C 1 139 ? 0.34773 10.29391 60.47497 1.000 14.11637 139 TRP C C 1
ATOM 5098 O O . TRP C 1 139 ? 0.27918 9.44954 61.37790 1.000 16.50052 139 TRP C O 1
ATOM 5119 N N . ILE C 1 140 ? -0.48817 10.28857 59.43463 1.000 15.78273 140 ILE C N 1
ATOM 5120 C CA . ILE C 1 140 ? -1.57211 9.31441 59.35460 1.000 13.44644 140 ILE C CA 1
ATOM 5121 C C . ILE C 1 140 ? -1.02012 7.90235 59.43393 1.000 16.90845 140 ILE C C 1
ATOM 5122 O O . ILE C 1 140 ? -1.51249 7.06350 60.19708 1.000 18.24079 140 ILE C O 1
ATOM 5138 N N . GLU C 1 141 ? 0.00895 7.61460 58.64031 1.000 20.23245 141 GLU C N 1
ATOM 5139 C CA . GLU C 1 141 ? 0.55487 6.26705 58.62431 1.000 18.71261 141 GLU C CA 1
ATOM 5140 C C . GLU C 1 141 ? 1.36448 5.96086 59.87223 1.000 20.37514 141 GLU C C 1
ATOM 5141 O O . GLU C 1 141 ? 1.57419 4.78438 60.18473 1.000 25.47650 141 GLU C O 1
ATOM 5153 N N . ALA C 1 142 ? 1.82059 6.97975 60.59714 1.000 17.55975 142 ALA C N 1
ATOM 5154 C CA . ALA C 1 142 ? 2.48656 6.72480 61.86810 1.000 20.73974 142 ALA C CA 1
ATOM 5155 C C . ALA C 1 142 ? 1.49418 6.47373 62.99314 1.000 18.32833 142 ALA C C 1
ATOM 5156 O O . ALA C 1 142 ? 1.90713 6.08591 64.09061 1.000 23.04581 142 ALA C O 1
ATOM 5163 N N . ASN C 1 143 ? 0.20045 6.67379 62.74323 1.000 20.56035 143 ASN C N 1
ATOM 5164 C CA . ASN C 1 143 ? -0.84471 6.52913 63.74841 1.000 32.85205 143 ASN C CA 1
ATOM 5165 C C . ASN C 1 143 ? -1.85620 5.46621 63.34298 1.000 21.10184 143 ASN C C 1
ATOM 5166 O O . ASN C 1 143 ? -3.06012 5.59004 63.59190 1.000 19.75975 143 ASN C O 1
ATOM 5177 N N . ARG C 1 144 ? -1.35329 4.39155 62.73143 1.000 19.38568 144 ARG C N 1
ATOM 5178 C CA . ARG C 1 144 ? -2.13088 3.22615 62.31780 1.000 20.75961 144 ARG C CA 1
ATOM 5179 C C . ARG C 1 144 ? -3.11899 3.54431 61.20681 1.000 21.29478 144 ARG C C 1
ATOM 5180 O O . ARG C 1 144 ? -4.09715 2.81409 61.01631 1.000 21.79296 144 ARG C O 1
ATOM 5201 N N . SER C 1 145 ? -2.88031 4.62561 60.47496 1.000 18.88247 145 SER C N 1
ATOM 5202 C CA . SER C 1 145 ? -3.62760 4.91367 59.24703 1.000 22.07638 145 SER C CA 1
ATOM 5203 C C . SER C 1 145 ? -5.11427 5.04728 59.57795 1.000 21.91862 145 SER C C 1
ATOM 5204 O O . SER C 1 145 ? -5.47716 5.48176 60.67790 1.000 20.13634 145 SER C O 1
ATOM 5212 N N . TRP C 1 146 ? -5.98808 4.70356 58.62751 1.000 18.34110 146 TRP C N 1
ATOM 5213 C CA . TRP C 1 146 ? -7.41956 4.88736 58.84819 1.000 16.91757 146 TRP C CA 1
ATOM 5214 C C . TRP C 1 146 ? -7.96662 3.90326 59.86634 1.000 15.17569 146 TRP C C 1
ATOM 5215 O O . TRP C 1 146 ? -9.01279 4.16824 60.46880 1.000 15.48196 146 TRP C O 1
ATOM 5236 N N . ASP C 1 147 ? -7.28043 2.78666 60.09463 1.000 16.61241 147 ASP C N 1
ATOM 5237 C CA . ASP C 1 147 ? -7.69230 1.91194 61.18677 1.000 17.64364 147 ASP C CA 1
ATOM 5238 C C . ASP C 1 147 ? -7.49641 2.60286 62.52933 1.000 16.98444 147 ASP C C 1
ATOM 5239 O O . ASP C 1 147 ? -8.30241 2.42987 63.44991 1.000 17.78414 147 ASP C O 1
ATOM 5248 N N . GLY C 1 148 ? -6.44034 3.40709 62.65782 1.000 20.17229 148 GLY C N 1
ATOM 5249 C CA . GLY C 1 148 ? -6.26604 4.17762 63.87743 1.000 21.96194 148 GLY C CA 1
ATOM 5250 C C . GLY C 1 148 ? -7.35103 5.22269 64.04687 1.000 18.07233 148 GLY C C 1
ATOM 5251 O O . GLY C 1 148 ? -7.80914 5.48459 65.16252 1.000 17.63130 148 GLY C O 1
ATOM 5255 N N . PHE C 1 149 ? -7.77957 5.82409 62.93659 1.000 17.69525 149 PHE C N 1
ATOM 5256 C CA . PHE C 1 149 ? -8.88031 6.78227 62.95812 1.000 17.42911 149 PHE C CA 1
ATOM 5257 C C . PHE C 1 149 ? -10.16483 6.11999 63.43155 1.000 17.33253 149 PHE C C 1
ATOM 5258 O O . PHE C 1 149 ? -10.84988 6.63205 64.32547 1.000 18.21029 149 PHE C O 1
ATOM 5275 N N . LEU C 1 150 ? -10.50446 4.97082 62.84435 1.000 16.66502 150 LEU C N 1
ATOM 5276 C CA . LEU C 1 150 ? -11.72403 4.27802 63.23465 1.000 17.05381 150 LEU C CA 1
ATOM 5277 C C . LEU C 1 150 ? -11.65796 3.85519 64.69083 1.000 17.01639 150 LEU C C 1
ATOM 5278 O O . LEU C 1 150 ? -12.61781 4.05073 65.44580 1.000 18.22406 150 LEU C O 1
ATOM 5294 N N . ASP C 1 151 ? -10.52737 3.28758 65.10988 1.000 17.06045 151 ASP C N 1
ATOM 5295 C CA . ASP C 1 151 ? -10.38969 2.89869 66.50462 1.000 15.60121 151 ASP C CA 1
ATOM 5296 C C . ASP C 1 151 ? -10.54944 4.10297 67.42360 1.000 19.69248 151 ASP C C 1
ATOM 5297 O O . ASP C 1 151 ? -11.18376 4.00486 68.47911 1.000 21.14202 151 ASP C O 1
ATOM 5306 N N . HIS C 1 152 ? -9.97921 5.24905 67.04089 1.000 18.20624 152 HIS C N 1
ATOM 5307 C CA . HIS C 1 152 ? -10.01821 6.42427 67.90759 1.000 15.93375 152 HIS C CA 1
ATOM 5308 C C . HIS C 1 152 ? -11.44955 6.85282 68.20130 1.000 16.97385 152 HIS C C 1
ATOM 5309 O O . HIS C 1 152 ? -11.75853 7.29474 69.31482 1.000 20.31927 152 HIS C O 1
ATOM 5323 N N . PHE C 1 153 ? -12.33645 6.72939 67.21984 1.000 16.05044 153 PHE C N 1
ATOM 5324 C CA . PHE C 1 153 ? -13.70898 7.19349 67.35184 1.000 18.30341 153 PHE C CA 1
ATOM 5325 C C . PHE C 1 153 ? -14.70020 6.07610 67.66135 1.000 18.04453 153 PHE C C 1
ATOM 5326 O O . PHE C 1 153 ? -15.91137 6.31869 67.63602 1.000 21.58854 153 PHE C O 1
ATOM 5343 N N . ASP C 1 154 ? -14.22339 4.88109 68.00305 1.000 21.93402 154 ASP C N 1
ATOM 5344 C CA . ASP C 1 154 ? -15.12559 3.76144 68.27138 1.000 25.80027 154 ASP C CA 1
ATOM 5345 C C . ASP C 1 154 ? -15.69348 3.78642 69.68947 1.000 30.44586 154 ASP C C 1
ATOM 5346 O O . ASP C 1 154 ? -15.35712 4.65703 70.48645 1.000 34.11654 154 ASP C O 1
ATOM 5355 N N . SER D 2 3 ? -3.95930 37.67712 60.34648 1.000 41.27307 3 SER D N 1
ATOM 5356 C CA . SER D 2 3 ? -4.63548 37.45755 61.61504 1.000 41.31369 3 SER D CA 1
ATOM 5357 C C . SER D 2 3 ? -5.94684 36.68459 61.47015 1.000 30.62299 3 SER D C 1
ATOM 5358 O O . SER D 2 3 ? -6.22358 35.80600 62.28662 1.000 27.28518 3 SER D O 1
ATOM 5365 N N . PRO D 2 4 ? -6.76301 36.99584 60.45303 1.000 36.40983 4 PRO D N 1
ATOM 5366 C CA . PRO D 2 4 ? -7.97300 36.17812 60.24617 1.000 30.60282 4 PRO D CA 1
ATOM 5367 C C . PRO D 2 4 ? -7.63956 34.69778 60.11812 1.000 19.69131 4 PRO D C 1
ATOM 5368 O O . PRO D 2 4 ? -8.23436 33.86334 60.81385 1.000 22.41643 4 PRO D O 1
ATOM 5379 N N . THR D 2 5 ? -6.68298 34.35058 59.24844 1.000 18.90789 5 THR D N 1
ATOM 5380 C CA . THR D 2 5 ? -6.32140 32.94559 59.07876 1.000 17.08217 5 THR D CA 1
ATOM 5381 C C . THR D 2 5 ? -5.80865 32.35803 60.38557 1.000 18.84122 5 THR D C 1
ATOM 5382 O O . THR D 2 5 ? -6.16323 31.23343 60.75547 1.000 19.30354 5 THR D O 1
ATOM 5393 N N . SER D 2 6 ? -4.96985 33.10872 61.09987 1.000 19.06609 6 SER D N 1
ATOM 5394 C CA . SER D 2 6 ? -4.43428 32.61976 62.36330 1.000 19.33709 6 SER D CA 1
ATOM 5395 C C . SER D 2 6 ? -5.54308 32.41221 63.38462 1.000 18.29528 6 SER D C 1
ATOM 5396 O O . SER D 2 6 ? -5.58390 31.38346 64.06782 1.000 19.63561 6 SER D O 1
ATOM 5404 N N . GLU D 2 7 ? -6.45738 33.37704 63.49232 1.000 22.06756 7 GLU D N 1
ATOM 5405 C CA . GLU D 2 7 ? -7.56797 33.27377 64.43516 1.000 25.39606 7 GLU D CA 1
ATOM 5406 C C . GLU D 2 7 ? -8.42071 32.04499 64.14997 1.000 20.13591 7 GLU D C 1
ATOM 5407 O O . GLU D 2 7 ? -8.71681 31.25637 65.05650 1.000 19.34085 7 GLU D O 1
ATOM 5419 N N . ILE D 2 8 ? -8.81778 31.85951 62.89064 1.000 18.67236 8 ILE D N 1
ATOM 5420 C CA . ILE D 2 8 ? -9.66965 30.72762 62.54401 1.000 16.12377 8 ILE D CA 1
ATOM 5421 C C . ILE D 2 8 ? -8.91339 29.41526 62.70859 1.000 14.55660 8 ILE D C 1
ATOM 5422 O O . ILE D 2 8 ? -9.47896 28.40742 63.14836 1.000 14.46084 8 ILE D O 1
ATOM 5438 N N . GLY D 2 9 ? -7.62998 29.39684 62.35339 1.000 14.19205 9 GLY D N 1
ATOM 5439 C CA . GLY D 2 9 ? -6.87390 28.16429 62.46582 1.000 15.35078 9 GLY D CA 1
ATOM 5440 C C . GLY D 2 9 ? -6.71179 27.71127 63.90425 1.000 15.51101 9 GLY D C 1
ATOM 5441 O O . GLY D 2 9 ? -6.83399 26.51699 64.20281 1.000 13.67833 9 GLY D O 1
ATOM 5445 N N . ARG D 2 10 ? -6.41043 28.64105 64.81459 1.000 14.60039 10 ARG D N 1
ATOM 5446 C CA . ARG D 2 10 ? -6.29471 28.21904 66.20453 1.000 16.11921 10 ARG D CA 1
ATOM 5447 C C . ARG D 2 10 ? -7.65690 27.78077 66.72662 1.000 18.20076 10 ARG D C 1
ATOM 5448 O O . ARG D 2 10 ? -7.76277 26.80079 67.47007 1.000 14.86688 10 ARG D O 1
ATOM 5469 N N . HIS D 2 11 ? -8.71900 28.47898 66.33451 1.000 14.51417 11 HIS D N 1
ATOM 5470 C CA . HIS D 2 11 ? -10.04544 28.06315 66.77178 1.000 13.43368 11 HIS D CA 1
ATOM 5471 C C . HIS D 2 11 ? -10.32844 26.63018 66.33831 1.000 12.61694 11 HIS D C 1
ATOM 5472 O O . HIS D 2 11 ? -10.79930 25.80689 67.13066 1.000 13.61690 11 HIS D O 1
ATOM 5486 N N . LEU D 2 12 ? -10.04030 26.31498 65.07432 1.000 12.13091 12 LEU D N 1
ATOM 5487 C CA . LEU D 2 12 ? -10.23281 24.95302 64.58823 1.000 11.69176 12 LEU D CA 1
ATOM 5488 C C . LEU D 2 12 ? -9.43641 23.94741 65.41229 1.000 12.33053 12 LEU D C 1
ATOM 5489 O O . LEU D 2 12 ? -9.91982 22.84587 65.69305 1.000 13.15507 12 LEU D O 1
ATOM 5505 N N . ALA D 2 13 ? -8.20289 24.29554 65.78731 1.000 11.80201 13 ALA D N 1
ATOM 5506 C CA . ALA D 2 13 ? -7.39944 23.38336 66.59353 1.000 12.01431 13 ALA D CA 1
ATOM 5507 C C . ALA D 2 13 ? -8.07710 23.08924 67.92392 1.000 13.61647 13 ALA D C 1
ATOM 5508 O O . ALA D 2 13 ? -8.11303 21.93716 68.36924 1.000 15.31534 13 ALA D O 1
ATOM 5515 N N . GLN D 2 14 ? -8.65107 24.10916 68.56172 1.000 13.02394 14 GLN D N 1
ATOM 5516 C CA . GLN D 2 14 ? -9.34049 23.85538 69.82113 1.000 13.93771 14 GLN D CA 1
ATOM 5517 C C . GLN D 2 14 ? -10.61329 23.04517 69.60847 1.000 14.17563 14 GLN D C 1
ATOM 5518 O O . GLN D 2 14 ? -10.94331 22.18124 70.42890 1.000 13.40965 14 GLN D O 1
ATOM 5532 N N . LEU D 2 15 ? -11.35430 23.31293 68.52968 1.000 12.66985 15 LEU D N 1
ATOM 5533 C CA . LEU D 2 15 ? -12.56111 22.52716 68.28312 1.000 12.80643 15 LEU D CA 1
ATOM 5534 C C . LEU D 2 15 ? -12.21590 21.05560 68.10973 1.000 12.55910 15 LEU D C 1
ATOM 5535 O O . LEU D 2 15 ? -12.90211 20.17689 68.64532 1.000 13.04596 15 LEU D O 1
ATOM 5551 N N . GLY D 2 16 ? -11.14776 20.76683 67.36229 1.000 13.46571 16 GLY D N 1
ATOM 5552 C CA . GLY D 2 16 ? -10.75220 19.38369 67.16795 1.000 12.14022 16 GLY D CA 1
ATOM 5553 C C . GLY D 2 16 ? -10.26002 18.73516 68.44609 1.000 12.55595 16 GLY D C 1
ATOM 5554 O O . GLY D 2 16 ? -10.60920 17.58693 68.73875 1.000 13.23786 16 GLY D O 1
ATOM 5558 N N . ASP D 2 17 ? -9.43713 19.45326 69.21460 1.000 12.67920 17 ASP D N 1
ATOM 5559 C CA . ASP D 2 17 ? -8.99019 18.93907 70.50385 1.000 13.37737 17 ASP D CA 1
ATOM 5560 C C . ASP D 2 17 ? -10.18787 18.63334 71.39017 1.000 13.91804 17 ASP D C 1
ATOM 5561 O O . ASP D 2 17 ? -10.30566 17.53641 71.94867 1.000 14.47297 17 ASP D O 1
ATOM 5570 N N . SER D 2 18 ? -11.08719 19.60940 71.53208 1.000 14.03588 18 SER D N 1
ATOM 5571 C CA . SER D 2 18 ? -12.25651 19.43516 72.38273 1.000 14.90578 18 SER D CA 1
ATOM 5572 C C . SER D 2 18 ? -13.07366 18.23308 71.93723 1.000 16.08552 18 SER D C 1
ATOM 5573 O O . SER D 2 18 ? -13.46537 17.39641 72.75881 1.000 17.53056 18 SER D O 1
ATOM 5581 N N . TYR D 2 19 ? -13.31363 18.11642 70.63073 1.000 15.94231 19 TYR D N 1
ATOM 5582 C CA . TYR D 2 19 ? -14.11048 17.01139 70.11063 1.000 14.82203 19 TYR D CA 1
ATOM 5583 C C . TYR D 2 19 ? -13.51672 15.65304 70.48301 1.000 15.18587 19 TYR D C 1
ATOM 5584 O O . TYR D 2 19 ? -14.26413 14.70285 70.73918 1.000 18.17446 19 TYR D O 1
ATOM 5602 N N . SER D 2 20 ? -12.18617 15.54631 70.54679 1.000 15.94176 20 SER D N 1
ATOM 5603 C CA . SER D 2 20 ? -11.54380 14.25095 70.76044 1.000 18.11930 20 SER D CA 1
ATOM 5604 C C . SER D 2 20 ? -11.73813 13.70742 72.17645 1.000 19.89420 20 SER D C 1
ATOM 5605 O O . SER D 2 20 ? -11.53387 12.50999 72.39703 1.000 20.07006 20 SER D O 1
ATOM 5613 N N . VAL D 2 21 ? -12.17585 14.53291 73.12803 1.000 16.58503 21 VAL D N 1
ATOM 5614 C CA . VAL D 2 21 ? -12.11135 14.13591 74.53430 1.000 19.77625 21 VAL D CA 1
ATOM 5615 C C . VAL D 2 21 ? -13.00993 12.93713 74.83532 1.000 25.65938 21 VAL D C 1
ATOM 5616 O O . VAL D 2 21 ? -12.55432 11.94852 75.42392 1.000 32.25669 21 VAL D O 1
ATOM 5629 N N . ARG D 2 22 ? -14.30143 13.00359 74.47970 1.000 28.99628 22 ARG D N 1
ATOM 5630 C CA . ARG D 2 22 ? -15.12707 11.92967 75.03847 1.000 36.02773 22 ARG D CA 1
ATOM 5631 C C . ARG D 2 22 ? -14.87986 10.56149 74.38556 1.000 29.74843 22 ARG D C 1
ATOM 5632 O O . ARG D 2 22 ? -15.46659 9.56841 74.83419 1.000 30.99655 22 ARG D O 1
ATOM 5653 N N . PHE D 2 23 ? -14.05920 10.48117 73.34327 1.000 28.68140 23 PHE D N 1
ATOM 5654 C CA . PHE D 2 23 ? -13.68684 9.19540 72.75263 1.000 32.53093 23 PHE D CA 1
ATOM 5655 C C . PHE D 2 23 ? -12.52787 8.58802 73.53566 1.000 46.60425 23 PHE D C 1
ATOM 5656 O O . PHE D 2 23 ? -12.12878 9.11833 74.57468 1.000 34.44192 23 PHE D O 1
#

Foldseek 3Di:
DQLVLLLLLLVLLLQVVCVVVVQHDDDRDRPDDPPVSVVLSVVLNVVLVVVCVVVVVCLQCVVVVVPDDPVCLLVSLCVVLCVLPVVHDDLVSVSVNSNSLSSSCVCCSVVPNNVCNSVSSNSRSVCCVPPVVVVCVVCVHSVSVVVVVD/DDPVVVVVVVVVVVVVVVCPVVVD/DDFCLVLLLLLLVLLLQVVCVVVVLHDDDRDRPDDDPVSVVLSVVLNVVLVVVCVVVVPCLQCVVVVQPDDPVCLLVSLCVVLCVLPVVHDDLVSVSVNSNNLSSSCVCCSVPVNNVCNSVSSNSRSVCCRPPPVVVQVVQVHSVSSVVVVD/DVVVVVVVVVVVVVVVVPPVD

InterPro domains:
  IPR002475 Bcl2-like [PS50062] (76-176)
  IPR026298 Bcl-2 family [PR01862] (109-121)
  IPR026298 Bcl-2 family [PR01862] (122-150)
  IPR026298 Bcl-2 family [PR01862] (151-175)
  IPR026298 Bcl-2 family [PTHR11256] (39-202)
  IPR026298 Bcl-2 family [cd06845] (41-180)
  IPR036834 Bcl-2-like superfamily [G3DSA:1.10.437.10] (31-196)
  IPR036834 Bcl-2-like superfamily [SSF56854] (38-203)
  IPR046371 Bcl-2, Bcl-2 homology region 1-3 [PF00452] (76-174)
  IPR046371 Bcl-2, Bcl-2 homology region 1-3 [SM00337] (76-174)

Organism: NCBI:txid287889

Nearest PDB structures (foldseek):
  6yld-assembly1_A  TM=1.007E+00  e=2.415E-21  Trichoplax sp. H2
  1pq1-assembly1_A  TM=9.136E-01  e=1.164E-08  Mus musculus
  4k5b-assembly1_D  TM=9.251E-01  e=1.516E-07  Bos taurus
  4k5a-assembly1_A  TM=9.284E-01  e=2.461E-07  Bos taurus
  8hts-assembly1_A  TM=9.048E-01  e=2.846E-07  Homo sapiens

Radius of gyration: 21.98 Å; Cα contacts (8 Å, |Δi|>4): 366; chains: 4; bounding box: 48×54×63 Å